Protein 8BMV (pdb70)

Sequence (494 aa):
RYLVDTALPASIEAIRNDIERMLGQPLVAAADIAGNTLLRDWLAAGEDPAQAPQQFIEYLTAAKQQRNHAFTTLFASTETGHYYNENGLDRTLSRSNPKDKKWFYGYIDSGAEERFINIDIDGATTGELALFIDYRVEKEGKLVGVAGMGLRMTELSKKLLIHDFSFGEHGKKVFLVRNNDDGLIQVHPDAAFSGKRQLAEQLGADAAKGVMTGGEESLRSSRFSRDGERRYLALGLPLRDLNNWTLVAEVPESEIYARYLLVDTALPASIEAIRNDIEERMLGQPLVAAADIAGNTLLRDWLAAGEDPAQAPQQFIEYLTAAKQQRRNHAFTTLFASTEETGHYYNENGLDRTLSRSNPKDKKWFYGYIDSGAEERFINIDIDGATGEELALFIDYRVEKEEGKLVGVAGMGLRMTELSKLIHDFSFGEHGKVFLVRNDGLIQVHPDAAFSGKRQLAEQLGADAAKGVMTGGESLRSSSRFSRRDGERYLALGLPLRDLNWTLVVAEVPESEIYAQMHQ

Foldseek 3Di:
DPCPVPCVQVLLVVVLVVVCVLVVLQQVLFVCLLAVVVVLVCLVVPNPVVCQVVVLVVQLVSCVVSVFPKWWKAWPVFQFIAINVGGQDRDDPVDVLCCQPVVVVVVVDQKDWDFHQDPRPRFTWTWIKGFRDDPRHTTMIIGTIHGLVVQLCVQLVSADDPGKHKFKAALVFQTQHGVPSVRHRNDGNCVVFNDVQSCQQSDDDQGKTWDWGADVNFIKIKIWHDRPPHNIIMIMIGTPVVSHD/DFAAPVCVQVLLVVVLVVVCVLVVLQQVLFVCLLVPVVVLVCLVVPPDVVCQVVVLCVQLVSCVVSVFPKWWKAWPVFQFIAINVGRQDRDDPPDPLNCQFVVVVVVVDQKDWDFHQDPRPRATWTWIKGFRDDPNHTTIIIGGTHGLLVQLCVQLPDAADPDKHKFKFQLVFQTQHHVPSVRHRPDGNCVVFPPVQSCQASDDDQGKTKDWGDDPNFIKIKIWGANDPHNIIMIMMGGPVRYNYDDDD

Structure (mmCIF, N/CA/C/O backbone):
data_8BMV
#
_entry.id   8BMV
#
_cell.length_a   32.581
_cell.length_b   124.322
_cell.length_c   57.201
_cell.angle_alpha   90.00
_cell.angle_beta   99.33
_cell.angle_gamma   90.00
#
_symmetry.space_group_name_H-M   'P 1 21 1'
#
loop_
_entity.id
_entity.type
_entity.pdbx_description
1 polymer 'Methyl-accepting chemotaxis protein McpH'
2 non-polymer 'URIC ACID'
3 water water
#
loop_
_atom_site.group_PDB
_atom_site.id
_atom_site.type_symbol
_atom_site.label_atom_id
_atom_site.label_alt_id
_atom_site.label_comp_id
_atom_site.label_asym_id
_atom_site.label_entity_id
_atom_site.label_seq_id
_atom_site.pdbx_PDB_ins_code
_atom_site.Cartn_x
_atom_site.Cartn_y
_atom_site.Cartn_z
_atom_site.occupancy
_atom_site.B_iso_or_equiv
_atom_site.auth_seq_id
_atom_site.auth_comp_id
_atom_site.auth_asym_id
_atom_site.auth_atom_id
_atom_site.pdbx_PDB_model_num
ATOM 1 N N . ARG A 1 28 ? 4.900 25.638 26.269 1.00 93.53 7 ARG A N 1
ATOM 2 C CA . ARG A 1 28 ? 4.584 26.861 27.002 1.00 96.12 7 ARG A CA 1
ATOM 3 C C . ARG A 1 28 ? 3.207 27.392 26.594 1.00 88.22 7 ARG A C 1
ATOM 4 O O . ARG A 1 28 ? 2.833 28.516 26.941 1.00 80.93 7 ARG A O 1
ATOM 12 N N . TYR A 1 29 ? 2.459 26.570 25.858 1.00 83.99 8 TYR A N 1
ATOM 13 C CA . TYR A 1 29 ? 1.101 26.904 25.447 1.00 80.51 8 TYR A CA 1
ATOM 14 C C . TYR A 1 29 ? 0.118 26.504 26.542 1.00 77.34 8 TYR A C 1
ATOM 15 O O . TYR A 1 29 ? 0.043 25.328 26.923 1.00 74.36 8 TYR A O 1
ATOM 24 N N . LEU A 1 30 ? -0.624 27.490 27.049 1.00 71.14 9 LEU A N 1
ATOM 25 C CA . LEU A 1 30 ? -1.656 27.331 28.068 1.00 66.64 9 LEU A CA 1
ATOM 26 C C . LEU A 1 30 ? -1.071 26.930 29.417 1.00 64.68 9 LEU A C 1
ATOM 27 O O . LEU A 1 30 ? -1.825 26.556 30.321 1.00 58.34 9 LEU A O 1
ATOM 32 N N . VAL A 1 31 ? 0.252 27.029 29.585 1.00 69.97 10 VAL A N 1
ATOM 33 C CA . VAL A 1 31 ? 0.913 26.525 30.792 1.00 72.55 10 VAL A CA 1
ATOM 34 C C . VAL A 1 31 ? 0.317 27.159 32.050 1.00 64.33 10 VAL A C 1
ATOM 35 O O . VAL A 1 31 ? 0.039 26.472 33.041 1.00 57.48 10 VAL A O 1
ATOM 39 N N . ASP A 1 32 ? 0.114 28.480 32.029 1.00 61.08 11 ASP A N 1
ATOM 40 C CA . ASP A 1 32 ? -0.455 29.205 33.158 1.00 59.29 11 ASP A CA 1
ATOM 41 C C . ASP A 1 32 ? -1.971 29.342 33.061 1.00 58.31 11 ASP A C 1
ATOM 42 O O . ASP A 1 32 ? -2.547 30.299 33.598 1.00 56.75 11 ASP A O 1
ATOM 47 N N . THR A 1 33 ? -2.620 28.418 32.366 1.00 54.09 12 THR A N 1
ATOM 48 C CA . THR A 1 33 ? -4.064 28.289 32.294 1.00 55.18 12 THR A CA 1
ATOM 49 C C . THR A 1 33 ? -4.435 27.065 33.128 1.00 51.58 12 THR A C 1
ATOM 50 O O . THR A 1 33 ? -3.576 26.243 33.461 1.00 50.47 12 THR A O 1
ATOM 54 N N . ALA A 1 34 ? -5.704 26.949 33.514 1.00 51.04 13 ALA A N 1
ATOM 55 C CA . ALA A 1 34 ? -6.112 25.716 34.175 1.00 48.88 13 ALA A CA 1
ATOM 56 C C . ALA A 1 34 ? -6.242 24.540 33.210 1.00 48.96 13 ALA A C 1
ATOM 57 O O . ALA A 1 34 ? -6.391 23.402 33.667 1.00 44.90 13 ALA A O 1
ATOM 59 N N . LEU A 1 35 ? -6.155 24.780 31.891 1.00 45.18 14 LEU A N 1
ATOM 60 C CA . LEU A 1 35 ? -6.477 23.726 30.927 1.00 47.12 14 LEU A CA 1
ATOM 61 C C . LEU A 1 35 ? -5.518 22.540 30.979 1.00 47.94 14 LEU A C 1
ATOM 62 O O . LEU A 1 35 ? -5.998 21.393 31.033 1.00 44.73 14 LEU A O 1
ATOM 67 N N . PRO A 1 36 ? -4.186 22.715 30.950 1.00 44.33 15 PRO A N 1
ATOM 68 C CA . PRO A 1 36 ? -3.311 21.529 31.008 1.00 43.22 15 PRO A CA 1
ATOM 69 C C . PRO A 1 36 ? -3.529 20.686 32.246 1.00 45.34 15 PRO A C 1
ATOM 70 O O . PRO A 1 36 ? -3.532 19.454 32.146 1.00 41.63 15 PRO A O 1
ATOM 74 N N . ALA A 1 37 ? -3.704 21.310 33.418 1.00 41.69 16 ALA A N 1
ATOM 75 C CA . ALA A 1 37 ? -3.936 20.527 34.627 1.00 43.17 16 ALA A CA 1
ATOM 76 C C . ALA A 1 37 ? -5.290 19.831 34.577 1.00 40.37 16 ALA A C 1
ATOM 77 O O . ALA A 1 37 ? -5.427 18.694 35.045 1.00 41.37 16 ALA A O 1
ATOM 79 N N . SER A 1 38 ? -6.299 20.494 34.009 1.00 44.43 17 SER A N 1
ATOM 80 C CA . SER A 1 38 ? -7.614 19.871 33.890 1.00 36.14 17 SER A CA 1
ATOM 81 C C . SER A 1 38 ? -7.546 18.612 33.040 1.00 37.51 17 SER A C 1
ATOM 82 O O . SER A 1 38 ? -8.153 17.590 33.378 1.00 37.59 17 SER A O 1
ATOM 85 N N . ILE A 1 39 ? -6.810 18.670 31.926 1.00 39.54 18 ILE A N 1
ATOM 86 C CA . ILE A 1 39 ? -6.658 17.495 31.066 1.00 40.23 18 ILE A CA 1
ATOM 87 C C . ILE A 1 39 ? -5.905 16.388 31.795 1.00 37.37 18 ILE A C 1
ATOM 88 O O . ILE A 1 39 ? -6.268 15.206 31.700 1.00 36.25 18 ILE A O 1
ATOM 93 N N . GLU A 1 40 ? -4.836 16.747 32.520 1.00 35.18 19 GLU A N 1
ATOM 94 C CA . GLU A 1 40 ? -4.092 15.759 33.298 1.00 36.88 19 GLU A CA 1
ATOM 95 C C . GLU A 1 40 ? -4.967 15.111 34.368 1.00 39.62 19 GLU A C 1
ATOM 96 O O . GLU A 1 40 ? -4.898 13.896 34.584 1.00 35.95 19 GLU A O 1
ATOM 102 N N . ALA A 1 41 ? -5.809 15.900 35.038 1.00 36.54 20 ALA A N 1
ATOM 103 C CA . ALA A 1 41 ? -6.688 15.313 36.040 1.00 40.30 20 ALA A CA 1
ATOM 104 C C . ALA A 1 41 ? -7.647 14.302 35.406 1.00 37.30 20 ALA A C 1
ATOM 105 O O . ALA A 1 41 ? -7.894 13.233 35.978 1.00 36.17 20 ALA A O 1
ATOM 107 N N . ILE A 1 42 ? -8.163 14.604 34.208 1.00 35.65 21 ILE A N 1
ATOM 108 C CA . ILE A 1 42 ? -8.994 13.645 33.480 1.00 34.47 21 ILE A CA 1
ATOM 109 C C . ILE A 1 42 ? -8.167 12.425 33.082 1.00 33.30 21 ILE A C 1
ATOM 110 O O . ILE A 1 42 ? -8.591 11.274 33.261 1.00 33.59 21 ILE A O 1
ATOM 115 N N . ARG A 1 43 ? -6.988 12.662 32.492 1.00 31.87 22 ARG A N 1
ATOM 116 C CA . ARG A 1 43 ? -6.090 11.561 32.149 1.00 35.78 22 ARG A CA 1
ATOM 117 C C . ARG A 1 43 ? -5.837 10.660 33.354 1.00 36.40 22 ARG A C 1
ATOM 118 O O . ARG A 1 43 ? -5.901 9.428 33.249 1.00 32.04 22 ARG A O 1
ATOM 126 N N . ASN A 1 44 ? -5.581 11.256 34.519 1.00 29.93 23 ASN A N 1
ATOM 127 C CA . ASN A 1 44 ? -5.235 10.431 35.669 1.00 33.82 23 ASN A CA 1
ATOM 128 C C . ASN A 1 44 ? -6.442 9.625 36.149 1.00 32.44 23 ASN A C 1
ATOM 129 O O . ASN A 1 44 ? -6.299 8.458 36.542 1.00 32.99 23 ASN A O 1
ATOM 134 N N . ASP A 1 45 ? -7.642 10.218 36.095 1.00 28.80 24 ASP A N 1
ATOM 135 C CA . ASP A 1 45 ? -8.857 9.483 36.468 1.00 33.28 24 ASP A CA 1
ATOM 136 C C . ASP A 1 45 ? -9.131 8.352 35.505 1.00 34.90 24 ASP A C 1
ATOM 137 O O . ASP A 1 45 ? -9.485 7.252 35.931 1.00 33.34 24 ASP A O 1
ATOM 142 N N . ILE A 1 46 ? -8.934 8.583 34.204 1.00 30.66 25 ILE A N 1
ATOM 143 C CA . ILE A 1 46 ? -9.125 7.505 33.249 1.00 32.16 25 ILE A CA 1
ATOM 144 C C . ILE A 1 46 ? -8.128 6.383 33.504 1.00 32.26 25 ILE A C 1
ATOM 145 O O . ILE A 1 46 ? -8.493 5.203 33.476 1.00 35.13 25 ILE A O 1
ATOM 150 N N . GLU A 1 47 ? -6.860 6.722 33.787 1.00 29.24 26 GLU A N 1
ATOM 151 C CA . GLU A 1 47 ? -5.873 5.670 34.054 1.00 39.38 26 GLU A CA 1
ATOM 152 C C . GLU A 1 47 ? -6.206 4.887 35.314 1.00 33.98 26 GLU A C 1
ATOM 153 O O . GLU A 1 47 ? -5.987 3.675 35.368 1.00 31.31 26 GLU A O 1
ATOM 159 N N . ARG A 1 48 ? -6.720 5.554 36.343 1.00 32.13 27 ARG A N 1
ATOM 160 C CA . ARG A 1 48 ? -7.163 4.801 37.521 1.00 34.04 27 ARG A CA 1
ATOM 161 C C . ARG A 1 48 ? -8.232 3.786 37.149 1.00 35.74 27 ARG A C 1
ATOM 162 O O . ARG A 1 48 ? -8.117 2.598 37.485 1.00 35.02 27 ARG A O 1
ATOM 170 N N . MET A 1 49 ? -9.255 4.224 36.401 1.00 35.96 28 MET A N 1
ATOM 171 C CA . MET A 1 49 ? -10.396 3.349 36.120 1.00 36.31 28 MET A CA 1
ATOM 172 C C . MET A 1 49 ? -10.015 2.228 35.179 1.00 38.35 28 MET A C 1
ATOM 173 O O . MET A 1 49 ? -10.485 1.098 35.331 1.00 35.95 28 MET A O 1
ATOM 178 N N . LEU A 1 50 ? -9.187 2.524 34.182 1.00 38.91 29 LEU A N 1
ATOM 179 C CA . LEU A 1 50 ? -8.636 1.463 33.345 1.00 36.78 29 LEU A CA 1
ATOM 180 C C . LEU A 1 50 ? -7.599 0.641 34.101 1.00 37.02 29 LEU A C 1
ATOM 181 O O . LEU A 1 50 ? -7.396 -0.539 33.795 1.00 32.65 29 LEU A O 1
ATOM 186 N N . GLY A 1 51 ? -6.950 1.246 35.100 1.00 33.82 30 GLY A N 1
ATOM 187 C CA . GLY A 1 51 ? -5.954 0.534 35.871 1.00 32.26 30 GLY A CA 1
ATOM 188 C C . GLY A 1 51 ? -6.511 -0.656 36.631 1.00 37.12 30 GLY A C 1
ATOM 189 O O . GLY A 1 51 ? -5.806 -1.650 36.829 1.00 31.40 30 GLY A O 1
ATOM 190 N N . GLN A 1 52 ? -7.784 -0.587 37.055 1.00 34.28 31 GLN A N 1
ATOM 191 C CA . GLN A 1 52 ? -8.347 -1.707 37.812 1.00 34.90 31 GLN A CA 1
ATOM 192 C C . GLN A 1 52 ? -8.463 -2.965 36.961 1.00 32.30 31 GLN A C 1
ATOM 193 O O . GLN A 1 52 ? -7.947 -4.015 37.381 1.00 35.14 31 GLN A O 1
ATOM 199 N N . PRO A 1 53 ? -9.058 -2.941 35.765 1.00 34.62 32 PRO A N 1
ATOM 200 C CA . PRO A 1 53 ? -9.058 -4.160 34.946 1.00 31.82 32 PRO A CA 1
ATOM 201 C C . PRO A 1 53 ? -7.683 -4.579 34.481 1.00 30.09 32 PRO A C 1
ATOM 202 O O . PRO A 1 53 ? -7.417 -5.787 34.396 1.00 34.90 32 PRO A O 1
ATOM 206 N N . LEU A 1 54 ? -6.798 -3.631 34.143 1.00 29.96 33 LEU A N 1
ATOM 207 C CA . LEU A 1 54 ? -5.412 -4.008 33.861 1.00 31.78 33 LEU A CA 1
ATOM 208 C C . LEU A 1 54 ? -4.835 -4.859 34.978 1.00 29.87 33 LEU A C 1
ATOM 209 O O . LEU A 1 54 ? -4.304 -5.947 34.743 1.00 31.10 33 LEU A O 1
ATOM 214 N N . VAL A 1 55 ? -4.881 -4.340 36.200 1.00 25.93 34 VAL A N 1
ATOM 215 C CA . VAL A 1 55 ? -4.295 -5.034 37.337 1.00 25.71 34 VAL A CA 1
ATOM 216 C C . VAL A 1 55 ? -5.014 -6.354 37.594 1.00 27.69 34 VAL A C 1
ATOM 217 O O . VAL A 1 55 ? -4.377 -7.395 37.830 1.00 26.02 34 VAL A O 1
ATOM 221 N N . ALA A 1 56 ? -6.361 -6.327 37.577 1.00 24.61 35 ALA A N 1
ATOM 222 C CA . ALA A 1 56 ? -7.100 -7.544 37.925 1.00 30.47 35 ALA A CA 1
ATOM 223 C C . ALA A 1 56 ? -6.896 -8.628 36.875 1.00 24.90 35 ALA A C 1
ATOM 224 O O . ALA A 1 56 ? -6.725 -9.807 37.214 1.00 25.33 35 ALA A O 1
ATOM 226 N N . ALA A 1 57 ? -6.848 -8.252 35.596 1.00 24.60 36 ALA A N 1
ATOM 227 C CA . ALA A 1 57 ? -6.645 -9.284 34.588 1.00 21.63 36 ALA A CA 1
ATOM 228 C C . ALA A 1 57 ? -5.261 -9.893 34.716 1.00 20.80 36 ALA A C 1
ATOM 229 O O . ALA A 1 57 ? -5.089 -11.094 34.503 1.00 25.74 36 ALA A O 1
ATOM 231 N N . ALA A 1 58 ? -4.253 -9.059 35.005 1.00 25.22 37 ALA A N 1
ATOM 232 C CA . ALA A 1 58 ? -2.895 -9.547 35.249 1.00 26.44 37 ALA A CA 1
ATOM 233 C C . ALA A 1 58 ? -2.852 -10.542 36.405 1.00 26.46 37 ALA A C 1
ATOM 234 O O . ALA A 1 58 ? -2.129 -11.548 36.341 1.00 23.31 37 ALA A O 1
ATOM 236 N N . ASP A 1 59 ? -3.624 -10.275 37.471 1.00 26.50 38 ASP A N 1
ATOM 237 C CA . ASP A 1 59 ? -3.714 -11.205 38.597 1.00 28.87 38 ASP A CA 1
ATOM 238 C C . ASP A 1 59 ? -4.275 -12.564 38.172 1.00 28.25 38 ASP A C 1
ATOM 239 O O . ASP A 1 59 ? -3.768 -13.604 38.599 1.00 30.45 38 ASP A O 1
ATOM 244 N N . ILE A 1 60 ? -5.284 -12.588 37.301 1.00 29.97 39 ILE A N 1
ATOM 245 C CA . ILE A 1 60 ? -5.797 -13.878 36.831 1.00 31.41 39 ILE A CA 1
ATOM 246 C C . ILE A 1 60 ? -4.726 -14.612 36.032 1.00 33.55 39 ILE A C 1
ATOM 247 O O . ILE A 1 60 ? -4.428 -15.783 36.286 1.00 29.19 39 ILE A O 1
ATOM 252 N N . ALA A 1 61 ? -4.135 -13.937 35.050 1.00 27.28 40 ALA A N 1
ATOM 253 C CA . ALA A 1 61 ? -3.120 -14.600 34.238 1.00 31.47 40 ALA A CA 1
ATOM 254 C C . ALA A 1 61 ? -1.918 -15.022 35.074 1.00 33.16 40 ALA A C 1
ATOM 255 O O . ALA A 1 61 ? -1.344 -16.088 34.841 1.00 32.47 40 ALA A O 1
ATOM 257 N N . GLY A 1 62 ? -1.532 -14.212 36.068 1.00 30.03 41 GLY A N 1
ATOM 258 C CA . GLY A 1 62 ? -0.400 -14.595 36.872 1.00 35.01 41 GLY A CA 1
ATOM 259 C C . GLY A 1 62 ? -0.709 -15.564 37.994 1.00 35.68 41 GLY A C 1
ATOM 260 O O . GLY A 1 62 ? 0.212 -15.978 38.703 1.00 33.30 41 GLY A O 1
ATOM 261 N N . ASN A 1 63 ? -1.984 -15.931 38.173 1.00 29.94 42 ASN A N 1
ATOM 262 C CA . ASN A 1 63 ? -2.361 -16.832 39.255 1.00 26.48 42 ASN A CA 1
ATOM 263 C C . ASN A 1 63 ? -1.685 -18.187 39.072 1.00 33.54 42 ASN A C 1
ATOM 264 O O . ASN A 1 63 ? -1.978 -18.910 38.111 1.00 27.38 42 ASN A O 1
ATOM 269 N N . THR A 1 64 ? -0.824 -18.558 40.023 1.00 31.95 43 THR A N 1
ATOM 270 C CA . THR A 1 64 ? -0.003 -19.746 39.821 1.00 30.17 43 THR A CA 1
ATOM 271 C C . THR A 1 64 ? -0.801 -21.025 39.992 1.00 33.07 43 THR A C 1
ATOM 272 O O . THR A 1 64 ? -0.445 -22.043 39.397 1.00 29.60 43 THR A O 1
ATOM 276 N N . LEU A 1 65 ? -1.889 -20.992 40.771 1.00 26.64 44 LEU A N 1
ATOM 277 C CA . LEU A 1 65 ? -2.768 -22.151 40.868 1.00 32.88 44 LEU A CA 1
ATOM 278 C C . LEU A 1 65 ? -3.462 -22.456 39.537 1.00 29.12 44 LEU A C 1
ATOM 279 O O . LEU A 1 65 ? -3.612 -23.629 39.171 1.00 29.60 44 LEU A O 1
ATOM 284 N N . LEU A 1 66 ? -3.912 -21.414 38.815 1.00 27.24 45 LEU A N 1
ATOM 285 C CA . LEU A 1 66 ? -4.530 -21.605 37.505 1.00 26.35 45 LEU A CA 1
ATOM 286 C C . LEU A 1 66 ? -3.503 -22.074 36.491 1.00 23.96 45 LEU A C 1
ATOM 287 O O . LEU A 1 66 ? -3.779 -22.965 35.677 1.00 28.08 45 LEU A O 1
ATOM 292 N N . ARG A 1 67 ? -2.324 -21.454 36.498 1.00 28.60 46 ARG A N 1
ATOM 293 C CA . ARG A 1 67 ? -1.256 -21.868 35.597 1.00 27.33 46 ARG A CA 1
ATOM 294 C C . ARG A 1 67 ? -0.987 -23.370 35.715 1.00 25.64 46 ARG A C 1
ATOM 295 O O . ARG A 1 67 ? -0.915 -24.082 34.701 1.00 25.06 46 ARG A O 1
ATOM 303 N N . ASP A 1 68 ? -0.928 -23.884 36.947 1.00 22.47 47 ASP A N 1
ATOM 304 C CA . ASP A 1 68 ? -0.660 -25.313 37.169 1.00 24.20 47 ASP A CA 1
ATOM 305 C C . ASP A 1 68 ? -1.807 -26.181 36.694 1.00 28.59 47 ASP A C 1
ATOM 306 O O . ASP A 1 68 ? -1.589 -27.264 36.133 1.00 33.61 47 ASP A O 1
ATOM 311 N N . TRP A 1 69 ? -3.029 -25.722 36.892 1.00 26.63 48 TRP A N 1
ATOM 312 C CA . TRP A 1 69 ? -4.184 -26.494 36.449 1.00 29.85 48 TRP A CA 1
ATOM 313 C C . TRP A 1 69 ? -4.244 -26.578 34.924 1.00 30.59 48 TRP A C 1
ATOM 314 O O . TRP A 1 69 ? -4.499 -27.654 34.370 1.00 30.07 48 TRP A O 1
ATOM 325 N N . LEU A 1 70 ? -3.983 -25.458 34.228 1.00 31.43 49 LEU A N 1
ATOM 326 C CA . LEU A 1 70 ? -3.900 -25.489 32.767 1.00 29.49 49 LEU A CA 1
ATOM 327 C C . LEU A 1 70 ? -2.741 -26.364 32.286 1.00 33.28 49 LEU A C 1
ATOM 328 O O . LEU A 1 70 ? -2.907 -27.154 31.351 1.00 36.44 49 LEU A O 1
ATOM 333 N N . ALA A 1 71 ? -1.560 -26.238 32.918 1.00 31.56 50 ALA A N 1
ATOM 334 C CA . ALA A 1 71 ? -0.387 -27.010 32.501 1.00 35.10 50 ALA A CA 1
ATOM 335 C C . ALA A 1 71 ? -0.609 -28.506 32.661 1.00 44.25 50 ALA A C 1
ATOM 336 O O . ALA A 1 71 ? -0.072 -29.303 31.874 1.00 40.05 50 ALA A O 1
ATOM 338 N N . ALA A 1 72 ? -1.380 -28.902 33.678 1.00 34.86 51 ALA A N 1
ATOM 339 C CA . ALA A 1 72 ? -1.608 -30.301 34.009 1.00 38.89 51 ALA A CA 1
ATOM 340 C C . ALA A 1 72 ? -2.833 -30.880 33.324 1.00 36.85 51 ALA A C 1
ATOM 341 O O . ALA A 1 72 ? -3.248 -31.989 33.668 1.00 40.89 51 ALA A O 1
ATOM 343 N N . GLY A 1 73 ? -3.430 -30.159 32.380 1.00 39.82 52 GLY A N 1
ATOM 344 C CA . GLY A 1 73 ? -4.444 -30.741 31.526 1.00 41.32 52 GLY A CA 1
ATOM 345 C C . GLY A 1 73 ? -5.886 -30.502 31.913 1.00 43.14 52 GLY A C 1
ATOM 346 O O . GLY A 1 73 ? -6.755 -31.255 31.462 1.00 38.80 52 GLY A O 1
ATOM 347 N N . GLU A 1 74 ? -6.179 -29.477 32.723 1.00 36.52 53 GLU A N 1
ATOM 348 C CA . GLU A 1 74 ? -7.562 -29.014 32.942 1.00 39.76 53 GLU A CA 1
ATOM 349 C C . GLU A 1 74 ? -8.443 -30.047 33.641 1.00 38.43 53 GLU A C 1
ATOM 350 O O . GLU A 1 74 ? -9.618 -30.189 33.307 1.00 42.89 53 GLU A O 1
ATOM 356 N N . ASP A 1 75 ? -7.891 -30.732 34.637 1.00 40.87 54 ASP A N 1
ATOM 357 C CA . ASP A 1 75 ? -8.578 -31.722 35.470 1.00 46.72 54 ASP A CA 1
ATOM 358 C C . ASP A 1 75 ? -10.000 -31.291 35.805 1.00 46.72 54 ASP A C 1
ATOM 359 O O . ASP A 1 75 ? -10.179 -30.291 36.504 1.00 40.49 54 ASP A O 1
ATOM 364 N N . PRO A 1 76 ? -11.021 -32.002 35.308 1.00 49.84 55 PRO A N 1
ATOM 365 C CA . PRO A 1 76 ? -12.409 -31.583 35.554 1.00 52.04 55 PRO A CA 1
ATOM 366 C C . PRO A 1 76 ? -12.767 -31.465 37.017 1.00 50.50 55 PRO A C 1
ATOM 367 O O . PRO A 1 76 ? -13.680 -30.701 37.362 1.00 46.85 55 PRO A O 1
ATOM 371 N N . ALA A 1 77 ? -12.084 -32.223 37.877 1.00 49.55 56 ALA A N 1
ATOM 372 C CA . ALA A 1 77 ? -12.403 -32.253 39.296 1.00 47.54 56 ALA A CA 1
ATOM 373 C C . ALA A 1 77 ? -12.205 -30.896 39.944 1.00 52.45 56 ALA A C 1
ATOM 374 O O . ALA A 1 77 ? -12.839 -30.596 40.965 1.00 46.22 56 ALA A O 1
ATOM 376 N N . GLN A 1 78 ? -11.317 -30.073 39.386 1.00 41.38 57 GLN A N 1
ATOM 377 C CA . GLN A 1 78 ? -11.077 -28.743 39.921 1.00 41.07 57 GLN A CA 1
ATOM 378 C C . GLN A 1 78 ? -11.689 -27.647 39.077 1.00 38.61 57 GLN A C 1
ATOM 379 O O . GLN A 1 78 ? -11.630 -26.477 39.475 1.00 38.48 57 GLN A O 1
ATOM 385 N N . ALA A 1 79 ? -12.245 -27.993 37.916 1.00 39.75 58 ALA A N 1
ATOM 386 C CA . ALA A 1 79 ? -12.831 -26.982 37.043 1.00 42.21 58 ALA A CA 1
ATOM 387 C C . ALA A 1 79 ? -13.917 -26.136 37.711 1.00 41.06 58 ALA A C 1
ATOM 388 O O . ALA A 1 79 ? -13.927 -24.915 37.473 1.00 34.41 58 ALA A O 1
ATOM 390 N N . PRO A 1 80 ? -14.857 -26.688 38.504 1.00 36.16 59 PRO A N 1
ATOM 391 C CA . PRO A 1 80 ? -15.890 -25.817 39.095 1.00 36.77 59 PRO A CA 1
ATOM 392 C C . PRO A 1 80 ? -15.284 -24.743 39.969 1.00 32.59 59 PRO A C 1
ATOM 393 O O . PRO A 1 80 ? -15.788 -23.614 40.022 1.00 29.94 59 PRO A O 1
ATOM 397 N N A GLN A 1 81 ? -14.173 -25.058 40.637 0.52 34.17 60 GLN A N 1
ATOM 398 N N B GLN A 1 81 ? -14.199 -25.070 40.671 0.48 34.14 60 GLN A N 1
ATOM 399 C CA A GLN A 1 81 ? -13.562 -24.099 41.543 0.52 32.53 60 GLN A CA 1
ATOM 400 C CA B GLN A 1 81 ? -13.564 -24.085 41.533 0.48 32.46 60 GLN A CA 1
ATOM 401 C C A GLN A 1 81 ? -12.819 -22.996 40.796 0.52 32.00 60 GLN A C 1
ATOM 402 C C B GLN A 1 81 ? -12.943 -22.953 40.724 0.48 31.96 60 GLN A C 1
ATOM 403 O O A GLN A 1 81 ? -12.712 -21.873 41.306 0.52 27.26 60 GLN A O 1
ATOM 404 O O B GLN A 1 81 ? -13.017 -21.783 41.125 0.48 27.23 60 GLN A O 1
ATOM 415 N N . PHE A 1 82 ? -12.320 -23.269 39.583 1.00 24.15 61 PHE A N 1
ATOM 416 C CA . PHE A 1 82 ? -11.741 -22.179 38.804 1.00 24.53 61 PHE A CA 1
ATOM 417 C C . PHE A 1 82 ? -12.823 -21.327 38.159 1.00 32.39 61 PHE A C 1
ATOM 418 O O . PHE A 1 82 ? -12.606 -20.126 37.981 1.00 31.54 61 PHE A O 1
ATOM 426 N N . ILE A 1 83 ? -14.017 -21.891 37.898 1.00 28.16 62 ILE A N 1
ATOM 427 C CA . ILE A 1 83 ? -15.119 -21.089 37.368 1.00 27.14 62 ILE A CA 1
ATOM 428 C C . ILE A 1 83 ? -15.694 -20.191 38.465 1.00 32.29 62 ILE A C 1
ATOM 429 O O . ILE A 1 83 ? -16.013 -19.018 38.224 1.00 28.08 62 ILE A O 1
ATOM 434 N N . GLU A 1 84 ? -15.852 -20.734 39.678 1.00 28.27 63 GLU A N 1
ATOM 435 C CA . GLU A 1 84 ? -16.172 -19.919 40.850 1.00 28.05 63 GLU A CA 1
ATOM 436 C C . GLU A 1 84 ? -15.188 -18.760 40.999 1.00 29.73 63 GLU A C 1
ATOM 437 O O . GLU A 1 84 ? -15.575 -17.623 41.297 1.00 25.41 63 GLU A O 1
ATOM 443 N N . TYR A 1 85 ? -13.896 -19.044 40.806 1.00 25.50 64 TYR A N 1
ATOM 444 C CA . TYR A 1 85 ? -12.857 -18.021 40.924 1.00 30.35 64 TYR A CA 1
ATOM 445 C C . TYR A 1 85 ? -13.028 -16.931 39.872 1.00 25.38 64 TYR A C 1
ATOM 446 O O . TYR A 1 85 ? -13.022 -15.740 40.209 1.00 23.81 64 TYR A O 1
ATOM 455 N N . LEU A 1 86 ? -13.205 -17.312 38.587 1.00 23.79 65 LEU A N 1
ATOM 456 C CA . LEU A 1 86 ? -13.510 -16.313 37.557 1.00 23.47 65 LEU A CA 1
ATOM 457 C C . LEU A 1 86 ? -14.791 -15.516 37.875 1.00 25.73 65 LEU A C 1
ATOM 458 O O . LEU A 1 86 ? -14.882 -14.318 37.583 1.00 22.68 65 LEU A O 1
ATOM 463 N N . THR A 1 87 ? -15.819 -16.170 38.400 1.00 23.82 66 THR A N 1
ATOM 464 C CA . THR A 1 87 ? -17.035 -15.417 38.739 1.00 25.43 66 THR A CA 1
ATOM 465 C C . THR A 1 87 ? -16.758 -14.363 39.803 1.00 25.58 66 THR A C 1
ATOM 466 O O . THR A 1 87 ? -17.195 -13.206 39.679 1.00 27.21 66 THR A O 1
ATOM 470 N N . ALA A 1 88 ? -16.028 -14.751 40.859 1.00 28.79 67 ALA A N 1
ATOM 471 C CA . ALA A 1 88 ? -15.677 -13.817 41.940 1.00 29.78 67 ALA A CA 1
ATOM 472 C C . ALA A 1 88 ? -14.867 -12.643 41.416 1.00 28.87 67 ALA A C 1
ATOM 473 O O . ALA A 1 88 ? -15.081 -11.496 41.823 1.00 23.78 67 ALA A O 1
ATOM 475 N N . 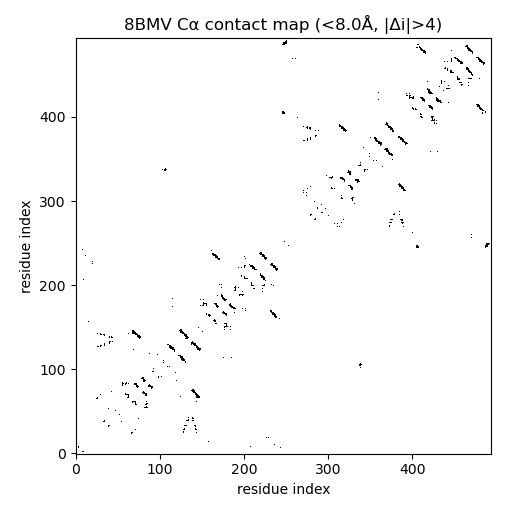ALA A 1 89 ? -13.946 -12.907 40.486 1.00 30.24 68 ALA A N 1
ATOM 476 C CA . ALA A 1 89 ? -13.113 -11.828 39.949 1.00 32.35 68 ALA A CA 1
ATOM 477 C C . ALA A 1 89 ? -13.934 -10.880 39.080 1.00 28.09 68 ALA A C 1
ATOM 478 O O . ALA A 1 89 ? -13.741 -9.656 39.121 1.00 30.05 68 ALA A O 1
ATOM 480 N N . LYS A 1 90 ? -14.894 -11.423 38.337 1.00 29.47 69 LYS A N 1
ATOM 481 C CA . LYS A 1 90 ? -15.773 -10.587 37.519 1.00 31.19 69 LYS A CA 1
ATOM 482 C C . LYS A 1 90 ? -16.597 -9.662 38.394 1.00 32.09 69 LYS A C 1
ATOM 483 O O . LYS A 1 90 ? -16.629 -8.440 38.190 1.00 28.31 69 LYS A O 1
ATOM 489 N N . GLN A 1 91 ? -17.260 -10.222 39.397 1.00 27.64 70 GLN A N 1
ATOM 490 C CA A GLN A 1 91 ? -18.127 -9.386 40.217 0.57 33.53 70 GLN A CA 1
ATOM 491 C CA B GLN A 1 91 ? -18.119 -9.396 40.239 0.43 33.69 70 GLN A CA 1
ATOM 492 C C . GLN A 1 91 ? -17.320 -8.382 41.040 1.00 32.16 70 GLN A C 1
ATOM 493 O O . GLN A 1 91 ? -17.688 -7.205 41.111 1.00 33.94 70 GLN A O 1
ATOM 504 N N . ARG A 1 92 ? -16.218 -8.818 41.659 1.00 34.38 71 ARG A N 1
ATOM 505 C CA . ARG A 1 92 ? -15.459 -7.907 42.511 1.00 29.55 71 ARG A CA 1
ATOM 506 C C . ARG A 1 92 ? -14.939 -6.730 41.703 1.00 39.82 71 ARG A C 1
ATOM 507 O O . ARG A 1 92 ? -14.880 -5.593 42.195 1.00 35.29 71 ARG A O 1
ATOM 515 N N . ASN A 1 93 ? -14.533 -6.989 40.460 1.00 31.20 72 ASN A N 1
ATOM 516 C CA . ASN A 1 93 ? -13.917 -5.961 39.636 1.00 37.06 72 ASN A CA 1
ATOM 517 C C . ASN A 1 93 ? -14.880 -5.359 38.643 1.00 37.37 72 ASN A C 1
ATOM 518 O O . ASN A 1 93 ? -14.447 -4.611 37.767 1.00 41.08 72 ASN A O 1
ATOM 523 N N . HIS A 1 94 ? -16.174 -5.666 38.762 1.00 38.03 73 HIS A N 1
ATOM 524 C CA . HIS A 1 94 ? -17.226 -5.046 37.950 1.00 40.33 73 HIS A CA 1
ATOM 525 C C . HIS A 1 94 ? -16.979 -5.226 36.456 1.00 37.33 73 HIS A C 1
ATOM 526 O O . HIS A 1 94 ? -17.301 -4.349 35.661 1.00 39.69 73 HIS A O 1
ATOM 533 N N . ALA A 1 95 ? -16.400 -6.360 36.068 1.00 33.07 74 ALA A N 1
ATOM 534 C CA . ALA A 1 95 ? -16.090 -6.631 34.666 1.00 33.03 74 ALA A CA 1
ATOM 535 C C . ALA A 1 95 ? -17.303 -7.178 33.936 1.00 35.68 74 ALA A C 1
ATOM 536 O O . ALA A 1 95 ? -18.223 -7.740 34.540 1.00 31.26 74 ALA A O 1
ATOM 538 N N . PHE A 1 96 ? -17.299 -7.021 32.606 1.00 28.64 75 PHE A N 1
ATOM 539 C CA . PHE A 1 96 ? -18.340 -7.670 31.823 1.00 33.15 75 PHE A CA 1
ATOM 540 C C . PHE A 1 96 ? -18.130 -9.178 31.804 1.00 33.59 75 PHE A C 1
ATOM 541 O O . PHE A 1 96 ? -19.093 -9.945 31.893 1.00 30.36 75 PHE A O 1
ATOM 549 N N . THR A 1 97 ? -16.877 -9.620 31.670 1.00 26.55 76 THR A N 1
ATOM 550 C CA . THR A 1 97 ? -16.571 -11.039 31.541 1.00 27.26 76 THR A CA 1
ATOM 551 C C . THR A 1 97 ? -15.124 -11.257 31.992 1.00 26.80 76 THR A C 1
ATOM 552 O O . THR A 1 97 ? -14.296 -10.340 31.947 1.00 27.30 76 THR A O 1
ATOM 556 N N . THR A 1 98 ? -14.848 -12.464 32.476 1.00 25.08 77 THR A N 1
ATOM 557 C CA . THR A 1 98 ? -13.499 -12.896 32.819 1.00 23.91 77 THR A CA 1
ATOM 558 C C . THR A 1 98 ? -13.309 -14.256 32.192 1.00 24.53 77 THR A C 1
ATOM 559 O O . THR A 1 98 ? -14.280 -14.971 31.965 1.00 27.18 77 THR A O 1
ATOM 563 N N . LEU A 1 99 ? -12.048 -14.640 31.977 1.00 23.37 78 LEU A N 1
ATOM 564 C CA . LEU A 1 99 ? -11.797 -15.708 31.021 1.00 24.81 78 LEU A CA 1
ATOM 565 C C . LEU A 1 99 ? -10.391 -16.268 31.162 1.00 20.24 78 LEU A C 1
ATOM 566 O O . LEU A 1 99 ? -9.470 -15.591 31.619 1.00 22.10 78 LEU A O 1
ATOM 571 N N . PHE A 1 100 ? -10.252 -17.536 30.781 1.00 21.20 79 PHE A N 1
ATOM 572 C CA . PHE A 1 100 ? -8.942 -18.093 30.464 1.00 26.52 79 PHE A CA 1
ATOM 573 C C . PHE A 1 100 ? -9.159 -19.140 29.386 1.00 31.19 79 PHE A C 1
ATOM 574 O O . PHE A 1 100 ? -10.273 -19.633 29.177 1.00 28.99 79 PHE A O 1
ATOM 582 N N . ALA A 1 101 ? -8.099 -19.403 28.650 1.00 24.43 80 ALA A N 1
ATOM 583 C CA . ALA A 1 101 ? -8.123 -20.331 27.535 1.00 26.72 80 ALA A CA 1
ATOM 584 C C . ALA A 1 101 ? -6.823 -21.123 27.563 1.00 31.85 80 ALA A C 1
ATOM 585 O O . ALA A 1 101 ? -5.789 -20.611 27.997 1.00 33.40 80 ALA A O 1
ATOM 587 N N . SER A 1 102 ? -6.880 -22.380 27.129 1.00 31.45 81 SER A N 1
ATOM 588 C CA . SER A 1 102 ? -5.688 -23.223 27.060 1.00 30.31 81 SER A CA 1
ATOM 589 C C . SER A 1 102 ? -5.098 -23.187 25.653 1.00 33.55 81 SER A C 1
ATOM 590 O O . SER A 1 102 ? -5.825 -23.365 24.679 1.00 28.07 81 SER A O 1
ATOM 593 N N . THR A 1 103 ? -3.779 -22.989 25.540 1.00 30.66 82 THR A N 1
ATOM 594 C CA . THR A 1 103 ? -3.152 -23.030 24.227 1.00 31.13 82 THR A CA 1
ATOM 595 C C . THR A 1 103 ? -2.931 -24.446 23.713 1.00 33.48 82 THR A C 1
ATOM 596 O O . THR A 1 103 ? -2.553 -24.614 22.548 1.00 36.85 82 THR A O 1
ATOM 600 N N . GLU A 1 104 ? -3.163 -25.462 24.535 1.00 26.24 83 GLU A N 1
ATOM 601 C CA . GLU A 1 104 ? -2.929 -26.834 24.100 1.00 37.08 83 GLU A CA 1
ATOM 602 C C . GLU A 1 104 ? -4.189 -27.456 23.519 1.00 34.92 83 GLU A C 1
ATOM 603 O O . GLU A 1 104 ? -4.146 -28.132 22.481 1.00 37.79 83 GLU A O 1
ATOM 609 N N . THR A 1 105 ? -5.318 -27.212 24.176 1.00 33.44 84 THR A N 1
ATOM 610 C CA . THR A 1 105 ? -6.614 -27.731 23.771 1.00 35.82 84 THR A CA 1
ATOM 611 C C . THR A 1 105 ? -7.450 -26.714 23.012 1.00 38.26 84 THR A C 1
ATOM 612 O O . THR A 1 105 ? -8.431 -27.102 22.375 1.00 41.78 84 THR A O 1
ATOM 616 N N . GLY A 1 106 ? -7.116 -25.428 23.090 1.00 29.11 85 GLY A N 1
ATOM 617 C CA . GLY A 1 106 ? -7.989 -24.431 22.501 1.00 36.04 85 GLY A CA 1
ATOM 618 C C . GLY A 1 106 ? -9.229 -24.158 23.314 1.00 29.19 85 GLY A C 1
ATOM 619 O O . GLY A 1 106 ? -10.059 -23.344 22.904 1.00 29.07 85 GLY A O 1
ATOM 620 N N . HIS A 1 107 ? -9.385 -24.820 24.449 1.00 27.91 86 HIS A N 1
ATOM 621 C CA . HIS A 1 107 ? -10.582 -24.638 25.264 1.00 36.53 86 HIS A CA 1
ATOM 622 C C . HIS A 1 107 ? -10.638 -23.205 25.773 1.00 30.21 86 HIS A C 1
ATOM 623 O O . HIS A 1 107 ? -9.650 -22.704 26.309 1.00 27.75 86 HIS A O 1
ATOM 630 N N . TYR A 1 108 ? -11.794 -22.553 25.612 1.00 27.19 87 TYR A N 1
ATOM 631 C CA . TYR A 1 108 ? -12.060 -21.209 26.133 1.00 25.04 87 TYR A CA 1
ATOM 632 C C . TYR A 1 108 ? -13.088 -21.276 27.259 1.00 25.03 87 TYR A C 1
ATOM 633 O O . TYR A 1 108 ? -14.225 -21.733 27.037 1.00 28.96 87 TYR A O 1
ATOM 642 N N . TYR A 1 109 ? -12.715 -20.774 28.437 1.00 25.99 88 TYR A N 1
ATOM 643 C CA . TYR A 1 109 ? -13.581 -20.716 29.623 1.00 25.39 88 TYR A CA 1
ATOM 644 C C . TYR A 1 109 ? -13.929 -19.269 29.941 1.00 29.36 88 TYR A C 1
ATOM 645 O O . TYR A 1 109 ? -13.075 -18.392 29.843 1.00 22.56 88 TYR A O 1
ATOM 654 N N . ASN A 1 110 ? -15.180 -19.000 30.307 1.00 27.40 89 ASN A N 1
ATOM 655 C CA . ASN A 1 110 ? -15.493 -17.713 30.904 1.00 26.24 89 ASN A CA 1
ATOM 656 C C . ASN A 1 110 ? -16.140 -17.983 32.254 1.00 32.67 89 ASN A C 1
ATOM 657 O O . ASN A 1 110 ? -16.099 -19.113 32.759 1.00 29.95 89 ASN A O 1
ATOM 662 N N . GLU A 1 111 ? -16.755 -16.941 32.829 1.00 28.74 90 GLU A N 1
ATOM 663 C CA . GLU A 1 111 ? -17.267 -17.031 34.192 1.00 28.12 90 GLU A CA 1
ATOM 664 C C . GLU A 1 111 ? -18.381 -18.052 34.318 1.00 34.98 90 GLU A C 1
ATOM 665 O O . GLU A 1 111 ? -18.746 -18.410 35.443 1.00 34.67 90 GLU A O 1
ATOM 671 N N . ASN A 1 112 ? -18.941 -18.526 33.202 1.00 29.64 91 ASN A N 1
ATOM 672 C CA . ASN A 1 112 ? -20.003 -19.521 33.286 1.00 37.58 91 ASN A CA 1
ATOM 673 C C . ASN A 1 112 ? -19.521 -20.940 33.029 1.00 39.01 91 ASN A C 1
ATOM 674 O O . ASN A 1 112 ? -20.282 -21.877 33.258 1.00 39.19 91 ASN A O 1
ATOM 679 N N . GLY A 1 113 ? -18.304 -21.128 32.529 1.00 32.39 92 GLY A N 1
ATOM 680 C CA . GLY A 1 113 ? -17.825 -22.470 32.302 1.00 33.94 92 GLY A CA 1
ATOM 681 C C . GLY A 1 113 ? -17.128 -22.577 30.966 1.00 35.14 92 GLY A C 1
ATOM 682 O O . GLY A 1 113 ? -16.814 -21.577 30.308 1.00 29.49 92 GLY A O 1
ATOM 683 N N . LEU A 1 114 ? -16.876 -23.816 30.559 1.00 31.23 93 LEU A N 1
ATOM 684 C CA . LEU A 1 114 ? -16.226 -24.053 29.272 1.00 34.19 93 LEU A CA 1
ATOM 685 C C . LEU A 1 114 ? -17.163 -23.611 28.152 1.00 33.72 93 LEU A C 1
ATOM 686 O O . LEU A 1 114 ? -18.271 -24.131 28.021 1.00 34.62 93 LEU A O 1
ATOM 691 N N . ASP A 1 115 ? -16.751 -22.617 27.370 1.00 28.29 94 ASP A N 1
ATOM 692 C CA . ASP A 1 115 ? -17.687 -22.049 26.410 1.00 31.24 94 ASP A CA 1
ATOM 693 C C . ASP A 1 115 ? -17.557 -22.693 25.034 1.00 32.74 94 ASP A C 1
ATOM 694 O O . ASP A 1 115 ? -18.564 -22.993 24.399 1.00 36.33 94 ASP A O 1
ATOM 699 N N . ARG A 1 116 ? -16.336 -22.935 24.564 1.00 32.98 95 ARG A N 1
ATOM 700 C CA . ARG A 1 116 ? -16.144 -23.383 23.187 1.00 30.53 95 ARG A CA 1
ATOM 701 C C . ARG A 1 116 ? -14.671 -23.692 22.986 1.00 30.96 95 ARG A C 1
ATOM 702 O O . ARG A 1 116 ? -13.855 -23.450 23.874 1.00 29.37 95 ARG A O 1
ATOM 710 N N . THR A 1 117 ? -14.331 -24.203 21.817 1.00 28.59 96 THR A N 1
ATOM 711 C CA . THR A 1 117 ? -12.954 -24.512 21.470 1.00 33.23 96 THR A CA 1
ATOM 712 C C . THR A 1 117 ? -12.561 -23.590 20.324 1.00 34.13 96 THR A C 1
ATOM 713 O O . THR A 1 117 ? -13.309 -23.457 19.359 1.00 28.92 96 THR A O 1
ATOM 717 N N . LEU A 1 118 ? -11.426 -22.922 20.458 1.00 28.14 97 LEU A N 1
ATOM 718 C CA . LEU A 1 118 ? -10.911 -22.028 19.439 1.00 34.70 97 LEU A CA 1
ATOM 719 C C . LEU A 1 118 ? -10.211 -22.813 18.317 1.00 33.20 97 LEU A C 1
ATOM 720 O O . LEU A 1 118 ? -9.747 -23.941 18.500 1.00 32.52 97 LEU A O 1
ATOM 725 N N . SER A 1 119 ? -10.075 -22.183 17.157 1.00 33.87 98 SER A N 1
ATOM 726 C CA . SER A 1 119 ? -9.423 -22.876 16.054 1.00 37.04 98 SER A CA 1
ATOM 727 C C . SER A 1 119 ? -8.748 -21.856 15.157 1.00 35.45 98 SER A C 1
ATOM 728 O O . SER A 1 119 ? -9.299 -20.777 14.928 1.00 29.01 98 SER A O 1
ATOM 731 N N . ARG A 1 120 ? -7.543 -22.190 14.673 1.00 37.44 99 ARG A N 1
ATOM 732 C CA . ARG A 1 120 ? -6.818 -21.267 13.799 1.00 38.50 99 ARG A CA 1
ATOM 733 C C . ARG A 1 120 ? -7.526 -21.095 12.470 1.00 43.28 99 ARG A C 1
ATOM 734 O O . ARG A 1 120 ? -7.274 -20.109 11.758 1.00 38.07 99 ARG A O 1
ATOM 742 N N . SER A 1 121 ? -8.387 -22.040 12.095 1.00 39.75 100 SER A N 1
ATOM 743 C CA . SER A 1 121 ? -9.059 -21.889 10.818 1.00 39.27 100 SER A CA 1
ATOM 744 C C . SER A 1 121 ? -10.336 -21.059 10.924 1.00 45.28 100 SER A C 1
ATOM 745 O O . SER A 1 121 ? -11.018 -20.875 9.916 1.00 39.01 100 SER A O 1
ATOM 748 N N . ASN A 1 122 ? -10.642 -20.512 12.102 1.00 37.57 101 ASN A N 1
ATOM 749 C CA . ASN A 1 122 ? -11.855 -19.731 12.298 1.00 43.93 101 ASN A CA 1
ATOM 750 C C . ASN A 1 122 ? -11.477 -18.261 12.419 1.00 37.01 101 ASN A C 1
ATOM 751 O O . ASN A 1 122 ? -10.843 -17.878 13.409 1.00 41.73 101 ASN A O 1
ATOM 756 N N . PRO A 1 123 ? -11.856 -17.400 11.467 1.00 45.15 102 PRO A N 1
ATOM 757 C CA . PRO A 1 123 ? -11.444 -15.984 11.552 1.00 42.28 102 PRO A CA 1
ATOM 758 C C . PRO A 1 123 ? -11.884 -15.274 12.828 1.00 39.81 102 PRO A C 1
ATOM 759 O O . PRO A 1 123 ? -11.221 -14.317 13.251 1.00 38.31 102 PRO A O 1
ATOM 763 N N . LYS A 1 124 ? -12.967 -15.712 13.471 1.00 43.82 103 LYS A N 1
ATOM 764 C CA . LYS A 1 124 ? -13.398 -15.055 14.709 1.00 42.13 103 LYS A CA 1
ATOM 765 C C . LYS A 1 124 ? -12.407 -15.251 15.855 1.00 37.04 103 LYS A C 1
ATOM 766 O O . LYS A 1 124 ? -12.468 -14.518 16.854 1.00 35.22 103 LYS A O 1
ATOM 772 N N . ASP A 1 125 ? -11.506 -16.225 15.754 1.00 33.65 104 ASP A N 1
ATOM 773 C CA . ASP A 1 125 ? -10.532 -16.479 16.811 1.00 32.14 104 ASP A CA 1
ATOM 774 C C . ASP A 1 125 ? -9.155 -15.892 16.508 1.00 36.32 104 ASP A C 1
ATOM 775 O O . ASP A 1 125 ? -8.217 -16.130 17.270 1.00 30.40 104 ASP A O 1
ATOM 780 N N A LYS A 1 126 ? -9.024 -15.138 15.415 0.63 30.84 105 LYS A N 1
ATOM 781 N N B LYS A 1 126 ? -9.024 -15.120 15.426 0.37 30.91 105 LYS A N 1
ATOM 782 C CA A LYS A 1 126 ? -7.749 -14.538 15.032 0.63 33.23 105 LYS A CA 1
ATOM 783 C CA B LYS A 1 126 ? -7.733 -14.556 15.040 0.37 33.27 105 LYS A CA 1
ATOM 784 C C A LYS A 1 126 ? -7.070 -13.824 16.190 0.63 33.76 105 LYS A C 1
ATOM 785 C C B LYS A 1 126 ? -7.065 -13.795 16.178 0.37 33.90 105 LYS A C 1
ATOM 786 O O A LYS A 1 126 ? -5.840 -13.847 16.287 0.63 28.53 105 LYS A O 1
ATOM 787 O O B LYS A 1 126 ? -5.833 -13.749 16.246 0.37 29.67 105 LYS A O 1
ATOM 798 N N . TRP A 1 127 ? -7.858 -13.202 17.084 1.00 29.28 106 TRP A N 1
ATOM 799 C CA . TRP A 1 127 ? -7.288 -12.432 18.177 1.00 30.65 106 TRP A CA 1
ATOM 800 C C . TRP A 1 127 ? -6.367 -13.293 19.027 1.00 31.75 106 TRP A C 1
ATOM 801 O O . TRP A 1 127 ? -5.272 -12.856 19.408 1.00 28.91 106 TRP A O 1
ATOM 812 N N . PHE A 1 128 ? -6.776 -14.537 19.279 1.00 26.03 107 PHE A N 1
ATOM 813 C CA . PHE A 1 128 ? -6.066 -15.412 20.196 1.00 19.42 107 PHE A CA 1
ATOM 814 C C . PHE A 1 128 ? -4.758 -15.889 19.575 1.00 28.29 107 PHE A C 1
ATOM 815 O O . PHE A 1 128 ? -3.703 -15.816 20.205 1.00 23.83 107 PHE A O 1
ATOM 823 N N . TYR A 1 129 ? -4.815 -16.377 18.328 1.00 27.15 108 TYR A N 1
ATOM 824 C CA . TYR A 1 129 ? -3.612 -16.911 17.705 1.00 29.96 108 TYR A CA 1
ATOM 825 C C . TYR A 1 129 ? -2.630 -15.801 17.347 1.00 26.96 108 TYR A C 1
ATOM 826 O O . TYR A 1 129 ? -1.418 -15.988 17.479 1.00 30.40 108 TYR A O 1
ATOM 835 N N . GLY A 1 130 ? -3.134 -14.653 16.882 1.00 26.15 109 GLY A N 1
ATOM 836 C CA . GLY A 1 130 ? -2.252 -13.517 16.658 1.00 30.35 109 GLY A CA 1
ATOM 837 C C . GLY A 1 130 ? -1.513 -13.132 17.921 1.00 34.71 109 GLY A C 1
ATOM 838 O O . GLY A 1 130 ? -0.299 -12.894 17.908 1.00 26.97 109 GLY A O 1
ATOM 839 N N . TYR A 1 131 ? -2.230 -13.116 19.037 1.00 22.39 110 TYR A N 1
ATOM 840 C CA . TYR A 1 131 ? -1.648 -12.677 20.289 1.00 24.35 110 TYR A CA 1
ATOM 841 C C . TYR A 1 131 ? -0.593 -13.660 20.778 1.00 26.00 110 TYR A C 1
ATOM 842 O O . TYR A 1 131 ? 0.549 -13.273 21.077 1.00 24.48 110 TYR A O 1
ATOM 851 N N . ILE A 1 132 ? -0.930 -14.945 20.825 1.00 29.94 111 ILE A N 1
ATOM 852 C CA . ILE A 1 132 ? 0.056 -15.880 21.340 1.00 23.84 111 ILE A CA 1
ATOM 853 C C . ILE A 1 132 ? 1.254 -15.958 20.393 1.00 33.37 111 ILE A C 1
ATOM 854 O O . ILE A 1 132 ? 2.393 -16.065 20.845 1.00 31.76 111 ILE A O 1
ATOM 859 N N . ASP A 1 133 ? 1.017 -15.882 19.072 1.00 23.82 112 ASP A N 1
ATOM 860 C CA . ASP A 1 133 ? 2.127 -15.879 18.117 1.00 30.35 112 ASP A CA 1
ATOM 861 C C . ASP A 1 133 ? 3.013 -14.661 18.334 1.00 32.44 112 ASP A C 1
ATOM 862 O O . ASP A 1 133 ? 4.238 -14.750 18.187 1.00 32.45 112 ASP A O 1
ATOM 867 N N . SER A 1 134 ? 2.417 -13.531 18.738 1.00 28.62 113 SER A N 1
ATOM 868 C CA . SER A 1 134 ? 3.179 -12.304 18.926 1.00 24.06 113 SER A CA 1
ATOM 869 C C . SER A 1 134 ? 4.159 -12.408 20.080 1.00 31.09 113 SER A C 1
ATOM 870 O O . SER A 1 134 ? 5.176 -11.696 20.093 1.00 31.99 113 SER A O 1
ATOM 873 N N . GLY A 1 135 ? 3.871 -13.252 21.065 1.00 33.72 114 GLY A N 1
ATOM 874 C CA . GLY A 1 135 ? 4.682 -13.310 22.266 1.00 27.07 114 GLY A CA 1
ATOM 875 C C . GLY A 1 135 ? 4.578 -12.109 23.184 1.00 29.15 114 GLY A C 1
ATOM 876 O O . GLY A 1 135 ? 5.233 -12.094 24.232 1.00 30.19 114 GLY A O 1
ATOM 877 N N . ALA A 1 136 ? 3.772 -11.111 22.849 1.00 28.80 115 ALA A N 1
ATOM 878 C CA . ALA A 1 136 ? 3.717 -9.919 23.679 1.00 33.97 115 ALA A CA 1
ATOM 879 C C . ALA A 1 136 ? 3.175 -10.226 25.088 1.00 26.83 115 ALA A C 1
ATOM 880 O O . ALA A 1 136 ? 2.331 -11.113 25.278 1.00 27.37 115 ALA A O 1
ATOM 882 N N A GLU A 1 137 ? 3.632 -9.444 26.072 0.56 32.22 116 GLU A N 1
ATOM 883 N N B GLU A 1 137 ? 3.680 -9.451 26.058 0.44 31.83 116 GLU A N 1
ATOM 884 C CA A GLU A 1 137 ? 3.268 -9.743 27.454 0.56 31.63 116 GLU A CA 1
ATOM 885 C CA B GLU A 1 137 ? 3.316 -9.599 27.466 0.44 31.61 116 GLU A CA 1
ATOM 886 C C A GLU A 1 137 ? 1.800 -9.430 27.731 0.56 28.25 116 GLU A C 1
ATOM 887 C C B GLU A 1 137 ? 1.812 -9.462 27.669 0.44 29.94 116 GLU A C 1
ATOM 888 O O A GLU A 1 137 ? 1.211 -10.029 28.635 0.56 33.09 116 GLU A O 1
ATOM 889 O O B GLU A 1 137 ? 1.211 -10.208 28.448 0.44 32.67 116 GLU A O 1
ATOM 900 N N . ARG A 1 138 ? 1.193 -8.531 26.955 1.00 22.84 117 ARG A N 1
ATOM 901 C CA . ARG A 1 138 ? -0.186 -8.098 27.158 1.00 32.36 117 ARG A CA 1
ATOM 902 C C . ARG A 1 138 ? -0.864 -7.806 25.815 1.00 35.52 117 ARG A C 1
ATOM 903 O O . ARG A 1 138 ? -0.212 -7.367 24.846 1.00 29.61 117 ARG A O 1
ATOM 911 N N . PHE A 1 139 ? -2.191 -8.027 25.771 1.00 26.30 118 PHE A N 1
ATOM 912 C CA . PHE A 1 139 ? -3.042 -7.745 24.620 1.00 25.64 118 PHE A CA 1
ATOM 913 C C . PHE A 1 139 ? -4.204 -6.860 25.043 1.00 31.70 118 PHE A C 1
ATOM 914 O O . PHE A 1 139 ? -4.946 -7.194 25.984 1.00 26.78 118 PHE A O 1
ATOM 922 N N . ILE A 1 140 ? -4.386 -5.753 24.339 1.00 26.86 119 ILE A N 1
ATOM 923 C CA . ILE A 1 140 ? -5.526 -4.853 24.549 1.00 30.95 119 ILE A CA 1
ATOM 924 C C . ILE A 1 140 ? -6.296 -4.789 23.230 1.00 35.98 119 ILE A C 1
ATOM 925 O O . ILE A 1 140 ? -5.723 -4.391 22.206 1.00 33.52 119 ILE A O 1
ATOM 930 N N . ASN A 1 141 ? -7.584 -5.151 23.239 1.00 26.11 120 ASN A N 1
ATOM 931 C CA . ASN A 1 141 ? -8.261 -5.359 21.948 1.00 28.26 120 ASN A CA 1
ATOM 932 C C . ASN A 1 141 ? -9.767 -5.155 22.068 1.00 29.18 120 ASN A C 1
ATOM 933 O O . ASN A 1 141 ? -10.390 -5.785 22.920 1.00 28.37 120 ASN A O 1
ATOM 938 N N . ILE A 1 142 ? -10.339 -4.290 21.226 1.00 25.36 121 ILE A N 1
ATOM 939 C CA . ILE A 1 142 ? -11.792 -4.179 21.039 1.00 29.82 121 ILE A CA 1
ATOM 940 C C . ILE A 1 142 ? -12.255 -5.327 20.158 1.00 36.59 121 ILE A C 1
ATOM 941 O O . ILE A 1 142 ? -11.811 -5.445 19.011 1.00 33.31 121 ILE A O 1
ATOM 946 N N . ASP A 1 143 ? -13.189 -6.137 20.652 1.00 30.44 122 ASP A N 1
ATOM 947 C CA . ASP A 1 143 ? -13.570 -7.324 19.893 1.00 33.26 122 ASP A CA 1
ATOM 948 C C . ASP A 1 143 ? -14.987 -7.727 20.306 1.00 35.44 122 ASP A C 1
ATOM 949 O O . ASP A 1 143 ? -15.526 -7.215 21.286 1.00 35.96 122 ASP A O 1
ATOM 954 N N . ILE A 1 144 ? -15.593 -8.628 19.531 1.00 33.53 123 ILE A N 1
ATOM 955 C CA . ILE A 1 144 ? -16.907 -9.190 19.865 1.00 31.73 123 ILE A CA 1
ATOM 956 C C . ILE A 1 144 ? -16.716 -10.376 20.819 1.00 34.71 123 ILE A C 1
ATOM 957 O O . ILE A 1 144 ? -16.044 -11.355 20.485 1.00 41.70 123 ILE A O 1
ATOM 962 N N . ASP A 1 145 ? -17.308 -10.300 22.003 1.00 32.19 124 ASP A N 1
ATOM 963 C CA . ASP A 1 145 ? -17.293 -11.448 22.908 1.00 35.03 124 ASP A CA 1
ATOM 964 C C . ASP A 1 145 ? -17.951 -12.646 22.240 1.00 33.01 124 ASP A C 1
ATOM 965 O O . ASP A 1 145 ? -19.118 -12.584 21.822 1.00 36.91 124 ASP A O 1
ATOM 970 N N . GLY A 1 146 ? -17.202 -13.737 22.108 1.00 30.31 125 GLY A N 1
ATOM 971 C CA . GLY A 1 146 ? -17.742 -14.896 21.410 1.00 31.16 125 GLY A CA 1
ATOM 972 C C . GLY A 1 146 ? -18.959 -15.484 22.094 1.00 38.41 125 GLY A C 1
ATOM 973 O O . GLY A 1 146 ? -19.858 -16.007 21.434 1.00 37.54 125 GLY A O 1
ATOM 974 N N . ALA A 1 147 ? -19.009 -15.415 23.423 1.00 35.80 126 ALA A N 1
ATOM 975 C CA . ALA A 1 147 ? -20.098 -16.065 24.147 1.00 35.18 126 ALA A CA 1
ATOM 976 C C . ALA A 1 147 ? -21.386 -15.255 24.117 1.00 37.13 126 ALA A C 1
ATOM 977 O O . ALA A 1 147 ? -22.470 -15.841 24.200 1.00 39.71 126 ALA A O 1
ATOM 979 N N . THR A 1 148 ? -21.312 -13.926 23.979 1.00 36.79 127 THR A N 1
ATOM 980 C CA A THR A 1 148 ? -22.478 -13.066 24.122 0.73 39.65 127 THR A CA 1
ATOM 981 C CA B THR A 1 148 ? -22.510 -13.099 24.096 0.27 39.67 127 THR A CA 1
ATOM 982 C C . THR A 1 148 ? -22.776 -12.179 22.914 1.00 42.14 127 THR A C 1
ATOM 983 O O . THR A 1 148 ? -23.892 -11.657 22.817 1.00 39.73 127 THR A O 1
ATOM 990 N N . GLY A 1 149 ? -21.805 -11.945 22.022 1.00 40.98 128 GLY A N 1
ATOM 991 C CA . GLY A 1 149 ? -22.025 -11.031 20.902 1.00 34.74 128 GLY A CA 1
ATOM 992 C C . GLY A 1 149 ? -21.891 -9.548 21.236 1.00 41.33 128 GLY A C 1
ATOM 993 O O . GLY A 1 149 ? -22.160 -8.698 20.370 1.00 44.90 128 GLY A O 1
ATOM 994 N N . GLU A 1 150 ? -21.466 -9.208 22.446 1.00 38.98 129 GLU A N 1
ATOM 995 C CA . GLU A 1 150 ? -21.362 -7.821 22.885 1.00 42.39 129 GLU A CA 1
ATOM 996 C C . GLU A 1 150 ? -19.992 -7.249 22.538 1.00 35.25 129 GLU A C 1
ATOM 997 O O . GLU A 1 150 ? -18.970 -7.934 22.683 1.00 35.68 129 GLU A O 1
ATOM 1003 N N . LEU A 1 151 ? -19.971 -5.981 22.100 1.00 33.34 130 LEU A N 1
ATOM 1004 C CA . LEU A 1 151 ? -18.704 -5.285 21.872 1.00 40.74 130 LEU A CA 1
ATOM 1005 C C . LEU A 1 151 ? -17.983 -5.035 23.199 1.00 31.23 130 LEU A C 1
ATOM 1006 O O . LEU A 1 151 ? -18.523 -4.369 24.086 1.00 33.73 130 LEU A O 1
ATOM 1011 N N . ALA A 1 152 ? -16.740 -5.505 23.325 1.00 30.94 131 ALA A N 1
ATOM 1012 C CA . ALA A 1 152 ? -16.019 -5.351 24.579 1.00 30.99 131 ALA A CA 1
ATOM 1013 C C . ALA A 1 152 ? -14.577 -4.944 24.323 1.00 28.66 131 ALA A C 1
ATOM 1014 O O . ALA A 1 152 ? -14.003 -5.255 23.271 1.00 27.92 131 ALA A O 1
ATOM 1016 N N . LEU A 1 153 ? -14.017 -4.214 25.285 1.00 29.13 132 LEU A N 1
ATOM 1017 C CA . LEU A 1 153 ? -12.565 -4.047 25.410 1.00 28.22 132 LEU A CA 1
ATOM 1018 C C . LEU A 1 153 ? -11.992 -5.218 26.193 1.00 27.31 132 LEU A C 1
ATOM 1019 O O . LEU A 1 153 ? -12.297 -5.404 27.380 1.00 28.76 132 LEU A O 1
ATOM 1024 N N . PHE A 1 154 ? -11.173 -6.030 25.529 1.00 26.17 133 PHE A N 1
ATOM 1025 C CA . PHE A 1 154 ? -10.508 -7.140 26.188 1.00 27.41 133 PHE A CA 1
ATOM 1026 C C . PHE A 1 154 ? -9.090 -6.778 26.597 1.00 25.65 133 PHE A C 1
ATOM 1027 O O . PHE A 1 154 ? -8.387 -6.043 25.891 1.00 25.01 133 PHE A O 1
ATOM 1035 N N . ILE A 1 155 ? -8.695 -7.274 27.764 1.00 24.16 134 ILE A N 1
ATOM 1036 C CA . ILE A 1 155 ? -7.324 -7.208 28.267 1.00 22.53 134 ILE A CA 1
ATOM 1037 C C . ILE A 1 155 ? -6.892 -8.638 28.521 1.00 29.21 134 ILE A C 1
ATOM 1038 O O . ILE A 1 155 ? -7.462 -9.317 29.387 1.00 28.90 134 ILE A O 1
ATOM 1043 N N . ASP A 1 156 ? -5.858 -9.082 27.822 1.00 21.69 135 ASP A N 1
ATOM 1044 C CA . ASP A 1 156 ? -5.397 -10.459 27.938 1.00 24.51 135 ASP A CA 1
ATOM 1045 C C . ASP A 1 156 ? -3.911 -10.447 28.272 1.00 27.22 135 ASP A C 1
ATOM 1046 O O . ASP A 1 156 ? -3.175 -9.575 27.813 1.00 22.89 135 ASP A O 1
ATOM 1051 N N . TYR A 1 157 ? -3.487 -11.415 29.082 1.00 20.86 136 TYR A N 1
ATOM 1052 C CA . TYR A 1 157 ? -2.089 -11.685 29.376 1.00 22.14 136 TYR A CA 1
ATOM 1053 C C . TYR A 1 157 ? -1.764 -13.140 29.109 1.00 25.95 136 TYR A C 1
ATOM 1054 O O . TYR A 1 157 ? -2.633 -14.011 29.158 1.00 23.43 136 TYR A O 1
ATOM 1063 N N . ARG A 1 158 ? -0.483 -13.373 28.822 1.00 23.03 137 ARG A N 1
ATOM 1064 C CA . ARG A 1 158 ? 0.075 -14.713 28.709 1.00 22.48 137 ARG A CA 1
ATOM 1065 C C . ARG A 1 158 ? -0.011 -15.441 30.036 1.00 23.77 13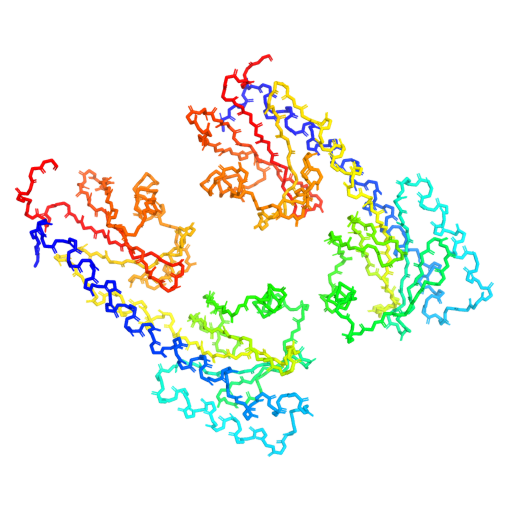7 ARG A C 1
ATOM 1066 O O . ARG A 1 158 ? 0.260 -14.867 31.087 1.00 29.41 137 ARG A O 1
ATOM 1074 N N . VAL A 1 159 ? -0.269 -16.738 29.977 1.00 23.67 138 VAL A N 1
ATOM 1075 C CA . VAL A 1 159 ? -0.039 -17.625 31.113 1.00 29.70 138 VAL A CA 1
ATOM 1076 C C . VAL A 1 159 ? 1.066 -18.597 30.716 1.00 30.07 138 VAL A C 1
ATOM 1077 O O . VAL A 1 159 ? 0.933 -19.341 29.726 1.00 27.01 138 VAL A O 1
ATOM 1081 N N . GLU A 1 160 ? 2.144 -18.587 31.488 1.00 25.86 139 GLU A N 1
ATOM 1082 C CA . GLU A 1 160 ? 3.380 -19.312 31.235 1.00 28.43 139 GLU A CA 1
ATOM 1083 C C . GLU A 1 160 ? 3.764 -20.184 32.412 1.00 35.95 139 GLU A C 1
ATOM 1084 O O . GLU A 1 160 ? 3.559 -19.818 33.572 1.00 34.13 139 GLU A O 1
ATOM 1090 N N . LYS A 1 161 ? 4.376 -21.322 32.106 1.00 31.30 140 LYS A N 1
ATOM 1091 C CA . LYS A 1 161 ? 4.940 -22.185 33.125 1.00 34.90 140 LYS A CA 1
ATOM 1092 C C . LYS A 1 161 ? 6.326 -22.591 32.663 1.00 43.35 140 LYS A C 1
ATOM 1093 O O . LYS A 1 161 ? 6.468 -23.186 31.587 1.00 37.75 140 LYS A O 1
ATOM 1099 N N . GLU A 1 162 ? 7.341 -22.256 33.459 1.00 34.97 141 GLU A N 1
ATOM 1100 C CA . GLU A 1 162 ? 8.723 -22.602 33.133 1.00 39.52 141 GLU A CA 1
ATOM 1101 C C . GLU A 1 162 ? 9.060 -22.213 31.691 1.00 35.70 141 GLU A C 1
ATOM 1102 O O . GLU A 1 162 ? 9.587 -23.006 30.922 1.00 39.59 141 GLU A O 1
ATOM 1108 N N . GLY A 1 163 ? 8.690 -20.985 31.310 1.00 37.33 142 GLY A N 1
ATOM 1109 C CA . GLY A 1 163 ? 8.923 -20.481 29.971 1.00 39.90 142 GLY A CA 1
ATOM 1110 C C . GLY A 1 163 ? 7.929 -20.911 28.905 1.00 47.11 142 GLY A C 1
ATOM 1111 O O . GLY A 1 163 ? 7.913 -20.306 27.825 1.00 50.70 142 GLY A O 1
ATOM 1112 N N . LYS A 1 164 ? 7.098 -21.921 29.157 1.00 33.38 143 LYS A N 1
ATOM 1113 C CA . LYS A 1 164 ? 6.260 -22.508 28.123 1.00 39.42 143 LYS A CA 1
ATOM 1114 C C . LYS A 1 164 ? 4.861 -21.900 28.211 1.00 37.22 143 LYS A C 1
ATOM 1115 O O . LYS A 1 164 ? 4.292 -21.779 29.300 1.00 35.22 143 LYS A O 1
ATOM 1121 N N . LEU A 1 165 ? 4.332 -21.472 27.076 1.00 30.16 144 LEU A N 1
ATOM 1122 C CA . LEU A 1 165 ? 3.009 -20.872 27.057 1.00 32.84 144 LEU A CA 1
ATOM 1123 C C . LEU A 1 165 ? 2.002 -21.979 27.343 1.00 34.35 144 LEU A C 1
ATOM 1124 O O . LEU A 1 165 ? 2.029 -23.022 26.692 1.00 32.56 144 LEU A O 1
ATOM 1129 N N . VAL A 1 166 ? 1.128 -21.792 28.329 1.00 29.93 145 VAL A N 1
ATOM 1130 C CA . VAL A 1 166 ? 0.064 -22.759 28.568 1.00 29.34 145 VAL A CA 1
ATOM 1131 C C . VAL A 1 166 ? -1.324 -22.156 28.453 1.00 28.17 145 VAL A C 1
ATOM 1132 O O . VAL A 1 166 ? -2.314 -22.914 28.457 1.00 26.24 145 VAL A O 1
ATOM 1136 N N . GLY A 1 167 ? -1.451 -20.837 28.345 1.00 27.30 146 GLY A N 1
ATOM 1137 C CA . GLY A 1 167 ? -2.784 -20.270 28.259 1.00 26.64 146 GLY A CA 1
ATOM 1138 C C . GLY A 1 167 ? -2.743 -18.773 28.067 1.00 23.67 146 GLY A C 1
ATOM 1139 O O . GLY A 1 167 ? -1.681 -18.151 27.933 1.00 22.52 146 GLY A O 1
ATOM 1140 N N . VAL A 1 168 ? -3.940 -18.216 28.039 1.00 23.56 147 VAL A N 1
ATOM 1141 C CA . VAL A 1 168 ? -4.195 -16.790 27.986 1.00 26.53 147 VAL A CA 1
ATOM 1142 C C . VAL A 1 168 ? -5.318 -16.519 28.987 1.00 30.42 147 VAL A C 1
ATOM 1143 O O . VAL A 1 168 ? -6.227 -17.340 29.119 1.00 26.16 147 VAL A O 1
ATOM 1147 N N . ALA A 1 169 ? -5.260 -15.389 29.701 1.00 24.95 148 ALA A N 1
ATOM 1148 C CA . ALA A 1 169 ? -6.348 -15.063 30.626 1.00 25.50 148 ALA A CA 1
ATOM 1149 C C . ALA A 1 169 ? -6.538 -13.555 30.663 1.00 27.95 148 ALA A C 1
ATOM 1150 O O . ALA A 1 169 ? -5.625 -12.784 30.347 1.00 25.77 148 ALA A O 1
ATOM 1152 N N . GLY A 1 170 ? -7.731 -13.129 31.067 1.00 21.55 149 GLY A N 1
ATOM 1153 C CA . GLY A 1 170 ? -7.929 -11.699 31.240 1.00 27.11 149 GLY A CA 1
ATOM 1154 C C . GLY A 1 170 ? -9.382 -11.374 31.520 1.00 27.26 149 GLY A C 1
ATOM 1155 O O . GLY A 1 170 ? -10.125 -12.203 32.049 1.00 22.37 149 GLY A O 1
ATOM 1156 N N . MET A 1 171 ? -9.775 -10.157 31.161 1.00 27.27 150 MET A N 1
ATOM 1157 C CA . MET A 1 171 ? -11.169 -9.780 31.392 1.00 24.38 150 MET A CA 1
ATOM 1158 C C . MET A 1 171 ? -11.619 -8.843 30.278 1.00 29.77 150 MET A C 1
ATOM 1159 O O . MET A 1 171 ? -10.810 -8.329 29.490 1.00 29.23 150 MET A O 1
ATOM 1164 N N . GLY A 1 172 ? -12.928 -8.663 30.189 1.00 28.44 151 GLY A N 1
ATOM 1165 C CA . GLY A 1 172 ? -13.527 -7.827 29.164 1.00 29.40 151 GLY A CA 1
ATOM 1166 C C . GLY A 1 172 ? -14.395 -6.769 29.814 1.00 34.10 151 GLY A C 1
ATOM 1167 O O . GLY A 1 172 ? -15.058 -7.032 30.824 1.00 30.40 151 GLY A O 1
ATOM 1168 N N . LEU A 1 173 ? -14.397 -5.582 29.227 1.00 30.38 152 LEU A N 1
ATOM 1169 C CA . LEU A 1 173 ? -15.244 -4.483 29.677 1.00 37.17 152 LEU A CA 1
ATOM 1170 C C . LEU A 1 173 ? -16.229 -4.126 28.572 1.00 34.37 152 LEU A C 1
ATOM 1171 O O . LEU A 1 173 ? -15.875 -4.121 27.393 1.00 32.00 152 LEU A O 1
ATOM 1176 N N . ARG A 1 174 ? -17.471 -3.844 28.948 1.00 31.76 153 ARG A N 1
ATOM 1177 C CA . ARG A 1 174 ? -18.496 -3.563 27.952 1.00 35.63 153 ARG A CA 1
ATOM 1178 C C . ARG A 1 174 ? -18.217 -2.207 27.289 1.00 31.76 153 ARG A C 1
ATOM 1179 O O . ARG A 1 174 ? -18.017 -1.202 27.976 1.00 37.58 153 ARG A O 1
ATOM 1187 N N . MET A 1 175 ? -18.193 -2.164 25.955 1.00 28.43 154 MET A N 1
ATOM 1188 C CA . MET A 1 175 ? -17.854 -0.903 25.302 1.00 36.71 154 MET A CA 1
ATOM 1189 C C . MET A 1 175 ? -18.871 0.199 25.593 1.00 38.79 154 MET A C 1
ATOM 1190 O O . MET A 1 175 ? -18.500 1.380 25.706 1.00 34.74 154 MET A O 1
ATOM 1195 N N . THR A 1 176 ? -20.152 -0.142 25.724 1.00 38.36 155 THR A N 1
ATOM 1196 C CA . THR A 1 176 ? -21.120 0.910 26.018 1.00 40.19 155 THR A CA 1
ATOM 1197 C C . THR A 1 176 ? -20.809 1.576 27.355 1.00 41.37 155 THR A C 1
ATOM 1198 O O . THR A 1 176 ? -20.920 2.799 27.482 1.00 45.45 155 THR A O 1
ATOM 1202 N N . GLU A 1 177 ? -20.367 0.797 28.352 1.00 44.23 156 GLU A N 1
ATOM 1203 C CA . GLU A 1 177 ? -19.967 1.401 29.627 1.00 46.47 156 GLU A CA 1
ATOM 1204 C C . GLU A 1 177 ? -18.743 2.295 29.477 1.00 40.65 156 GLU A C 1
ATOM 1205 O O . GLU A 1 177 ? -18.669 3.353 30.108 1.00 43.47 156 GLU A O 1
ATOM 1211 N N . LEU A 1 178 ? -17.758 1.884 28.680 1.00 38.40 157 LEU A N 1
ATOM 1212 C CA . LEU A 1 178 ? -16.593 2.747 28.512 1.00 40.80 157 LEU A CA 1
ATOM 1213 C C . LEU A 1 178 ? -16.959 4.058 27.817 1.00 41.09 157 LEU A C 1
ATOM 1214 O O . LEU A 1 178 ? -16.486 5.128 28.218 1.00 44.38 157 LEU A O 1
ATOM 1219 N N . SER A 1 179 ? -17.803 4.004 26.784 1.00 36.01 158 SER A N 1
ATOM 1220 C CA . SER A 1 179 ? -18.267 5.244 26.155 1.00 46.39 158 SER A CA 1
ATOM 1221 C C . SER A 1 179 ? -19.007 6.131 27.150 1.00 44.65 158 SER A C 1
ATOM 1222 O O . SER A 1 179 ? -18.838 7.357 27.147 1.00 44.15 158 SER A O 1
ATOM 1225 N N A LYS A 1 180 ? -19.823 5.528 28.013 0.55 43.94 159 LYS A N 1
ATOM 1226 N N B LYS A 1 180 ? -19.836 5.532 28.007 0.45 44.04 159 LYS A N 1
ATOM 1227 C CA A LYS A 1 180 ? -20.508 6.300 29.041 0.55 47.84 159 LYS A CA 1
ATOM 1228 C CA B LYS A 1 180 ? -20.498 6.301 29.056 0.45 47.82 159 LYS A CA 1
ATOM 1229 C C A LYS A 1 180 ? -19.511 6.993 29.966 0.55 48.23 159 LYS A C 1
ATOM 1230 C C B LYS A 1 180 ? -19.473 7.017 29.924 0.45 48.25 159 LYS A C 1
ATOM 1231 O O A LYS A 1 180 ? -19.680 8.172 30.298 0.55 49.61 159 LYS A O 1
ATOM 1232 O O B LYS A 1 180 ? -19.595 8.218 30.191 0.45 49.71 159 LYS A O 1
ATOM 1243 N N . LEU A 1 181 ? -18.452 6.284 30.375 1.00 48.35 160 LEU A N 1
ATOM 1244 C CA A LEU A 1 181 ? -17.462 6.881 31.264 0.37 49.61 160 LEU A CA 1
ATOM 1245 C CA B LEU A 1 181 ? -17.437 6.864 31.254 0.63 49.58 160 LEU A CA 1
ATOM 1246 C C . LEU A 1 181 ? -16.698 8.007 30.572 1.00 51.70 160 LEU A C 1
ATOM 1247 O O . LEU A 1 181 ? -16.455 9.056 31.175 1.00 51.41 160 LEU A O 1
ATOM 1256 N N . ILE A 1 182 ? -16.330 7.822 29.308 1.00 45.57 161 ILE A N 1
ATOM 1257 C CA . ILE A 1 182 ? -15.622 8.882 28.598 1.00 48.94 161 ILE A CA 1
ATOM 1258 C C . ILE A 1 182 ? -16.529 10.091 28.381 1.00 50.30 161 ILE A C 1
ATOM 1259 O O . ILE A 1 182 ? -16.080 11.242 28.440 1.00 48.92 161 ILE A O 1
ATOM 1264 N N . HIS A 1 183 ? -17.818 9.854 28.143 1.00 48.06 162 HIS A N 1
ATOM 1265 C CA . HIS A 1 183 ? -18.750 10.963 27.960 1.00 54.81 162 HIS A CA 1
ATOM 1266 C C . HIS A 1 183 ? -18.899 11.806 29.224 1.00 57.68 162 HIS A C 1
ATOM 1267 O O . HIS A 1 183 ? -19.047 13.030 29.140 1.00 51.61 162 HIS A O 1
ATOM 1274 N N . ASP A 1 184 ? -18.875 11.182 30.407 1.00 54.34 163 ASP A N 1
ATOM 1275 C CA . ASP A 1 184 ? -19.062 11.992 31.608 1.00 63.11 163 ASP A CA 1
ATOM 1276 C C . ASP A 1 184 ? -17.856 12.878 31.921 1.00 65.32 163 ASP A C 1
ATOM 1277 O O . ASP A 1 184 ? -17.967 13.754 32.787 1.00 73.75 163 ASP A O 1
ATOM 1282 N N . PHE A 1 185 ? -16.716 12.675 31.250 1.00 55.77 164 PHE A N 1
ATOM 1283 C CA . PHE A 1 185 ? -15.586 13.592 31.343 1.00 53.24 164 PHE A CA 1
ATOM 1284 C C . PHE A 1 185 ? -15.698 14.770 30.404 1.00 53.48 164 PHE A C 1
ATOM 1285 O O . PHE A 1 185 ? -14.792 15.609 30.394 1.00 58.99 164 PHE A O 1
ATOM 1293 N N . SER A 1 186 ? -16.758 14.851 29.609 1.00 53.33 165 SER A N 1
ATOM 1294 C CA . SER A 1 186 ? -16.988 16.056 28.829 1.00 57.34 165 SER A CA 1
ATOM 1295 C C . SER A 1 186 ? -16.912 17.269 29.749 1.00 59.54 165 SER A C 1
ATOM 1296 O O . SER A 1 186 ? -17.088 17.162 30.969 1.00 58.39 165 SER A O 1
ATOM 1299 N N . PHE A 1 187 ? -16.608 18.426 29.170 1.00 57.80 166 PHE A N 1
ATOM 1300 C CA . PHE A 1 187 ? -16.398 19.610 29.986 1.00 59.99 166 PHE A CA 1
ATOM 1301 C C . PHE A 1 187 ? -16.825 20.854 29.212 1.00 60.86 166 PHE A C 1
ATOM 1302 O O . PHE A 1 187 ? -16.739 20.903 27.983 1.00 63.31 166 PHE A O 1
ATOM 1310 N N . GLY A 1 188 ? -17.324 21.846 29.945 1.00 62.65 167 GLY A N 1
ATOM 1311 C CA . GLY A 1 188 ? -17.845 23.035 29.288 1.00 65.50 167 GLY A CA 1
ATOM 1312 C C . GLY A 1 188 ? -19.077 22.746 28.443 1.00 68.79 167 GLY A C 1
ATOM 1313 O O . GLY A 1 188 ? -19.804 21.771 28.652 1.00 68.73 167 GLY A O 1
ATOM 1314 N N . GLU A 1 189 ? -19.320 23.618 27.463 1.00 71.24 168 GLU A N 1
ATOM 1315 C CA . GLU A 1 189 ? -20.479 23.448 26.590 1.00 82.92 168 GLU A CA 1
ATOM 1316 C C . GLU A 1 189 ? -20.236 22.381 25.528 1.00 83.21 168 GLU A C 1
ATOM 1317 O O . GLU A 1 189 ? -21.150 21.621 25.188 1.00 82.87 168 GLU A O 1
ATOM 1323 N N . HIS A 1 190 ? -19.019 22.315 24.983 1.00 79.15 169 HIS A N 1
ATOM 1324 C CA . HIS A 1 190 ? -18.742 21.409 23.876 1.00 77.73 169 HIS A CA 1
ATOM 1325 C C . HIS A 1 190 ? -17.354 20.795 23.986 1.00 69.52 169 HIS A C 1
ATOM 1326 O O . HIS A 1 190 ? -16.750 20.433 22.969 1.00 66.43 169 HIS A O 1
ATOM 1333 N N . GLY A 1 191 ? -16.829 20.683 25.206 1.00 67.25 170 GLY A N 1
ATOM 1334 C CA . GLY A 1 191 ? -15.578 19.982 25.424 1.00 60.07 170 GLY A CA 1
ATOM 1335 C C . GLY A 1 191 ? -15.781 18.482 25.405 1.00 61.49 170 GLY A C 1
ATOM 1336 O O . GLY A 1 191 ? -16.565 17.941 26.191 1.00 60.74 170 GLY A O 1
ATOM 1337 N N A LYS A 1 192 ? -15.081 17.800 24.505 0.51 58.16 171 LYS A N 1
ATOM 1338 N N B LYS A 1 192 ? -15.075 17.795 24.513 0.49 58.14 171 LYS A N 1
ATOM 1339 C CA A LYS A 1 192 ? -15.224 16.363 24.337 0.51 57.89 171 LYS A CA 1
ATOM 1340 C CA B LYS A 1 192 ? -15.241 16.362 24.324 0.49 57.86 171 LYS A CA 1
ATOM 1341 C C A LYS A 1 192 ? -13.868 15.694 24.496 0.51 55.22 171 LYS A C 1
ATOM 1342 C C B LYS A 1 192 ? -13.887 15.677 24.449 0.49 55.20 171 LYS A C 1
ATOM 1343 O O A LYS A 1 192 ? -12.826 16.274 24.178 0.51 52.34 171 LYS A O 1
ATOM 1344 O O B LYS A 1 192 ? -12.858 16.241 24.066 0.49 52.34 171 LYS A O 1
ATOM 1355 N N . VAL A 1 193 ? -13.890 14.461 24.988 1.00 50.62 172 VAL A N 1
ATOM 1356 C CA . VAL A 1 193 ? -12.668 13.713 25.228 1.00 50.71 172 VAL A CA 1
ATOM 1357 C C . VAL A 1 193 ? -12.762 12.362 24.531 1.00 46.99 172 VAL A C 1
ATOM 1358 O O . VAL A 1 193 ? -13.836 11.753 24.482 1.00 49.14 172 VAL A O 1
ATOM 1362 N N . PHE A 1 194 ? -11.634 11.907 23.979 1.00 44.22 173 PHE A N 1
ATOM 1363 C CA . PHE A 1 194 ? -11.537 10.649 23.252 1.00 40.92 173 PHE A CA 1
ATOM 1364 C C . PHE A 1 194 ? -10.289 9.888 23.687 1.00 38.07 173 PHE A C 1
ATOM 1365 O O . PHE A 1 194 ? -9.268 10.485 24.030 1.00 39.04 173 PHE A O 1
ATOM 1373 N N . LEU A 1 195 ? -10.353 8.565 23.617 1.00 33.90 174 LEU A N 1
ATOM 1374 C CA . LEU A 1 195 ? -9.178 7.721 23.801 1.00 38.47 174 LEU A CA 1
ATOM 1375 C C . LEU A 1 195 ? -8.822 7.126 22.444 1.00 38.10 174 LEU A C 1
ATOM 1376 O O . LEU A 1 195 ? -9.657 6.466 21.827 1.00 32.36 174 LEU A O 1
ATOM 1381 N N . VAL A 1 196 ? -7.590 7.355 21.987 1.00 39.66 175 VAL A N 1
ATOM 1382 C CA . VAL A 1 196 ? -7.172 7.023 20.631 1.00 43.16 175 VAL A CA 1
ATOM 1383 C C . VAL A 1 196 ? -5.923 6.154 20.693 1.00 42.68 175 VAL A C 1
ATOM 1384 O O . VAL A 1 196 ? -4.983 6.465 21.434 1.00 43.85 175 VAL A O 1
ATOM 1388 N N . ARG A 1 197 ? -5.906 5.076 19.915 1.00 44.90 176 ARG A N 1
ATOM 1389 C CA . ARG A 1 197 ? -4.700 4.275 19.812 1.00 48.61 176 ARG A CA 1
ATOM 1390 C C . ARG A 1 197 ? -3.660 5.076 19.048 1.00 52.68 176 ARG A C 1
ATOM 1391 O O . ARG A 1 197 ? -3.991 5.848 18.150 1.00 56.71 176 ARG A O 1
ATOM 1399 N N . ASN A 1 198 ? -2.387 4.895 19.408 1.00 52.22 177 ASN A N 1
ATOM 1400 C CA A ASN A 1 198 ? -1.358 5.795 18.890 0.77 59.17 177 ASN A CA 1
ATOM 1401 C CA B ASN A 1 198 ? -1.292 5.721 18.892 0.23 59.04 177 ASN A CA 1
ATOM 1402 C C . ASN A 1 198 ? -1.205 5.681 17.367 1.00 59.99 177 ASN A C 1
ATOM 1403 O O . ASN A 1 198 ? -0.371 6.369 16.768 1.00 64.77 177 ASN A O 1
ATOM 1412 N N A ASP A 1 199 ? -2.032 4.843 16.734 0.57 59.51 178 ASP A N 1
ATOM 1413 N N B ASP A 1 199 ? -2.044 4.878 16.720 0.43 59.61 178 ASP A N 1
ATOM 1414 C CA A ASP A 1 199 ? -2.157 4.776 15.284 0.57 63.14 178 ASP A CA 1
ATOM 1415 C CA B ASP A 1 199 ? -2.117 4.848 15.268 0.43 62.67 178 ASP A CA 1
ATOM 1416 C C A ASP A 1 199 ? -3.255 5.683 14.727 0.57 64.25 178 ASP A C 1
ATOM 1417 C C B ASP A 1 199 ? -3.290 5.655 14.719 0.43 63.92 178 ASP A C 1
ATOM 1418 O O A ASP A 1 199 ? -3.356 5.824 13.502 0.57 65.61 178 ASP A O 1
ATOM 1419 O O B ASP A 1 199 ? -3.477 5.704 13.498 0.43 64.67 178 ASP A O 1
ATOM 1428 N N . GLY A 1 200 ? -4.075 6.297 15.584 1.00 59.47 179 GLY A N 1
ATOM 1429 C CA . GLY A 1 200 ? -5.124 7.201 15.152 1.00 59.11 179 GLY A CA 1
ATOM 1430 C C . GLY A 1 200 ? -6.537 6.652 15.208 1.00 62.52 179 GLY A C 1
ATOM 1431 O O . GLY A 1 200 ? -7.492 7.431 15.081 1.00 59.83 179 GLY A O 1
ATOM 1432 N N . LEU A 1 201 ? -6.707 5.348 15.381 1.00 56.19 180 LEU A N 1
ATOM 1433 C CA . LEU A 1 201 ? -8.047 4.803 15.538 1.00 55.77 180 LEU A CA 1
ATOM 1434 C C . LEU A 1 201 ? -8.597 5.203 16.901 1.00 55.08 180 LEU A C 1
ATOM 1435 O O . LEU A 1 201 ? -7.938 5.000 17.925 1.00 51.71 180 LEU A O 1
ATOM 1440 N N . ILE A 1 202 ? -9.800 5.779 16.915 1.00 52.72 181 ILE A N 1
ATOM 1441 C CA . ILE A 1 202 ? -10.428 6.162 18.175 1.00 50.70 181 ILE A CA 1
ATOM 1442 C C . ILE A 1 202 ? -10.919 4.904 18.881 1.00 48.42 181 ILE A C 1
ATOM 1443 O O . ILE A 1 202 ? -11.754 4.162 18.355 1.00 50.83 181 ILE A O 1
ATOM 1448 N N . GLN A 1 203 ? -10.385 4.644 20.070 1.00 43.22 182 GLN A N 1
ATOM 1449 C CA . GLN A 1 203 ? -10.749 3.424 20.782 1.00 45.19 182 GLN A CA 1
ATOM 1450 C C . GLN A 1 203 ? -12.043 3.599 21.563 1.00 45.21 182 GLN A C 1
ATOM 1451 O O . GLN A 1 203 ? -12.929 2.744 21.499 1.00 45.74 182 GLN A O 1
ATOM 1457 N N . VAL A 1 204 ? -12.150 4.690 22.324 1.00 42.70 183 VAL A N 1
ATOM 1458 C CA . VAL A 1 204 ? -13.316 4.998 23.148 1.00 48.71 183 VAL A CA 1
ATOM 1459 C C . VAL A 1 204 ? -13.786 6.406 22.796 1.00 48.73 183 VAL A C 1
ATOM 1460 O O . VAL A 1 204 ? -13.037 7.376 22.970 1.00 43.08 183 VAL A O 1
ATOM 1464 N N . HIS A 1 205 ? -15.016 6.514 22.288 1.00 52.58 184 HIS A N 1
ATOM 1465 C CA . HIS A 1 205 ? -15.639 7.760 21.858 1.00 53.02 184 HIS A CA 1
ATOM 1466 C C . HIS A 1 205 ? -16.883 8.020 22.708 1.00 54.28 184 HIS A C 1
ATOM 1467 O O . HIS A 1 205 ? -17.558 7.065 23.108 1.00 54.98 184 HIS A O 1
ATOM 1474 N N . PRO A 1 206 ? -17.191 9.280 23.039 1.00 52.91 185 PRO A N 1
ATOM 1475 C CA . PRO A 1 206 ? -18.428 9.548 23.807 1.00 57.07 185 PRO A CA 1
ATOM 1476 C C . PRO A 1 206 ? -19.687 8.974 23.165 1.00 60.52 185 PRO A C 1
ATOM 1477 O O . PRO A 1 206 ? -20.566 8.484 23.881 1.00 65.65 185 PRO A O 1
ATOM 1481 N N . ASP A 1 207 ? -19.799 9.019 21.839 1.00 60.63 186 ASP A N 1
ATOM 1482 C CA . ASP A 1 207 ? -20.863 8.328 21.114 1.00 67.77 186 ASP A CA 1
ATOM 1483 C C . ASP A 1 207 ? -20.416 6.897 20.831 1.00 68.02 186 ASP A C 1
ATOM 1484 O O . ASP A 1 207 ? -19.555 6.669 19.971 1.00 67.83 186 ASP A O 1
ATOM 1489 N N . ALA A 1 208 ? -21.021 5.932 21.537 1.00 67.66 187 ALA A N 1
ATOM 1490 C CA . ALA A 1 208 ? -20.565 4.541 21.488 1.00 64.97 187 ALA A CA 1
ATOM 1491 C C . ALA A 1 208 ? -20.443 4.012 20.065 1.00 70.70 187 ALA A C 1
ATOM 1492 O O . ALA A 1 208 ? -19.568 3.183 19.786 1.00 68.61 187 ALA A O 1
ATOM 1494 N N . ALA A 1 209 ? -21.301 4.488 19.154 1.00 72.57 188 ALA A N 1
ATOM 1495 C CA . ALA A 1 209 ? -21.282 4.022 17.770 1.00 74.78 188 ALA A CA 1
ATOM 1496 C C . ALA A 1 209 ? -19.893 4.109 17.154 1.00 72.77 188 ALA A C 1
ATOM 1497 O O . ALA A 1 209 ? -19.541 3.291 16.297 1.00 70.88 188 ALA A O 1
ATOM 1499 N N . PHE A 1 210 ? -19.079 5.064 17.593 1.00 71.48 189 PHE A N 1
ATOM 1500 C CA . PHE A 1 210 ? -17.824 5.341 16.919 1.00 70.03 189 PHE A CA 1
ATOM 1501 C C . PHE A 1 210 ? -16.615 4.732 17.617 1.00 65.40 189 PHE A C 1
ATOM 1502 O O . PHE A 1 210 ? -15.504 4.822 17.084 1.00 63.10 189 PHE A O 1
ATOM 1510 N N . SER A 1 211 ? -16.805 4.079 18.764 1.00 61.23 190 SER A N 1
ATOM 1511 C CA . SER A 1 211 ? -15.687 3.491 19.498 1.00 61.25 190 SER A CA 1
ATOM 1512 C C . SER A 1 211 ? -15.084 2.330 18.713 1.00 62.87 190 SER A C 1
ATOM 1513 O O . SER A 1 211 ? -15.781 1.367 18.368 1.00 58.70 190 SER A O 1
ATOM 1516 N N . GLY A 1 212 ? -13.783 2.421 18.440 1.00 58.28 191 GLY A N 1
ATOM 1517 C CA . GLY A 1 212 ? -13.104 1.425 17.635 1.00 54.49 191 GLY A CA 1
ATOM 1518 C C . GLY A 1 212 ? -13.359 1.523 16.147 1.00 65.83 191 GLY A C 1
ATOM 1519 O O . GLY A 1 212 ? -12.882 0.665 15.396 1.00 66.86 191 GLY A O 1
ATOM 1520 N N . LYS A 1 213 ? -14.085 2.545 15.688 1.00 67.25 192 LYS A N 1
ATOM 1521 C CA . LYS A 1 213 ? -14.485 2.601 14.287 1.00 66.84 192 LYS A CA 1
ATOM 1522 C C . LYS A 1 213 ? -14.096 3.916 13.616 1.00 68.79 192 LYS A C 1
ATOM 1523 O O . LYS A 1 213 ? -13.826 3.941 12.412 1.00 61.59 192 LYS A O 1
ATOM 1529 N N . ARG A 1 214 ? -14.047 5.008 14.372 1.00 67.23 193 ARG A N 1
ATOM 1530 C CA . ARG A 1 214 ? -13.717 6.307 13.803 1.00 72.62 193 ARG A CA 1
ATOM 1531 C C . ARG A 1 214 ? -12.222 6.605 13.902 1.00 70.20 193 ARG A C 1
ATOM 1532 O O . ARG A 1 214 ? -11.590 6.356 14.932 1.00 68.82 193 ARG A O 1
ATOM 1540 N N . GLN A 1 215 ? -11.659 7.127 12.815 1.00 69.61 194 GLN A N 1
ATOM 1541 C CA . GLN A 1 215 ? -10.294 7.631 12.825 1.00 70.26 194 GLN A CA 1
ATOM 1542 C C . GLN A 1 215 ? -10.267 9.044 13.391 1.00 70.67 194 GLN A C 1
ATOM 1543 O O . GLN A 1 215 ? -11.236 9.799 13.269 1.00 74.76 194 GLN A O 1
ATOM 1549 N N . LEU A 1 216 ? -9.143 9.400 14.017 1.00 61.17 195 LEU A N 1
ATOM 1550 C CA . LEU A 1 216 ? -9.018 10.741 14.577 1.00 66.33 195 LEU A CA 1
ATOM 1551 C C . LEU A 1 216 ? -9.156 11.817 13.500 1.00 68.37 195 LEU A C 1
ATOM 1552 O O . LEU A 1 216 ? -9.659 12.913 13.778 1.00 67.77 195 LEU A O 1
ATOM 1557 N N . ALA A 1 217 ? -8.737 11.524 12.265 1.00 67.47 196 ALA A N 1
ATOM 1558 C CA . ALA A 1 217 ? -8.847 12.521 11.203 1.00 70.22 196 ALA A CA 1
ATOM 1559 C C . ALA A 1 217 ? -10.305 12.852 10.895 1.00 70.28 196 ALA A C 1
ATOM 1560 O O . ALA A 1 217 ? -10.632 13.998 10.564 1.00 71.25 196 ALA A O 1
ATOM 1562 N N . GLU A 1 218 ? -11.197 11.864 10.994 1.00 71.65 197 GLU A N 1
ATOM 1563 C CA . GLU A 1 218 ? -12.621 12.140 10.824 1.00 76.47 197 GLU A CA 1
ATOM 1564 C C . GLU A 1 218 ? -13.123 13.122 11.878 1.00 75.63 197 GLU A C 1
ATOM 1565 O O . GLU A 1 218 ? -13.950 13.992 11.587 1.00 70.34 197 GLU A O 1
ATOM 1571 N N . GLN A 1 219 ? -12.624 13.011 13.107 1.00 76.51 198 GLN A N 1
ATOM 1572 C CA . GLN A 1 219 ? -13.135 13.870 14.167 1.00 74.89 198 GLN A CA 1
ATOM 1573 C C . GLN A 1 219 ? -12.532 15.269 14.094 1.00 72.37 198 GLN A C 1
ATOM 1574 O O . GLN A 1 219 ? -13.244 16.263 14.277 1.00 76.85 198 GLN A O 1
ATOM 1580 N N . LEU A 1 220 ? -11.231 15.371 13.800 1.00 73.18 199 LEU A N 1
ATOM 1581 C CA . LEU A 1 220 ? -10.506 16.632 13.900 1.00 73.54 199 LEU A CA 1
ATOM 1582 C C . LEU A 1 220 ? -10.073 17.216 12.569 1.00 71.11 199 LEU A C 1
ATOM 1583 O O . LEU A 1 220 ? -9.775 18.411 12.512 1.00 70.05 199 LEU A O 1
ATOM 1588 N N . GLY A 1 221 ? -10.015 16.420 11.519 1.00 76.35 200 GLY A N 1
ATOM 1589 C CA . GLY A 1 221 ? -9.223 16.875 10.388 1.00 80.57 200 GLY A CA 1
ATOM 1590 C C . GLY A 1 221 ? -7.791 16.394 10.492 1.00 80.08 200 GLY A C 1
ATOM 1591 O O . GLY A 1 221 ? -7.221 16.273 11.576 1.00 72.41 200 GLY A O 1
ATOM 1592 N N . ALA A 1 222 ? -7.199 16.117 9.326 1.00 77.74 201 ALA A N 1
ATOM 1593 C CA . ALA A 1 222 ? -5.914 15.424 9.279 1.00 76.38 201 ALA A CA 1
ATOM 1594 C C . ALA A 1 222 ? -4.826 16.204 10.007 1.00 73.45 201 ALA A C 1
ATOM 1595 O O . ALA A 1 222 ? -4.064 15.637 10.799 1.00 66.34 201 ALA A O 1
ATOM 1597 N N . ASP A 1 223 ? -4.736 17.511 9.743 1.00 75.97 202 ASP A N 1
ATOM 1598 C CA . ASP A 1 223 ? -3.660 18.320 10.309 1.00 74.35 202 ASP A CA 1
ATOM 1599 C C . ASP A 1 223 ? -3.692 18.288 11.831 1.00 72.01 202 ASP A C 1
ATOM 1600 O O . ASP A 1 223 ? -2.666 18.059 12.483 1.00 67.99 202 ASP A O 1
ATOM 1605 N N . ALA A 1 224 ? -4.871 18.511 12.415 1.00 67.90 203 ALA A N 1
ATOM 1606 C CA . ALA A 1 224 ? -4.971 18.548 13.871 1.00 71.32 203 ALA A CA 1
ATOM 1607 C C . ALA A 1 224 ? -4.760 17.165 14.474 1.00 69.11 203 ALA A C 1
ATOM 1608 O O . ALA A 1 224 ? -4.119 17.032 15.525 1.00 70.25 203 ALA A O 1
ATOM 1610 N N . ALA A 1 225 ? -5.286 16.124 13.822 1.00 68.58 204 ALA A N 1
ATOM 1611 C CA . ALA A 1 225 ? -5.036 14.760 14.280 1.00 70.43 204 ALA A CA 1
ATOM 1612 C C . ALA A 1 225 ? -3.542 14.463 14.310 1.00 69.48 204 ALA A C 1
ATOM 1613 O O . ALA A 1 225 ? -3.009 13.993 15.319 1.00 62.83 204 ALA A O 1
ATOM 1615 N N . LYS A 1 226 ? -2.847 14.741 13.206 1.00 70.40 205 LYS A N 1
ATOM 1616 C CA . LYS A 1 226 ? -1.395 14.602 13.199 1.00 75.88 205 LYS A CA 1
ATOM 1617 C C . LYS A 1 226 ? -0.759 15.433 14.306 1.00 71.11 205 LYS A C 1
ATOM 1618 O O . LYS A 1 226 ? 0.189 14.988 14.961 1.00 71.01 205 LYS A O 1
ATOM 1624 N N . GLY A 1 227 ? -1.280 16.638 14.537 1.00 67.52 206 GLY A N 1
ATOM 1625 C CA . GLY A 1 227 ? -0.675 17.522 15.523 1.00 67.95 206 GLY A CA 1
ATOM 1626 C C . GLY A 1 227 ? -0.705 16.963 16.935 1.00 70.13 206 GLY A C 1
ATOM 1627 O O . GLY A 1 227 ? 0.301 16.997 17.652 1.00 69.18 206 GLY A O 1
ATOM 1628 N N . VAL A 1 228 ? -1.861 16.446 17.361 1.00 65.81 207 VAL A N 1
ATOM 1629 C CA . VAL A 1 228 ? -1.970 15.952 18.733 1.00 62.06 207 VAL A CA 1
ATOM 1630 C C . VAL A 1 228 ? -1.405 14.549 18.886 1.00 65.14 207 VAL A C 1
ATOM 1631 O O . VAL A 1 228 ? -1.079 14.142 20.007 1.00 65.57 207 VAL A O 1
ATOM 1635 N N . MET A 1 229 ? -1.275 13.797 17.792 1.00 71.60 208 MET A N 1
ATOM 1636 C CA . MET A 1 229 ? -0.691 12.465 17.851 1.00 69.45 208 MET A CA 1
ATOM 1637 C C . MET A 1 229 ? 0.821 12.489 17.667 1.00 68.75 208 MET A C 1
ATOM 1638 O O . MET A 1 229 ? 1.471 11.459 17.873 1.00 68.19 208 MET A O 1
ATOM 1643 N N . THR A 1 230 ? 1.391 13.636 17.303 1.00 71.29 209 THR A N 1
ATOM 1644 C CA . THR A 1 230 ? 2.832 13.808 17.192 1.00 73.48 209 THR A CA 1
ATOM 1645 C C . THR A 1 230 ? 3.316 14.674 18.353 1.00 76.39 209 THR A C 1
ATOM 1646 O O . THR A 1 230 ? 2.712 15.709 18.662 1.00 74.85 209 THR A O 1
ATOM 1650 N N . GLY A 1 231 ? 4.368 14.225 19.021 1.00 79.00 210 GLY A N 1
ATOM 1651 C CA . GLY A 1 231 ? 4.892 14.918 20.179 1.00 75.84 210 GLY A CA 1
ATOM 1652 C C . GLY A 1 231 ? 5.517 13.933 21.147 1.00 79.06 210 GLY A C 1
ATOM 1653 O O . GLY A 1 231 ? 5.631 12.744 20.864 1.00 84.63 210 GLY A O 1
ATOM 1654 N N . GLY A 1 232 ? 5.920 14.457 22.296 1.00 83.42 211 GLY A N 1
ATOM 1655 C CA . GLY A 1 232 ? 6.530 13.680 23.372 1.00 81.29 211 GLY A CA 1
ATOM 1656 C C . GLY A 1 232 ? 5.530 13.314 24.449 1.00 83.84 211 GLY A C 1
ATOM 1657 O O . GLY A 1 232 ? 4.379 12.964 24.165 1.00 88.64 211 GLY A O 1
ATOM 1658 N N A GLU A 1 233 ? 5.973 13.410 25.702 0.51 79.40 212 GLU A N 1
ATOM 1659 N N B GLU A 1 233 ? 5.969 13.384 25.708 0.49 79.39 212 GLU A N 1
ATOM 1660 C CA A GLU A 1 233 ? 5.151 13.062 26.850 0.51 76.29 212 GLU A CA 1
ATOM 1661 C CA B GLU A 1 233 ? 5.107 13.046 26.835 0.49 76.28 212 GLU A CA 1
ATOM 1662 C C A GLU A 1 233 ? 4.468 14.267 27.467 0.51 74.56 212 GLU A C 1
ATOM 1663 C C B GLU A 1 233 ? 4.410 14.261 27.431 0.49 74.56 212 GLU A C 1
ATOM 1664 O O A GLU A 1 233 ? 3.774 14.119 28.478 0.51 74.40 212 GLU A O 1
ATOM 1665 O O B GLU A 1 233 ? 3.646 14.114 28.391 0.49 74.37 212 GLU A O 1
ATOM 1676 N N . SER A 1 234 ? 4.643 15.448 26.892 1.00 71.58 213 SER A N 1
ATOM 1677 C CA . SER A 1 234 ? 3.961 16.633 27.374 1.00 70.15 213 SER A CA 1
ATOM 1678 C C . SER A 1 234 ? 2.714 16.891 26.534 1.00 67.03 213 SER A C 1
ATOM 1679 O O . SER A 1 234 ? 2.489 16.272 25.486 1.00 67.25 213 SER A O 1
ATOM 1682 N N . LEU A 1 235 ? 1.888 17.809 27.020 1.00 61.68 214 LEU A N 1
ATOM 1683 C CA . LEU A 1 235 ? 0.692 18.218 26.299 1.00 60.41 214 LEU A CA 1
ATOM 1684 C C . LEU A 1 235 ? 1.010 18.612 24.865 1.00 58.90 214 LEU A C 1
ATOM 1685 O O . LEU A 1 235 ? 1.849 19.483 24.620 1.00 64.35 214 LEU A O 1
ATOM 1690 N N . ARG A 1 236 ? 0.349 17.958 23.920 1.00 53.17 215 ARG A N 1
ATOM 1691 C CA . ARG A 1 236 ? 0.370 18.391 22.535 1.00 62.61 215 ARG A CA 1
ATOM 1692 C C . ARG A 1 236 ? -0.884 19.212 22.263 1.00 59.88 215 ARG A C 1
ATOM 1693 O O . ARG A 1 236 ? -1.911 19.042 22.924 1.00 56.44 215 ARG A O 1
ATOM 1701 N N . SER A 1 237 ? -0.788 20.124 21.300 1.00 59.35 216 SER A N 1
ATOM 1702 C CA . SER A 1 237 ? -1.944 20.921 20.925 1.00 59.65 216 SER A CA 1
ATOM 1703 C C . SER A 1 237 ? -1.893 21.224 19.436 1.00 64.23 216 SER A C 1
ATOM 1704 O O . SER A 1 237 ? -0.825 21.201 18.820 1.00 66.10 216 SER A O 1
ATOM 1707 N N . SER A 1 238 ? -3.069 21.479 18.863 1.00 63.24 217 SER A N 1
ATOM 1708 C CA . SER A 1 238 ? -3.186 21.984 17.502 1.00 64.50 217 SER A CA 1
ATOM 1709 C C . SER A 1 238 ? -4.520 22.700 17.368 1.00 68.62 217 SER A C 1
ATOM 1710 O O . SER A 1 238 ? -5.485 22.388 18.076 1.00 59.80 217 SER A O 1
ATOM 1713 N N . ARG A 1 239 ? -4.554 23.670 16.463 1.00 68.90 218 ARG A N 1
ATOM 1714 C CA . ARG A 1 239 ? -5.787 24.359 16.113 1.00 76.98 218 ARG A CA 1
ATOM 1715 C C . ARG A 1 239 ? -6.428 23.681 14.909 1.00 76.19 218 ARG A C 1
ATOM 1716 O O . ARG A 1 239 ? -5.734 23.195 14.011 1.00 72.47 218 ARG A O 1
ATOM 1724 N N . PHE A 1 240 ? -7.757 23.658 14.890 1.00 74.89 219 PHE A N 1
ATOM 1725 C CA . PHE A 1 240 ? -8.464 23.272 13.681 1.00 78.66 219 PHE A CA 1
ATOM 1726 C C . PHE A 1 240 ? -9.764 24.057 13.620 1.00 79.28 219 PHE A C 1
ATOM 1727 O O . PHE A 1 240 ? -10.250 24.570 14.631 1.00 74.15 219 PHE A O 1
ATOM 1735 N N . SER A 1 241 ? -10.312 24.163 12.411 1.00 84.61 220 SER A N 1
ATOM 1736 C CA . SER A 1 241 ? -11.581 24.837 12.180 1.00 87.16 220 SER A CA 1
ATOM 1737 C C . SER A 1 241 ? -12.653 23.815 11.826 1.00 92.67 220 SER A C 1
ATOM 1738 O O . SER A 1 241 ? -12.409 22.873 11.064 1.00 82.57 220 SER A O 1
ATOM 1741 N N . ARG A 1 242 ? -13.833 23.999 12.409 1.00 100.41 221 ARG A N 1
ATOM 1742 C CA . ARG A 1 242 ? -15.004 23.175 12.130 1.00 106.45 221 ARG A CA 1
ATOM 1743 C C . ARG A 1 242 ? -16.118 24.125 11.715 1.00 121.93 221 ARG A C 1
ATOM 1744 O O . ARG A 1 242 ? -16.616 24.894 12.544 1.00 128.09 221 ARG A O 1
ATOM 1752 N N . ASP A 1 243 ? -16.490 24.072 10.434 1.00 125.69 222 ASP A N 1
ATOM 1753 C CA . ASP A 1 243 ? -17.412 25.018 9.786 1.00 130.73 222 ASP A CA 1
ATOM 1754 C C . ASP A 1 243 ? -17.167 26.453 10.250 1.00 127.27 222 ASP A C 1
ATOM 1755 O O . ASP A 1 243 ? -18.070 27.151 10.715 1.00 132.86 222 ASP A O 1
ATOM 1760 N N . GLY A 1 244 ? -15.921 26.901 10.109 1.00 119.13 223 GLY A N 1
ATOM 1761 C CA . GLY A 1 244 ? -15.570 28.251 10.496 1.00 112.63 223 GLY A CA 1
ATOM 1762 C C . GLY A 1 244 ? -15.566 28.520 11.984 1.00 105.47 223 GLY A C 1
ATOM 1763 O O . GLY A 1 244 ? -15.359 29.671 12.384 1.00 101.92 223 GLY A O 1
ATOM 1764 N N . GLU A 1 245 ? -15.807 27.508 12.814 1.00 102.02 224 GLU A N 1
ATOM 1765 C CA . GLU A 1 245 ? -15.649 27.625 14.258 1.00 92.79 224 GLU A CA 1
ATOM 1766 C C . GLU A 1 245 ? -14.248 27.145 14.624 1.00 83.98 224 GLU A C 1
ATOM 1767 O O . GLU A 1 245 ? -13.865 26.019 14.285 1.00 82.87 224 GLU A O 1
ATOM 1773 N N . ARG A 1 246 ? -13.483 28.002 15.299 1.00 75.63 225 ARG A N 1
ATOM 1774 C CA A ARG A 1 246 ? -12.108 27.684 15.663 0.56 69.84 225 ARG A CA 1
ATOM 1775 C CA B ARG A 1 246 ? -12.110 27.666 15.653 0.44 69.84 225 ARG A CA 1
ATOM 1776 C C . ARG A 1 246 ? -12.083 26.822 16.923 1.00 68.54 225 ARG A C 1
ATOM 1777 O O . ARG A 1 246 ? -12.748 27.138 17.916 1.00 65.15 225 ARG A O 1
ATOM 1792 N N . TYR A 1 247 ? -11.319 25.736 16.879 1.00 68.41 226 TYR A N 1
ATOM 1793 C CA . TYR A 1 247 ? -11.271 24.757 17.949 1.00 63.98 226 TYR A CA 1
ATOM 1794 C C . TYR A 1 247 ? -9.828 24.537 18.376 1.00 61.04 226 TYR A C 1
ATOM 1795 O O . TYR A 1 247 ? -8.884 24.792 17.626 1.00 63.81 226 TYR A O 1
ATOM 1804 N N . LEU A 1 248 ? -9.674 24.022 19.589 1.00 55.31 227 LEU A N 1
ATOM 1805 C CA . LEU A 1 248 ? -8.384 23.603 20.122 1.00 57.32 227 LEU A CA 1
ATOM 1806 C C . LEU A 1 248 ? -8.396 22.107 20.395 1.00 60.00 227 LEU A C 1
ATOM 1807 O O . LEU A 1 248 ? -9.343 21.585 20.995 1.00 57.36 227 LEU A O 1
ATOM 1812 N N . ALA A 1 249 ? -7.354 21.421 19.932 1.00 57.62 228 ALA A N 1
ATOM 1813 C CA . ALA A 1 249 ? -7.180 19.998 20.163 1.00 55.56 228 ALA A CA 1
ATOM 1814 C C . ALA A 1 249 ? -5.991 19.796 21.090 1.00 56.93 228 ALA A C 1
ATOM 1815 O O . ALA A 1 249 ? -4.959 20.460 20.943 1.00 53.45 228 ALA A O 1
ATOM 1817 N N . LEU A 1 250 ? -6.156 18.909 22.070 1.00 47.80 229 LEU A N 1
ATOM 1818 C CA . LEU A 1 250 ? -5.120 18.637 23.042 1.00 49.32 229 LEU A CA 1
ATOM 1819 C C . LEU A 1 250 ? -4.837 17.146 23.047 1.00 49.48 229 LEU A C 1
ATOM 1820 O O . LEU A 1 250 ? -5.685 16.334 22.682 1.00 48.77 229 LEU A O 1
ATOM 1825 N N . GLY A 1 251 ? -3.628 16.797 23.468 1.00 50.72 230 GLY A N 1
ATOM 1826 C CA . GLY A 1 251 ? -3.239 15.407 23.535 1.00 44.43 230 GLY A CA 1
ATOM 1827 C C . GLY A 1 251 ? -2.312 15.154 24.697 1.00 49.25 230 GLY A C 1
ATOM 1828 O O . GLY A 1 251 ? -1.458 15.987 25.008 1.00 52.96 230 GLY A O 1
ATOM 1829 N N . LEU A 1 252 ? -2.476 14.006 25.351 1.00 39.82 231 LEU A N 1
ATOM 1830 C CA . LEU A 1 252 ? -1.711 13.674 26.496 1.00 45.97 231 LEU A CA 1
ATOM 1831 C C . LEU A 1 252 ? -1.642 12.154 26.477 1.00 45.84 231 LEU A C 1
ATOM 1832 O O . LEU A 1 252 ? -2.693 11.500 26.373 1.00 43.61 231 LEU A O 1
ATOM 1837 N N . PRO A 1 253 ? -0.448 11.572 26.526 1.00 47.81 232 PRO A N 1
ATOM 1838 C CA . PRO A 1 253 ? -0.341 10.115 26.492 1.00 42.98 232 PRO A CA 1
ATOM 1839 C C . PRO A 1 253 ? -0.791 9.489 27.795 1.00 44.94 232 PRO A C 1
ATOM 1840 O O . PRO A 1 253 ? -0.684 10.077 28.875 1.00 48.15 232 PRO A O 1
ATOM 1844 N N . LEU A 1 254 ? -1.296 8.273 27.685 1.00 45.94 233 LEU A N 1
ATOM 1845 C CA . LEU A 1 254 ? -1.446 7.429 28.853 1.00 45.79 233 LEU A CA 1
ATOM 1846 C C . LEU A 1 254 ? -0.106 6.767 29.149 1.00 54.51 233 LEU A C 1
ATOM 1847 O O . LEU A 1 254 ? 0.648 6.430 28.232 1.00 56.69 233 LEU A O 1
ATOM 1852 N N . ARG A 1 255 ? 0.198 6.584 30.433 1.00 52.19 234 ARG A N 1
ATOM 1853 C CA . ARG A 1 255 ? 1.493 6.008 30.788 1.00 59.20 234 ARG A CA 1
ATOM 1854 C C . ARG A 1 255 ? 1.531 4.490 30.635 1.00 64.79 234 ARG A C 1
ATOM 1855 O O . ARG A 1 255 ? 2.591 3.932 30.327 1.00 65.65 234 ARG A O 1
ATOM 1863 N N . ASP A 1 256 ? 0.406 3.805 30.827 1.00 58.38 235 ASP A N 1
ATOM 1864 C CA . ASP A 1 256 ? 0.428 2.351 30.876 1.00 61.40 235 ASP A CA 1
ATOM 1865 C C . ASP A 1 256 ? -0.081 1.690 29.599 1.00 61.22 235 ASP A C 1
ATOM 1866 O O . ASP A 1 256 ? 0.130 0.487 29.422 1.00 64.21 235 ASP A O 1
ATOM 1871 N N . LEU A 1 257 ? -0.720 2.439 28.703 1.00 61.24 236 LEU A N 1
ATOM 1872 C CA . LEU A 1 257 ? -1.249 1.912 27.453 1.00 51.67 236 LEU A CA 1
ATOM 1873 C C . LEU A 1 257 ? -0.660 2.703 26.300 1.00 53.53 236 LEU A C 1
ATOM 1874 O O . LEU A 1 257 ? -0.295 3.869 26.458 1.00 55.92 236 LEU A O 1
ATOM 1879 N N A ASN A 1 258 ? -0.589 2.072 25.132 0.54 51.70 237 ASN A N 1
ATOM 1880 N N B ASN A 1 258 ? -0.568 2.073 25.126 0.46 51.71 237 ASN A N 1
ATOM 1881 C CA A ASN A 1 258 ? -0.122 2.790 23.957 0.54 52.43 237 ASN A CA 1
ATOM 1882 C CA B ASN A 1 258 ? -0.116 2.811 23.950 0.46 52.42 237 ASN A CA 1
ATOM 1883 C C A ASN A 1 258 ? -1.272 3.586 23.346 0.54 50.32 237 ASN A C 1
ATOM 1884 C C B ASN A 1 258 ? -1.271 3.598 23.344 0.46 50.30 237 ASN A C 1
ATOM 1885 O O A ASN A 1 258 ? -1.511 3.527 22.133 0.54 49.60 237 ASN A O 1
ATOM 1886 O O B ASN A 1 258 ? -1.512 3.547 22.132 0.46 49.61 237 ASN A O 1
ATOM 1895 N N . TRP A 1 259 ? -1.979 4.335 24.191 1.00 45.13 238 TRP A N 1
ATOM 1896 C CA . TRP A 1 259 ? -3.128 5.130 23.816 1.00 41.64 238 TRP A CA 1
ATOM 1897 C C . TRP A 1 259 ? -2.847 6.577 24.167 1.00 40.16 238 TRP A C 1
ATOM 1898 O O . TRP A 1 259 ? -1.972 6.871 24.981 1.00 41.40 238 TRP A O 1
ATOM 1909 N N . THR A 1 260 ? -3.651 7.469 23.592 1.00 38.43 239 THR A N 1
ATOM 1910 C CA . THR A 1 260 ? -3.560 8.901 23.820 1.00 37.64 239 THR A CA 1
ATOM 1911 C C . THR A 1 260 ? -4.927 9.470 24.187 1.00 40.06 239 THR A C 1
ATOM 1912 O O . THR A 1 260 ? -5.943 9.139 23.559 1.00 37.78 239 THR A O 1
ATOM 1916 N N . LEU A 1 261 ? -4.952 10.326 25.205 1.00 39.75 240 LEU A N 1
ATOM 1917 C CA . LEU A 1 261 ? -6.163 11.050 25.568 1.00 39.43 240 LEU A CA 1
ATOM 1918 C C . LEU A 1 261 ? -6.220 12.286 24.686 1.00 42.71 240 LEU A C 1
ATOM 1919 O O . LEU A 1 261 ? -5.266 13.076 24.665 1.00 40.88 240 LEU A O 1
ATOM 1924 N N . VAL A 1 262 ? -7.301 12.442 23.931 1.00 38.91 241 VAL A N 1
ATOM 1925 C CA . VAL A 1 262 ? -7.460 13.607 23.076 1.00 37.68 241 VAL A CA 1
ATOM 1926 C C . VAL A 1 262 ? -8.687 14.370 23.539 1.00 43.73 241 VAL A C 1
ATOM 1927 O O . VAL A 1 262 ? -9.734 13.771 23.824 1.00 40.01 241 VAL A O 1
ATOM 1931 N N . ALA A 1 263 ? -8.546 15.693 23.629 1.00 41.89 242 ALA A N 1
ATOM 1932 C CA . ALA A 1 263 ? -9.646 16.574 23.980 1.00 47.30 242 ALA A CA 1
ATOM 1933 C C . ALA A 1 263 ? -9.847 17.599 22.878 1.00 50.49 242 ALA A C 1
ATOM 1934 O O . ALA A 1 263 ? -8.905 17.985 22.182 1.00 52.24 242 ALA A O 1
ATOM 1936 N N . GLU A 1 264 ? -11.089 18.041 22.747 1.00 48.93 243 GLU A N 1
ATOM 1937 C CA . GLU A 1 264 ? -11.507 19.004 21.745 1.00 54.68 243 GLU A CA 1
ATOM 1938 C C . GLU A 1 264 ? -12.334 20.061 22.455 1.00 57.56 243 GLU A C 1
ATOM 1939 O O . GLU A 1 264 ? -13.287 19.725 23.166 1.00 53.91 243 GLU A O 1
ATOM 1945 N N . VAL A 1 265 ? -11.949 21.326 22.298 1.00 52.94 244 VAL A N 1
ATOM 1946 C CA . VAL A 1 265 ? -12.694 22.411 22.927 1.00 56.20 244 VAL A CA 1
ATOM 1947 C C . VAL A 1 265 ? -12.739 23.613 21.988 1.00 56.72 244 VAL A C 1
ATOM 1948 O O . VAL A 1 265 ? -11.714 23.974 21.391 1.00 55.81 244 VAL A O 1
ATOM 1952 N N . PRO A 1 266 ? -13.902 24.239 21.800 1.00 58.66 245 PRO A N 1
ATOM 1953 C CA . PRO A 1 266 ? -13.945 25.489 21.034 1.00 58.28 245 PRO A CA 1
ATOM 1954 C C . PRO A 1 266 ? -13.062 26.543 21.678 1.00 58.69 245 PRO A C 1
ATOM 1955 O O . PRO A 1 266 ? -12.900 26.587 22.898 1.00 57.00 245 PRO A O 1
ATOM 1959 N N . GLU A 1 267 ? -12.482 27.395 20.831 1.00 56.13 246 GLU A N 1
ATOM 1960 C CA . GLU A 1 267 ? -11.550 28.402 21.321 1.00 57.73 246 GLU A CA 1
ATOM 1961 C C . GLU A 1 267 ? -12.226 29.307 22.343 1.00 57.13 246 GLU A C 1
ATOM 1962 O O . GLU A 1 267 ? -11.626 29.658 23.365 1.00 56.51 246 GLU A O 1
ATOM 1968 N N . SER A 1 268 ? -13.495 29.649 22.105 1.00 57.76 247 SER A N 1
ATOM 1969 C CA . SER A 1 268 ? -14.255 30.507 23.006 1.00 58.43 247 SER A CA 1
ATOM 1970 C C . SER A 1 268 ? -14.475 29.883 24.379 1.00 59.05 247 SER A C 1
ATOM 1971 O O . SER A 1 268 ? -14.853 30.596 25.316 1.00 59.51 247 SER A O 1
ATOM 1974 N N . GLU A 1 269 ? -14.246 28.584 24.528 1.00 56.46 248 GLU A N 1
ATOM 1975 C CA . GLU A 1 269 ? -14.418 27.912 25.808 1.00 61.80 248 GLU A CA 1
ATOM 1976 C C . GLU A 1 269 ? -13.113 27.723 26.551 1.00 61.90 248 GLU A C 1
ATOM 1977 O O . GLU A 1 269 ? -13.125 27.178 27.658 1.00 70.35 248 GLU A O 1
ATOM 1983 N N . ILE A 1 270 ? -11.989 28.128 25.959 1.00 58.84 249 ILE A N 1
ATOM 1984 C CA . ILE A 1 270 ? -10.691 27.860 26.570 1.00 61.91 249 ILE A CA 1
ATOM 1985 C C . ILE A 1 270 ? -10.649 28.410 27.988 1.00 65.03 249 ILE A C 1
ATOM 1986 O O . ILE A 1 270 ? -10.124 27.767 28.906 1.00 67.16 249 ILE A O 1
ATOM 1991 N N . TYR A 1 271 ? -11.251 29.575 28.199 1.00 63.36 250 TYR A N 1
ATOM 1992 C CA . TYR A 1 271 ? -11.305 30.215 29.504 1.00 70.54 250 TYR A CA 1
ATOM 1993 C C . TYR A 1 271 ? -12.720 30.144 30.061 1.00 85.25 250 TYR A C 1
ATOM 1994 O O . TYR A 1 271 ? -13.686 30.454 29.353 1.00 81.49 250 TYR A O 1
ATOM 2003 N N . ALA A 1 272 ? -12.831 29.742 31.326 1.00 94.43 251 ALA A N 1
ATOM 2004 C CA . ALA A 1 272 ? -14.090 29.801 32.066 1.00 104.63 251 ALA A CA 1
ATOM 2005 C C . ALA A 1 272 ? -13.833 29.524 33.543 1.00 108.24 251 ALA A C 1
ATOM 2006 O O . ALA A 1 272 ? -13.039 28.648 33.890 1.00 108.69 251 ALA A O 1
ATOM 2008 N N . ARG B 1 28 ? 17.708 26.819 -17.684 1.00 100.16 7 ARG B N 1
ATOM 2009 C CA . ARG B 1 28 ? 18.163 27.425 -16.439 1.00 97.50 7 ARG B CA 1
ATOM 2010 C C . ARG B 1 28 ? 17.107 28.384 -15.888 1.00 98.17 7 ARG B C 1
ATOM 2011 O O . ARG B 1 28 ? 17.350 29.112 -14.922 1.00 96.71 7 ARG B O 1
ATOM 2019 N N . TYR B 1 29 ? 15.922 28.354 -16.494 1.00 92.46 8 TYR B N 1
ATOM 2020 C CA . TYR B 1 29 ? 14.886 29.344 -16.234 1.00 84.24 8 TYR B CA 1
ATOM 2021 C C . TYR B 1 29 ? 13.567 28.810 -16.764 1.00 78.36 8 TYR B C 1
ATOM 2022 O O . TYR B 1 29 ? 13.536 27.962 -17.659 1.00 84.41 8 TYR B O 1
ATOM 2031 N N . LEU B 1 30 ? 12.472 29.326 -16.219 1.00 68.19 9 LEU B N 1
ATOM 2032 C CA A LEU B 1 30 ? 11.142 28.935 -16.663 0.63 65.23 9 LEU B CA 1
ATOM 2033 C CA B LEU B 1 30 ? 11.157 28.945 -16.701 0.37 65.19 9 LEU B CA 1
ATOM 2034 C C . LEU B 1 30 ? 10.240 30.156 -16.738 1.00 59.33 9 LEU B C 1
ATOM 2035 O O . LEU B 1 30 ? 10.412 31.125 -15.989 1.00 55.57 9 LEU B O 1
ATOM 2044 N N . VAL B 1 31 ? 9.290 30.088 -17.634 1.00 53.13 10 VAL B N 1
ATOM 2045 C CA . VAL B 1 31 ? 8.196 31.038 -17.729 1.00 55.33 10 VAL B CA 1
ATOM 2046 C C . VAL B 1 31 ? 7.048 30.493 -16.888 1.00 49.82 10 VAL B C 1
ATOM 2047 O O . VAL B 1 31 ? 6.779 29.288 -16.886 1.00 50.61 10 VAL B O 1
ATOM 2051 N N . ASP B 1 32 ? 6.402 31.369 -16.114 1.00 52.58 11 ASP B N 1
ATOM 2052 C CA . ASP B 1 32 ? 5.383 30.885 -15.182 1.00 46.88 11 ASP B CA 1
ATOM 2053 C C . ASP B 1 32 ? 4.205 30.226 -15.899 1.00 52.03 11 ASP B C 1
ATOM 2054 O O . ASP B 1 32 ? 3.617 29.276 -15.368 1.00 50.84 11 ASP B O 1
ATOM 2059 N N . THR B 1 33 ? 3.894 30.652 -17.123 1.00 51.78 12 THR B N 1
ATOM 2060 C CA . THR B 1 33 ? 2.765 30.070 -17.850 1.00 53.11 12 THR B CA 1
ATOM 2061 C C . THR B 1 33 ? 2.991 28.607 -18.212 1.00 52.94 12 THR B C 1
ATOM 2062 O O . THR B 1 33 ? 2.025 27.844 -18.334 1.00 50.83 12 THR B O 1
ATOM 2066 N N . ALA B 1 34 ? 4.238 28.198 -18.414 1.00 54.02 13 ALA B N 1
ATOM 2067 C CA . ALA B 1 34 ? 4.537 26.814 -18.768 1.00 51.68 13 ALA B CA 1
ATOM 2068 C C . ALA B 1 34 ? 4.698 25.917 -17.549 1.00 50.37 13 ALA B C 1
ATOM 2069 O O . ALA B 1 34 ? 4.960 24.722 -17.707 1.00 52.95 13 ALA B O 1
ATOM 2071 N N . LEU B 1 35 ? 4.544 26.459 -16.348 1.00 50.46 14 LEU B N 1
ATOM 2072 C CA . LEU B 1 35 ? 4.923 25.750 -15.135 1.00 52.03 14 LEU B CA 1
ATOM 2073 C C . LEU B 1 35 ? 3.890 24.678 -14.781 1.00 53.15 14 LEU B C 1
ATOM 2074 O O . LEU B 1 35 ? 4.281 23.543 -14.478 1.00 50.86 14 LEU B O 1
ATOM 2079 N N . PRO B 1 36 ? 2.575 24.965 -14.817 1.00 52.70 15 PRO B N 1
ATOM 2080 C CA . PRO B 1 36 ? 1.603 23.874 -14.603 1.00 48.02 15 PRO B CA 1
ATOM 2081 C C . PRO B 1 36 ? 1.799 22.696 -15.540 1.00 46.88 15 PRO B C 1
ATOM 2082 O O . PRO B 1 36 ? 1.738 21.543 -15.101 1.00 45.35 15 PRO B O 1
ATOM 2086 N N . ALA B 1 37 ? 2.042 22.954 -16.824 1.00 49.03 16 ALA B N 1
ATOM 2087 C CA . ALA B 1 37 ? 2.280 21.858 -17.751 1.00 45.16 16 ALA B CA 1
ATOM 2088 C C . ALA B 1 37 ? 3.604 21.156 -17.467 1.00 44.64 16 ALA B C 1
ATOM 2089 O O . ALA B 1 37 ? 3.708 19.939 -17.656 1.00 44.09 16 ALA B O 1
ATOM 2091 N N . SER B 1 38 ? 4.618 21.896 -17.004 1.00 44.96 17 SER B N 1
ATOM 2092 C CA . SER B 1 38 ? 5.914 21.278 -16.733 1.00 48.31 17 SER B CA 1
ATOM 2093 C C . SER B 1 38 ? 5.835 20.332 -15.538 1.00 46.88 17 SER B C 1
ATOM 2094 O O . SER B 1 38 ? 6.431 19.246 -15.554 1.00 43.25 17 SER B O 1
ATOM 2097 N N . ILE B 1 39 ? 5.094 20.724 -14.498 1.00 41.38 18 ILE B N 1
ATOM 2098 C CA . ILE B 1 39 ? 4.916 19.848 -13.345 1.00 40.10 18 ILE B CA 1
ATOM 2099 C C . ILE B 1 39 ? 4.159 18.594 -13.755 1.00 42.07 18 ILE B C 1
ATOM 2100 O O . ILE B 1 39 ? 4.528 17.474 -13.380 1.00 39.82 18 ILE B O 1
ATOM 2105 N N . GLU B 1 40 ? 3.087 18.769 -14.537 1.00 44.08 19 GLU B N 1
ATOM 2106 C CA . GLU B 1 40 ? 2.290 17.636 -14.995 1.00 42.69 19 GLU B CA 1
ATOM 2107 C C . GLU B 1 40 ? 3.102 16.675 -15.854 1.00 42.32 19 GLU B C 1
ATOM 2108 O O . GLU B 1 40 ? 2.926 15.454 -15.752 1.00 38.11 19 GLU B O 1
ATOM 2114 N N . ALA B 1 41 ? 3.974 17.197 -16.728 1.00 37.96 20 ALA B N 1
ATOM 2115 C CA . ALA B 1 41 ? 4.837 16.300 -17.491 1.00 38.11 20 ALA B CA 1
ATOM 2116 C C . ALA B 1 41 ? 5.728 15.485 -16.561 1.00 38.55 20 ALA B C 1
ATOM 2117 O O . ALA B 1 41 ? 5.938 14.291 -16.786 1.00 41.06 20 ALA B O 1
ATOM 2119 N N . ILE B 1 42 ? 6.232 16.103 -15.491 1.00 36.41 21 ILE B N 1
ATOM 2120 C CA . ILE B 1 42 ? 7.067 15.370 -14.542 1.00 38.81 21 ILE B CA 1
ATOM 2121 C C . ILE B 1 42 ? 6.233 14.383 -13.735 1.00 39.51 21 ILE B C 1
ATOM 2122 O O . ILE B 1 42 ? 6.634 13.229 -13.535 1.00 38.47 21 ILE B O 1
ATOM 2127 N N . ARG B 1 43 ? 5.071 14.821 -13.248 1.00 33.68 22 ARG B N 1
ATOM 2128 C CA . ARG B 1 43 ? 4.170 13.905 -12.553 1.00 38.95 22 ARG B CA 1
ATOM 2129 C C . ARG B 1 43 ? 3.852 12.691 -13.424 1.00 37.99 22 ARG B C 1
ATOM 2130 O O . ARG B 1 43 ? 3.993 11.547 -12.981 1.00 36.17 22 ARG B O 1
ATOM 2138 N N . ASN B 1 44 ? 3.467 12.920 -14.690 1.00 36.45 23 ASN B N 1
ATOM 2139 C CA . ASN B 1 44 ? 3.154 11.805 -15.579 1.00 36.60 23 ASN B CA 1
ATOM 2140 C C . ASN B 1 44 ? 4.366 10.896 -15.808 1.00 36.02 23 ASN B C 1
ATOM 2141 O O . ASN B 1 44 ? 4.227 9.665 -15.835 1.00 32.99 23 ASN B O 1
ATOM 2146 N N . ASP B 1 45 ? 5.568 11.472 -15.965 1.00 33.23 24 ASP B N 1
ATOM 2147 C CA . ASP B 1 45 ? 6.752 10.632 -16.153 1.00 36.90 24 ASP B CA 1
ATOM 2148 C C . ASP B 1 45 ? 7.003 9.732 -14.956 1.00 38.80 24 ASP B C 1
ATOM 2149 O O . ASP B 1 45 ? 7.321 8.549 -15.114 1.00 36.69 24 ASP B O 1
ATOM 2154 N N . ILE B 1 46 ? 6.909 10.286 -13.749 1.00 32.56 25 ILE B N 1
ATOM 2155 C CA . ILE B 1 46 ? 7.124 9.478 -12.560 1.00 35.04 25 ILE B CA 1
ATOM 2156 C C . ILE B 1 46 ? 6.116 8.343 -12.501 1.00 32.37 25 ILE B C 1
ATOM 2157 O O . ILE B 1 46 ? 6.467 7.190 -12.232 1.00 33.32 25 ILE B O 1
ATOM 2162 N N . GLU B 1 47 ? 4.847 8.650 -12.740 1.00 33.80 26 GLU B N 1
ATOM 2163 C CA A GLU B 1 47 ? 3.824 7.606 -12.714 0.59 37.77 26 GLU B CA 1
ATOM 2164 C CA B GLU B 1 47 ? 3.846 7.597 -12.694 0.41 37.81 26 GLU B CA 1
ATOM 2165 C C . GLU B 1 47 ? 4.043 6.579 -13.816 1.00 40.07 26 GLU B C 1
ATOM 2166 O O . GLU B 1 47 ? 3.747 5.396 -13.625 1.00 30.98 26 GLU B O 1
ATOM 2177 N N . ARG B 1 48 ? 4.553 7.007 -14.982 1.00 34.78 27 ARG B N 1
ATOM 2178 C CA . ARG B 1 48 ? 4.977 6.041 -15.993 1.00 33.33 27 ARG B CA 1
ATOM 2179 C C . ARG B 1 48 ? 6.070 5.126 -15.439 1.00 36.27 27 ARG B C 1
ATOM 2180 O O . ARG B 1 48 ? 5.980 3.903 -15.547 1.00 33.71 27 ARG B O 1
ATOM 2188 N N . MET B 1 49 ? 7.104 5.704 -14.803 1.00 34.24 28 MET B N 1
ATOM 2189 C CA . MET B 1 49 ? 8.217 4.891 -14.306 1.00 39.28 28 MET B CA 1
ATOM 2190 C C . MET B 1 49 ? 7.795 4.001 -13.144 1.00 39.24 28 MET B C 1
ATOM 2191 O O . MET B 1 49 ? 8.261 2.864 -13.028 1.00 36.82 28 MET B O 1
ATOM 2196 N N . LEU B 1 50 ? 6.971 4.520 -12.238 1.00 33.17 29 LEU B N 1
ATOM 2197 C CA . LEU B 1 50 ? 6.461 3.684 -11.153 1.00 36.87 29 LEU B CA 1
ATOM 2198 C C . LEU B 1 50 ? 5.466 2.634 -11.644 1.00 39.30 29 LEU B C 1
ATOM 2199 O O . LEU B 1 50 ? 5.244 1.623 -10.957 1.00 37.55 29 LEU B O 1
ATOM 2204 N N . GLY B 1 51 ? 4.874 2.844 -12.821 1.00 37.75 30 GLY B N 1
ATOM 2205 C CA . GLY B 1 51 ? 3.860 1.924 -13.311 1.00 40.47 30 GLY B CA 1
ATOM 2206 C C . GLY B 1 51 ? 4.405 0.536 -13.581 1.00 36.76 30 GLY B C 1
ATOM 2207 O O . GLY B 1 51 ? 3.746 -0.461 -13.297 1.00 38.03 30 GLY B O 1
ATOM 2208 N N . GLN B 1 52 ? 5.617 0.447 -14.110 1.00 36.17 31 GLN B N 1
ATOM 2209 C CA . GLN B 1 52 ? 6.170 -0.875 -14.394 1.00 35.91 31 GLN B CA 1
ATOM 2210 C C . GLN B 1 52 ? 6.301 -1.730 -13.136 1.00 30.67 31 GLN B C 1
ATOM 2211 O O . GLN B 1 52 ? 5.840 -2.884 -13.161 1.00 35.56 31 GLN B O 1
ATOM 2217 N N . PRO B 1 53 ? 6.908 -1.263 -12.031 1.00 33.22 32 PRO B N 1
ATOM 2218 C CA . PRO B 1 53 ? 6.964 -2.121 -10.829 1.00 32.46 32 PRO B CA 1
ATOM 2219 C C . PRO B 1 53 ? 5.602 -2.418 -10.232 1.00 31.09 32 PRO B C 1
ATOM 2220 O O . PRO B 1 53 ? 5.422 -3.493 -9.650 1.00 31.77 32 PRO B O 1
ATOM 2224 N N . LEU B 1 54 ? 4.658 -1.484 -10.307 1.00 31.95 33 LEU B N 1
ATOM 2225 C CA . LEU B 1 54 ? 3.306 -1.753 -9.795 1.00 35.36 33 LEU B CA 1
ATOM 2226 C C . LEU B 1 54 ? 2.641 -2.883 -10.574 1.00 34.45 33 LEU B C 1
ATOM 2227 O O . LEU B 1 54 ? 2.083 -3.816 -9.979 1.00 30.59 33 LEU B O 1
ATOM 2232 N N . VAL B 1 55 ? 2.705 -2.827 -11.915 1.00 24.47 34 VAL B N 1
ATOM 2233 C CA . VAL B 1 55 ? 2.078 -3.869 -12.734 1.00 26.85 34 VAL B CA 1
ATOM 2234 C C . VAL B 1 55 ? 2.784 -5.205 -12.535 1.00 29.69 34 VAL B C 1
ATOM 2235 O O . VAL B 1 55 ? 2.131 -6.242 -12.387 1.00 30.55 34 VAL B O 1
ATOM 2239 N N . ALA B 1 56 ? 4.129 -5.206 -12.535 1.00 25.44 35 ALA B N 1
ATOM 2240 C CA . ALA B 1 56 ? 4.870 -6.464 -12.427 1.00 30.24 35 ALA B CA 1
ATOM 2241 C C . ALA B 1 56 ? 4.692 -7.096 -11.053 1.00 26.11 35 ALA B C 1
ATOM 2242 O O . ALA B 1 56 ? 4.599 -8.321 -10.915 1.00 27.76 35 ALA B O 1
ATOM 2244 N N . ALA B 1 57 ? 4.646 -6.287 -10.018 1.00 23.97 36 ALA B N 1
ATOM 2245 C CA . ALA B 1 57 ? 4.441 -6.883 -8.706 1.00 27.80 36 ALA B CA 1
ATOM 2246 C C . ALA B 1 57 ? 3.055 -7.523 -8.606 1.00 27.40 36 ALA B C 1
ATOM 2247 O O . ALA B 1 57 ? 2.896 -8.607 -8.014 1.00 27.52 36 ALA B O 1
ATOM 2249 N N . ALA B 1 58 ? 2.047 -6.882 -9.204 1.00 31.22 37 ALA B N 1
ATOM 2250 C CA . ALA B 1 58 ? 0.693 -7.445 -9.229 1.00 29.04 37 ALA B CA 1
ATOM 2251 C C . ALA B 1 58 ? 0.598 -8.709 -10.096 1.00 34.37 37 ALA B C 1
ATOM 2252 O O . ALA B 1 58 ? -0.126 -9.642 -9.737 1.00 26.06 37 ALA B O 1
ATOM 2254 N N . ASP B 1 59 ? 1.346 -8.790 -11.208 1.00 28.74 38 ASP B N 1
ATOM 2255 C CA . ASP B 1 59 ? 1.394 -10.052 -11.952 1.00 30.57 38 ASP B CA 1
ATOM 2256 C C . ASP B 1 59 ? 1.964 -11.206 -11.109 1.00 29.84 38 ASP B C 1
ATOM 2257 O O . ASP B 1 59 ? 1.464 -12.333 -11.200 1.00 37.74 38 ASP B O 1
ATOM 2262 N N . ILE B 1 60 ? 3.001 -10.959 -10.289 1.00 32.02 39 ILE B N 1
ATOM 2263 C CA . ILE B 1 60 ? 3.534 -12.026 -9.415 1.00 32.09 39 ILE B CA 1
ATOM 2264 C C . ILE B 1 60 ? 2.481 -12.476 -8.405 1.00 34.80 39 ILE B C 1
ATOM 2265 O O . ILE B 1 60 ? 2.197 -13.673 -8.253 1.00 32.83 39 ILE B O 1
ATOM 2270 N N . ALA B 1 61 ? 1.883 -11.522 -7.701 1.00 31.84 40 ALA B N 1
ATOM 2271 C CA . ALA B 1 61 ? 0.877 -11.874 -6.708 1.00 29.91 40 ALA B CA 1
ATOM 2272 C C . ALA B 1 61 ? -0.342 -12.513 -7.352 1.00 35.14 40 ALA B C 1
ATOM 2273 O O . ALA B 1 61 ? -1.012 -13.345 -6.719 1.00 30.96 40 ALA B O 1
ATOM 2275 N N . GLY B 1 62 ? -0.639 -12.146 -8.616 1.00 30.52 41 GLY B N 1
ATOM 2276 C CA . GLY B 1 62 ? -1.792 -12.650 -9.328 1.00 36.23 41 GLY B CA 1
ATOM 2277 C C . GLY B 1 62 ? -1.549 -13.959 -10.030 1.00 37.47 41 GLY B C 1
ATOM 2278 O O . GLY B 1 62 ? -2.462 -14.508 -10.642 1.00 37.92 41 GLY B O 1
ATOM 2279 N N . ASN B 1 63 ? -0.326 -14.477 -9.957 1.00 35.78 42 ASN B N 1
ATOM 2280 C CA . ASN B 1 63 ? 0.046 -15.698 -10.665 1.00 33.32 42 ASN B CA 1
ATOM 2281 C C . ASN B 1 63 ? -0.695 -16.892 -10.065 1.00 35.62 42 ASN B C 1
ATOM 2282 O O . ASN B 1 63 ? -0.408 -17.287 -8.933 1.00 39.84 42 ASN B O 1
ATOM 2287 N N . THR B 1 64 ? -1.619 -17.491 -10.836 1.00 37.93 43 THR B N 1
ATOM 2288 C CA . THR B 1 64 ? -2.462 -18.562 -10.302 1.00 36.76 43 THR B CA 1
ATOM 2289 C C . THR B 1 64 ? -1.668 -19.838 -10.026 1.00 35.29 43 THR B C 1
ATOM 2290 O O . THR B 1 64 ? -2.059 -20.629 -9.161 1.00 29.97 43 THR B O 1
ATOM 2294 N N . LEU B 1 65 ? -0.568 -20.067 -10.751 1.00 27.96 44 LEU B N 1
ATOM 2295 C CA . LEU B 1 65 ? 0.304 -21.210 -10.459 1.00 31.68 44 LEU B CA 1
ATOM 2296 C C . LEU B 1 65 ? 0.931 -21.097 -9.077 1.00 34.36 44 LEU B C 1
ATOM 2297 O O . LEU B 1 65 ? 0.972 -22.079 -8.313 1.00 29.98 44 LEU B O 1
ATOM 2302 N N . LEU B 1 66 ? 1.469 -19.916 -8.760 1.00 29.36 45 LEU B N 1
ATOM 2303 C CA . LEU B 1 66 ? 2.064 -19.697 -7.44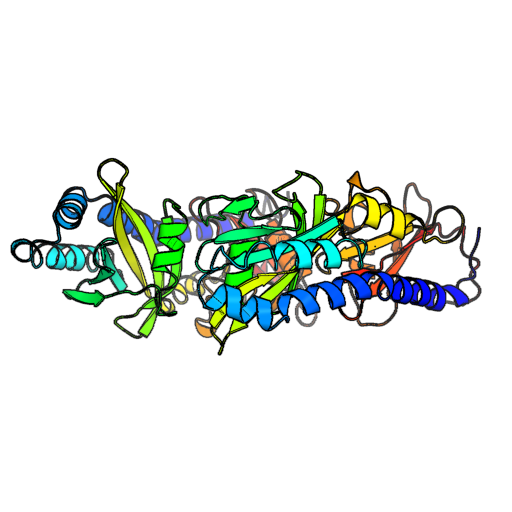4 1.00 34.77 45 LEU B CA 1
ATOM 2304 C C . LEU B 1 66 ? 0.998 -19.811 -6.370 1.00 33.65 45 LEU B C 1
ATOM 2305 O O . LEU B 1 66 ? 1.235 -20.368 -5.291 1.00 33.13 45 LEU B O 1
ATOM 2310 N N . ARG B 1 67 ? -0.177 -19.265 -6.646 1.00 33.88 46 ARG B N 1
ATOM 2311 C CA . ARG B 1 67 ? -1.257 -19.325 -5.659 1.00 29.10 46 ARG B CA 1
ATOM 2312 C C . ARG B 1 67 ? -1.575 -20.768 -5.302 1.00 33.09 46 ARG B C 1
ATOM 2313 O O . ARG B 1 67 ? -1.583 -21.144 -4.120 1.00 34.33 46 ARG B O 1
ATOM 2321 N N . ASP B 1 68 ? -1.747 -21.617 -6.315 1.00 30.35 47 ASP B N 1
ATOM 2322 C CA . ASP B 1 68 ? -2.074 -23.022 -6.050 1.00 33.88 47 ASP B CA 1
ATOM 2323 C C . ASP B 1 68 ? -0.922 -23.746 -5.370 1.00 37.27 47 ASP B C 1
ATOM 2324 O O . ASP B 1 68 ? -1.148 -24.620 -4.517 1.00 34.53 47 ASP B O 1
ATOM 2329 N N . TRP B 1 69 ? 0.317 -23.394 -5.707 1.00 31.84 48 TRP B N 1
ATOM 2330 C CA . TRP B 1 69 ? 1.440 -24.036 -5.039 1.00 32.18 48 TRP B CA 1
ATOM 2331 C C . TRP B 1 69 ? 1.481 -23.667 -3.553 1.00 36.28 48 TRP B C 1
ATOM 2332 O O . TRP B 1 69 ? 1.699 -24.535 -2.695 1.00 33.53 48 TRP B O 1
ATOM 2343 N N . LEU B 1 70 ? 1.244 -22.392 -3.225 1.00 31.16 49 LEU B N 1
ATOM 2344 C CA . LEU B 1 70 ? 1.243 -21.993 -1.815 1.00 32.91 49 LEU B CA 1
ATOM 2345 C C . LEU B 1 70 ? 0.081 -22.619 -1.061 1.00 34.23 49 LEU B C 1
ATOM 2346 O O . LEU B 1 70 ? 0.227 -22.989 0.104 1.00 38.24 49 LEU B O 1
ATOM 2351 N N . ALA B 1 71 ? -1.081 -22.743 -1.706 1.00 36.15 50 ALA B N 1
ATOM 2352 C CA . ALA B 1 71 ? -2.251 -23.287 -1.017 1.00 38.39 50 ALA B CA 1
ATOM 2353 C C . ALA B 1 71 ? -2.155 -24.794 -0.810 1.00 43.45 50 ALA B C 1
ATOM 2354 O O . ALA B 1 71 ? -2.759 -25.327 0.133 1.00 38.38 50 ALA B O 1
ATOM 2356 N N . ALA B 1 72 ? -1.437 -25.507 -1.689 1.00 36.66 51 ALA B N 1
ATOM 2357 C CA . ALA B 1 72 ? -1.235 -26.935 -1.472 1.00 39.27 51 ALA B CA 1
ATOM 2358 C C . ALA B 1 72 ? -0.224 -27.237 -0.375 1.00 41.55 51 ALA B C 1
ATOM 2359 O O . ALA B 1 72 ? -0.121 -28.397 0.034 1.00 50.30 51 ALA B O 1
ATOM 2361 N N . GLY B 1 73 ? 0.525 -26.251 0.105 1.00 42.33 52 GLY B N 1
ATOM 2362 C CA . GLY B 1 73 ? 1.520 -26.475 1.132 1.00 39.89 52 GLY B CA 1
ATOM 2363 C C . GLY B 1 73 ? 2.972 -26.504 0.679 1.00 46.78 52 GLY B C 1
ATOM 2364 O O . GLY B 1 73 ? 3.772 -27.219 1.287 1.00 44.39 52 GLY B O 1
ATOM 2365 N N . GLU B 1 74 ? 3.331 -25.780 -0.388 1.00 40.36 53 GLU B N 1
ATOM 2366 C CA . GLU B 1 74 ? 4.731 -25.477 -0.705 1.00 45.45 53 GLU B CA 1
ATOM 2367 C C . GLU B 1 74 ? 5.577 -26.734 -0.951 1.00 43.62 53 GLU B C 1
ATOM 2368 O O . GLU B 1 74 ? 6.683 -26.860 -0.435 1.00 46.95 53 GLU B O 1
ATOM 2374 N N . ASP B 1 75 ? 5.082 -27.645 -1.776 1.00 46.90 54 ASP B N 1
ATOM 2375 C CA . ASP B 1 75 ? 5.818 -28.879 -2.041 1.00 48.26 54 ASP B CA 1
ATOM 2376 C C . ASP B 1 75 ? 7.240 -28.585 -2.517 1.00 53.00 54 ASP B C 1
ATOM 2377 O O . ASP B 1 75 ? 7.418 -28.002 -3.599 1.00 50.74 54 ASP B O 1
ATOM 2382 N N . PRO B 1 76 ? 8.268 -28.971 -1.758 1.00 54.77 55 PRO B N 1
ATOM 2383 C CA . PRO B 1 76 ? 9.633 -28.542 -2.101 1.00 57.66 55 PRO B CA 1
ATOM 2384 C C . PRO B 1 76 ? 10.096 -29.025 -3.456 1.00 58.47 55 PRO B C 1
ATOM 2385 O O . PRO B 1 76 ? 11.055 -28.471 -3.993 1.00 56.26 55 PRO B O 1
ATOM 2389 N N . ALA B 1 77 ? 9.426 -30.019 -4.039 1.00 58.44 56 ALA B N 1
ATOM 2390 C CA . ALA B 1 77 ? 9.813 -30.508 -5.355 1.00 59.19 56 ALA B CA 1
ATOM 2391 C C . ALA B 1 77 ? 9.653 -29.438 -6.431 1.00 59.00 56 ALA B C 1
ATOM 2392 O O . ALA B 1 77 ? 10.442 -29.395 -7.381 1.00 60.22 56 ALA B O 1
ATOM 2394 N N . GLN B 1 78 ? 8.648 -28.572 -6.315 1.00 53.32 57 GLN B N 1
ATOM 2395 C CA . GLN B 1 78 ? 8.445 -27.524 -7.304 1.00 50.92 57 GLN B CA 1
ATOM 2396 C C . GLN B 1 78 ? 9.015 -26.182 -6.879 1.00 45.11 57 GLN B C 1
ATOM 2397 O O . GLN B 1 78 ? 8.997 -25.242 -7.681 1.00 40.23 57 GLN B O 1
ATOM 2403 N N . ALA B 1 79 ? 9.489 -26.062 -5.642 1.00 44.21 58 ALA B N 1
ATOM 2404 C CA . ALA B 1 79 ? 10.099 -24.812 -5.202 1.00 39.89 58 ALA B CA 1
ATOM 2405 C C . ALA B 1 79 ? 11.148 -24.276 -6.172 1.00 41.84 58 ALA B C 1
ATOM 2406 O O . ALA B 1 79 ? 11.093 -23.078 -6.499 1.00 36.77 58 ALA B O 1
ATOM 2408 N N . PRO B 1 80 ? 12.108 -25.072 -6.672 1.00 43.78 59 PRO B N 1
ATOM 2409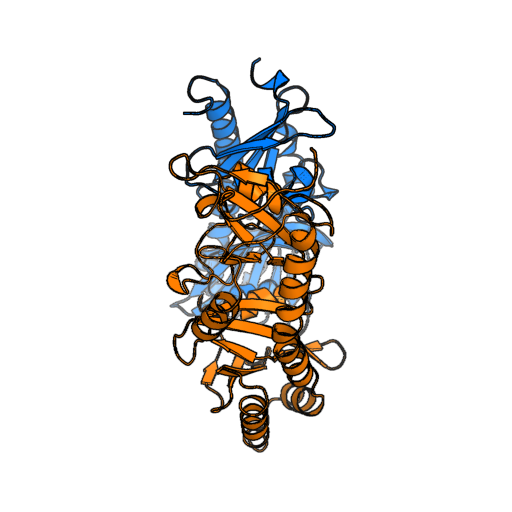 C CA . PRO B 1 80 ? 13.086 -24.486 -7.608 1.00 42.84 59 PRO B CA 1
ATOM 2410 C C . PRO B 1 80 ? 12.445 -23.806 -8.810 1.00 38.15 59 PRO B C 1
ATOM 2411 O O . PRO B 1 80 ? 12.941 -22.754 -9.245 1.00 39.87 59 PRO B O 1
ATOM 2415 N N . GLN B 1 81 ? 11.360 -24.358 -9.355 1.00 34.83 60 GLN B N 1
ATOM 2416 C CA A GLN B 1 81 ? 10.674 -23.728 -10.490 0.48 38.31 60 GLN B CA 1
ATOM 2417 C CA B GLN B 1 81 ? 10.737 -23.704 -10.502 0.52 38.25 60 GLN B CA 1
ATOM 2418 C C . GLN B 1 81 ? 10.176 -22.333 -10.134 1.00 37.49 60 GLN B C 1
ATOM 2419 O O . GLN B 1 81 ? 10.217 -21.411 -10.959 1.00 29.58 60 GLN B O 1
ATOM 2430 N N . PHE B 1 82 ? 9.696 -22.156 -8.904 1.00 34.70 61 PHE B N 1
ATOM 2431 C CA . PHE B 1 82 ? 9.199 -20.842 -8.512 1.00 32.52 61 PHE B CA 1
ATOM 2432 C C . PHE B 1 82 ? 10.334 -19.891 -8.147 1.00 29.83 61 PHE B C 1
ATOM 2433 O O . PHE B 1 82 ? 10.176 -18.676 -8.301 1.00 31.15 61 PHE B O 1
ATOM 2441 N N . ILE B 1 83 ? 11.497 -20.408 -7.716 1.00 30.18 62 ILE B N 1
ATOM 2442 C CA . ILE B 1 83 ? 12.651 -19.534 -7.539 1.00 30.72 62 ILE B CA 1
ATOM 2443 C C . ILE B 1 83 ? 13.160 -19.042 -8.887 1.00 35.42 62 ILE B C 1
ATOM 2444 O O . ILE B 1 83 ? 13.545 -17.873 -9.032 1.00 35.07 62 ILE B O 1
ATOM 2449 N N . GLU B 1 84 ? 13.238 -19.944 -9.875 1.00 32.17 63 GLU B N 1
ATOM 2450 C CA . GLU B 1 84 ? 13.624 -19.555 -11.231 1.00 33.99 63 GLU B CA 1
ATOM 2451 C C . GLU B 1 84 ? 12.692 -18.466 -11.757 1.00 30.05 63 GLU B C 1
ATOM 2452 O O . GLU B 1 84 ? 13.124 -17.498 -12.398 1.00 25.64 63 GLU B O 1
ATOM 2458 N N . TYR B 1 85 ? 11.399 -18.610 -11.469 1.00 28.82 64 TYR B N 1
ATOM 2459 C CA . TYR B 1 85 ? 10.388 -17.652 -11.913 1.00 25.56 64 TYR B CA 1
ATOM 2460 C C . TYR B 1 85 ? 10.591 -16.271 -11.283 1.00 27.84 64 TYR B C 1
ATOM 2461 O O . TYR B 1 85 ? 10.610 -15.255 -11.991 1.00 27.01 64 TYR B O 1
ATOM 2470 N N . LEU B 1 86 ? 10.760 -16.214 -9.948 1.00 27.97 65 LEU B N 1
ATOM 2471 C CA . LEU B 1 86 ? 11.184 -14.969 -9.291 1.00 25.83 65 LEU B CA 1
ATOM 2472 C C . LEU B 1 86 ? 12.458 -14.364 -9.909 1.00 28.26 65 LEU B C 1
ATOM 2473 O O . LEU B 1 86 ? 12.574 -13.138 -10.038 1.00 26.34 65 LEU B O 1
ATOM 2478 N N . THR B 1 87 ? 13.471 -15.188 -10.189 1.00 27.10 66 THR B N 1
ATOM 2479 C CA . THR B 1 87 ? 14.711 -14.625 -10.727 1.00 33.65 66 THR B CA 1
ATOM 2480 C C . THR B 1 87 ? 14.463 -13.965 -12.077 1.00 31.05 66 THR B C 1
ATOM 2481 O O . THR B 1 87 ? 14.898 -12.830 -12.317 1.00 28.87 66 THR B O 1
ATOM 2485 N N . ALA B 1 88 ? 13.737 -14.650 -12.963 1.00 32.13 67 ALA B N 1
ATOM 2486 C CA . ALA B 1 88 ? 13.459 -14.071 -14.279 1.00 33.14 67 ALA B CA 1
ATOM 2487 C C . ALA B 1 88 ? 12.622 -12.805 -14.153 1.00 34.05 67 ALA B C 1
ATOM 2488 O O . ALA B 1 88 ? 12.871 -11.825 -14.856 1.00 29.41 67 ALA B O 1
ATOM 2490 N N . ALA B 1 89 ? 11.676 -12.780 -13.205 1.00 32.33 68 ALA B N 1
ATOM 2491 C CA . ALA B 1 89 ? 10.866 -11.582 -13.007 1.00 26.69 68 ALA B CA 1
ATOM 2492 C C . ALA B 1 89 ? 11.701 -10.420 -12.487 1.00 31.97 68 ALA B C 1
ATOM 2493 O O . ALA B 1 89 ? 11.461 -9.266 -12.863 1.00 31.64 68 ALA B O 1
ATOM 2495 N N . LYS B 1 90 ? 12.698 -10.704 -11.647 1.00 30.30 69 LYS B N 1
ATOM 2496 C CA . LYS B 1 90 ? 13.558 -9.648 -11.129 1.00 30.44 69 LYS B CA 1
ATOM 2497 C C . LYS B 1 90 ? 14.414 -9.066 -12.243 1.00 31.70 69 LYS B C 1
ATOM 2498 O O . LYS B 1 90 ? 14.544 -7.845 -12.374 1.00 32.52 69 LYS B O 1
ATOM 2504 N N A GLN B 1 91 ? 15.026 -9.922 -13.058 0.50 32.32 70 GLN B N 1
ATOM 2505 N N B GLN B 1 91 ? 15.021 -9.948 -13.034 0.50 32.21 70 GLN B N 1
ATOM 2506 C CA A GLN B 1 91 ? 15.890 -9.399 -14.112 0.50 34.56 70 GLN B CA 1
ATOM 2507 C CA B GLN B 1 91 ? 15.866 -9.516 -14.134 0.50 34.47 70 GLN B CA 1
ATOM 2508 C C A GLN B 1 91 ? 15.083 -8.664 -15.174 0.50 32.40 70 GLN B C 1
ATOM 2509 C C B GLN B 1 91 ? 15.073 -8.688 -15.127 0.50 32.33 70 GLN B C 1
ATOM 2510 O O A GLN B 1 91 ? 15.472 -7.573 -15.606 0.50 31.92 70 GLN B O 1
ATOM 2511 O O B GLN B 1 91 ? 15.457 -7.564 -15.468 0.50 31.87 70 GLN B O 1
ATOM 2522 N N . ARG B 1 92 ? 13.947 -9.239 -15.593 1.00 29.49 71 ARG B N 1
ATOM 2523 C CA A ARG B 1 92 ? 13.133 -8.634 -16.641 0.68 33.99 71 ARG B CA 1
ATOM 2524 C CA B ARG B 1 92 ? 13.172 -8.615 -16.656 0.32 33.90 71 ARG B CA 1
ATOM 2525 C C . ARG B 1 92 ? 12.621 -7.251 -16.241 1.00 37.06 71 ARG B C 1
ATOM 2526 O O . ARG B 1 92 ? 12.529 -6.340 -17.078 1.00 37.23 71 ARG B O 1
ATOM 2541 N N . ASN B 1 93 ? 12.284 -7.068 -14.970 1.00 34.88 72 ASN B N 1
ATOM 2542 C CA . ASN B 1 93 ? 11.672 -5.816 -14.535 1.00 35.22 72 ASN B CA 1
ATOM 2543 C C . ASN B 1 93 ? 12.637 -4.883 -13.814 1.00 35.72 72 ASN B C 1
ATOM 2544 O O . ASN B 1 93 ? 12.190 -3.889 -13.234 1.00 40.99 72 ASN B O 1
ATOM 2549 N N . HIS B 1 94 ? 13.946 -5.158 -13.879 1.00 31.00 73 HIS B N 1
ATOM 2550 C CA . HIS B 1 94 ? 15.012 -4.348 -13.272 1.00 35.58 73 HIS B CA 1
ATOM 2551 C C . HIS B 1 94 ? 14.730 -4.029 -11.812 1.00 35.45 73 HIS B C 1
ATOM 2552 O O . HIS B 1 94 ? 14.866 -2.893 -11.367 1.00 39.83 73 HIS B O 1
ATOM 2559 N N . ALA B 1 95 ? 14.323 -5.048 -11.069 1.00 35.95 74 ALA B N 1
ATOM 2560 C CA . ALA B 1 95 ? 13.966 -4.900 -9.664 1.00 30.91 74 ALA B CA 1
ATOM 2561 C C . ALA B 1 95 ? 15.164 -5.237 -8.802 1.00 35.65 74 ALA B C 1
ATOM 2562 O O . ALA B 1 95 ? 16.075 -5.963 -9.217 1.00 33.60 74 ALA B O 1
ATOM 2564 N N . PHE B 1 96 ? 15.179 -4.666 -7.595 1.00 27.77 75 PHE B N 1
ATOM 2565 C CA . PHE B 1 96 ? 16.209 -5.040 -6.629 1.00 33.20 75 PHE B CA 1
ATOM 2566 C C . PHE B 1 96 ? 15.957 -6.442 -6.075 1.00 34.67 75 PHE B C 1
ATOM 2567 O O . PHE B 1 96 ? 16.904 -7.192 -5.823 1.00 35.18 75 PHE B O 1
ATOM 2575 N N . THR B 1 97 ? 14.687 -6.822 -5.896 1.00 33.46 76 THR B N 1
ATOM 2576 C CA . THR B 1 97 ? 14.321 -8.124 -5.349 1.00 33.20 76 THR B CA 1
ATOM 2577 C C . THR B 1 97 ? 12.867 -8.413 -5.727 1.00 28.58 76 THR B C 1
ATOM 2578 O O . THR B 1 97 ? 12.056 -7.496 -5.884 1.00 25.09 76 THR B O 1
ATOM 2582 N N . THR B 1 98 ? 12.552 -9.694 -5.889 1.00 29.16 77 THR B N 1
ATOM 2583 C CA . THR B 1 98 ? 11.181 -10.158 -6.067 1.00 26.96 77 THR B CA 1
ATOM 2584 C C . THR B 1 98 ? 10.942 -11.229 -5.028 1.00 29.84 77 THR B C 1
ATOM 2585 O O . THR B 1 98 ? 11.884 -11.868 -4.569 1.00 27.13 77 THR B O 1
ATOM 2589 N N . LEU B 1 99 ? 9.672 -11.450 -4.674 1.00 25.40 78 LEU B N 1
ATOM 2590 C CA . LEU B 1 99 ? 9.445 -12.164 -3.436 1.00 23.29 78 LEU B CA 1
ATOM 2591 C C . LEU B 1 99 ? 8.013 -12.687 -3.365 1.00 24.42 78 LEU B C 1
ATOM 2592 O O . LEU B 1 99 ? 7.108 -12.178 -4.036 1.00 26.83 78 LEU B O 1
ATOM 2597 N N . PHE B 1 100 ? 7.833 -13.735 -2.554 1.00 23.78 79 PHE B N 1
ATOM 2598 C CA . PHE B 1 100 ? 6.509 -14.171 -2.087 1.00 22.26 79 PHE B CA 1
ATOM 2599 C C . PHE B 1 100 ? 6.712 -14.865 -0.743 1.00 33.18 79 PHE B C 1
ATOM 2600 O O . PHE B 1 100 ? 7.798 -15.396 -0.456 1.00 28.44 79 PHE B O 1
ATOM 2608 N N . ALA B 1 101 ? 5.673 -14.820 0.098 1.00 24.07 80 ALA B N 1
ATOM 2609 C CA . ALA B 1 101 ? 5.743 -15.342 1.457 1.00 23.26 80 ALA B CA 1
ATOM 2610 C C . ALA B 1 101 ? 4.430 -16.026 1.775 1.00 28.09 80 ALA B C 1
ATOM 2611 O O . ALA B 1 101 ? 3.374 -15.512 1.412 1.00 31.81 80 ALA B O 1
ATOM 2613 N N . SER B 1 102 ? 4.499 -17.171 2.452 1.00 32.62 81 SER B N 1
ATOM 2614 C CA . SER B 1 102 ? 3.306 -17.930 2.810 1.00 31.17 81 SER B CA 1
ATOM 2615 C C . SER B 1 102 ? 2.774 -17.412 4.138 1.00 29.97 81 SER B C 1
ATOM 2616 O O . SER B 1 102 ? 3.537 -17.291 5.096 1.00 28.64 81 SER B O 1
ATOM 2619 N N . THR B 1 103 ? 1.480 -17.073 4.175 1.00 31.42 82 THR B N 1
ATOM 2620 C CA . THR B 1 103 ? 0.847 -16.619 5.415 1.00 32.36 82 THR B CA 1
ATOM 2621 C C . THR B 1 103 ? 0.599 -17.763 6.389 1.00 40.88 82 THR B C 1
ATOM 2622 O O . THR B 1 103 ? 0.339 -17.516 7.577 1.00 35.62 82 THR B O 1
ATOM 2626 N N . GLU B 1 104 ? 0.620 -19.005 5.908 1.00 32.05 83 GLU B N 1
ATOM 2627 C CA A GLU B 1 104 ? 0.428 -20.153 6.788 0.47 39.67 83 GLU B CA 1
ATOM 2628 C CA B GLU B 1 104 ? 0.429 -20.143 6.798 0.53 39.51 83 GLU B CA 1
ATOM 2629 C C . GLU B 1 104 ? 1.719 -20.511 7.513 1.00 42.96 83 GLU B C 1
ATOM 2630 O O . GLU B 1 104 ? 1.724 -20.691 8.735 1.00 44.10 83 GLU B O 1
ATOM 2641 N N . THR B 1 105 ? 2.830 -20.613 6.775 1.00 39.33 84 THR B N 1
ATOM 2642 C CA . THR B 1 105 ? 4.096 -21.023 7.380 1.00 35.04 84 THR B CA 1
ATOM 2643 C C . THR B 1 105 ? 5.008 -19.859 7.716 1.00 33.01 84 THR B C 1
ATOM 2644 O O . THR B 1 105 ? 5.991 -20.056 8.421 1.00 38.81 84 THR B O 1
ATOM 2648 N N . GLY B 1 106 ? 4.756 -18.674 7.182 1.00 36.73 85 GLY B N 1
ATOM 2649 C CA . GLY B 1 106 ? 5.697 -17.604 7.371 1.00 31.03 85 GLY B CA 1
ATOM 2650 C C . GLY B 1 106 ? 6.931 -17.718 6.509 1.00 33.52 85 GLY B C 1
ATOM 2651 O O . GLY B 1 106 ? 7.798 -16.863 6.612 1.00 30.76 85 GLY B O 1
ATOM 2652 N N . HIS B 1 107 ? 7.045 -18.733 5.652 1.00 32.01 86 HIS B N 1
ATOM 2653 C CA . HIS B 1 107 ? 8.274 -18.856 4.876 1.00 32.69 86 HIS B CA 1
ATOM 2654 C C . HIS B 1 107 ? 8.344 -17.714 3.875 1.00 33.54 86 HIS B C 1
ATOM 2655 O O . HIS B 1 107 ? 7.378 -17.455 3.159 1.00 36.37 86 HIS B O 1
ATOM 2662 N N . TYR B 1 108 ? 9.491 -17.041 3.821 1.00 28.17 87 TYR B N 1
ATOM 2663 C CA . TYR B 1 108 ? 9.704 -15.899 2.946 1.00 30.67 87 TYR B CA 1
ATOM 2664 C C . TYR B 1 108 ? 10.687 -16.326 1.872 1.00 30.52 87 TYR B C 1
ATOM 2665 O O . TYR B 1 108 ? 11.827 -16.685 2.190 1.00 30.53 87 TYR B O 1
ATOM 2674 N N . TYR B 1 109 ? 10.259 -16.260 0.619 1.00 33.80 88 TYR B N 1
ATOM 2675 C CA . TYR B 1 109 ? 11.082 -16.638 -0.530 1.00 30.57 88 TYR B CA 1
ATOM 2676 C C . TYR B 1 109 ? 11.457 -15.405 -1.343 1.00 35.12 88 TYR B C 1
ATOM 2677 O O . TYR B 1 109 ? 10.633 -14.514 -1.540 1.00 25.74 88 TYR B O 1
ATOM 2686 N N . ASN B 1 110 ? 12.703 -15.345 -1.829 1.00 33.44 89 ASN B N 1
ATOM 2687 C CA . ASN B 1 110 ? 13.035 -14.343 -2.833 1.00 26.54 89 ASN B CA 1
ATOM 2688 C C . ASN B 1 110 ? 13.748 -14.981 -4.019 1.00 33.17 89 ASN B C 1
ATOM 2689 O O . ASN B 1 110 ? 13.764 -16.211 -4.147 1.00 33.13 89 ASN B O 1
ATOM 2694 N N . GLU B 1 111 ? 14.333 -14.158 -4.895 1.00 32.51 90 GLU B N 1
ATOM 2695 C CA . GLU B 1 111 ? 14.982 -14.682 -6.098 1.00 37.78 90 GLU B CA 1
ATOM 2696 C C . GLU B 1 111 ? 16.113 -15.669 -5.799 1.00 37.61 90 GLU B C 1
ATOM 2697 O O . GLU B 1 111 ? 16.575 -16.327 -6.730 1.00 36.93 90 GLU B O 1
ATOM 2703 N N . ASN B 1 112 ? 16.560 -15.809 -4.539 1.00 35.10 91 ASN B N 1
ATOM 2704 C CA . ASN B 1 112 ? 17.625 -16.748 -4.198 1.00 37.03 91 ASN 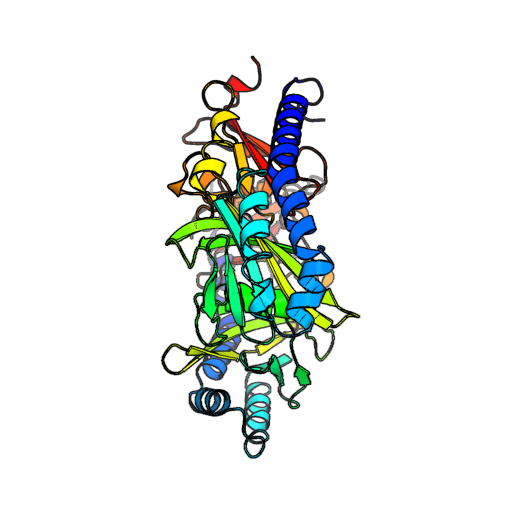B CA 1
ATOM 2705 C C . ASN B 1 112 ? 17.146 -17.972 -3.426 1.00 39.06 91 ASN B C 1
ATOM 2706 O O . ASN B 1 112 ? 17.975 -18.808 -3.060 1.00 45.42 91 ASN B O 1
ATOM 2711 N N . GLY B 1 113 ? 15.860 -18.095 -3.138 1.00 33.92 92 GLY B N 1
ATOM 2712 C CA . GLY B 1 113 ? 15.335 -19.235 -2.418 1.00 39.35 92 GLY B CA 1
ATOM 2713 C C . GLY B 1 113 ? 14.571 -18.817 -1.171 1.00 38.28 92 GLY B C 1
ATOM 2714 O O . GLY B 1 113 ? 14.340 -17.637 -0.906 1.00 33.99 92 GLY B O 1
ATOM 2715 N N . LEU B 1 114 ? 14.157 -19.829 -0.418 1.00 42.75 93 LEU B N 1
ATOM 2716 C CA . LEU B 1 114 ? 13.618 -19.613 0.921 1.00 38.49 93 LEU B CA 1
ATOM 2717 C C . LEU B 1 114 ? 14.659 -18.895 1.785 1.00 40.20 93 LEU B C 1
ATOM 2718 O O . LEU B 1 114 ? 15.690 -19.477 2.130 1.00 42.77 93 LEU B O 1
ATOM 2723 N N . ASP B 1 115 ? 14.422 -17.615 2.098 1.00 35.27 94 ASP B N 1
ATOM 2724 C CA . ASP B 1 115 ? 15.405 -16.821 2.828 1.00 36.87 94 ASP B CA 1
ATOM 2725 C C . ASP B 1 115 ? 15.310 -17.024 4.326 1.00 41.47 94 ASP B C 1
ATOM 2726 O O . ASP B 1 115 ? 16.337 -17.119 4.993 1.00 33.08 94 ASP B O 1
ATOM 2731 N N . ARG B 1 116 ? 14.097 -17.056 4.879 1.00 33.54 95 ARG B N 1
ATOM 2732 C CA . ARG B 1 116 ? 13.929 -17.087 6.328 1.00 37.97 95 ARG B CA 1
ATOM 2733 C C . ARG B 1 116 ? 12.454 -17.328 6.603 1.00 36.96 95 ARG B C 1
ATOM 2734 O O . ARG B 1 116 ? 11.646 -17.480 5.681 1.00 37.33 95 ARG B O 1
ATOM 2742 N N . THR B 1 117 ? 12.102 -17.353 7.880 1.00 38.96 96 THR B N 1
ATOM 2743 C CA . THR B 1 117 ? 10.722 -17.572 8.304 1.00 37.57 96 THR B CA 1
ATOM 2744 C C . THR B 1 117 ? 10.253 -16.367 9.105 1.00 34.08 96 THR B C 1
ATOM 2745 O O . THR B 1 117 ? 10.830 -16.064 10.146 1.00 41.69 96 THR B O 1
ATOM 2749 N N . LEU B 1 118 ? 9.205 -15.699 8.631 1.00 38.57 97 LEU B N 1
ATOM 2750 C CA . LEU B 1 118 ? 8.668 -14.554 9.352 1.00 37.93 97 LEU B CA 1
ATOM 2751 C C . LEU B 1 118 ? 7.998 -15.007 10.645 1.00 38.61 97 LEU B C 1
ATOM 2752 O O . LEU B 1 118 ? 7.478 -16.118 10.740 1.00 37.42 97 LEU B O 1
ATOM 2757 N N . SER B 1 119 ? 7.980 -14.122 11.635 1.00 36.32 98 SER B N 1
ATOM 2758 C CA . SER B 1 119 ? 7.282 -14.439 12.879 1.00 33.80 98 SER B CA 1
ATOM 2759 C C . SER B 1 119 ? 6.646 -13.175 13.431 1.00 38.16 98 SER B C 1
ATOM 2760 O O . SER B 1 119 ? 7.198 -12.080 13.296 1.00 32.61 98 SER B O 1
ATOM 2763 N N . ARG B 1 120 ? 5.473 -13.335 14.065 1.00 40.22 99 ARG B N 1
ATOM 2764 C CA . ARG B 1 120 ? 4.793 -12.185 14.648 1.00 38.68 99 ARG B CA 1
ATOM 2765 C C . ARG B 1 120 ? 5.543 -11.592 15.816 1.00 36.78 99 ARG B C 1
ATOM 2766 O O . ARG B 1 120 ? 5.269 -10.446 16.182 1.00 39.92 99 ARG B O 1
ATOM 2774 N N . SER B 1 121 ? 6.431 -12.363 16.444 1.00 39.07 100 SER B N 1
ATOM 2775 C CA . SER B 1 121 ? 7.185 -11.889 17.591 1.00 42.55 100 SER B CA 1
ATOM 2776 C C . SER B 1 121 ? 8.430 -11.110 17.181 1.00 44.33 100 SER B C 1
ATOM 2777 O O . SER B 1 121 ? 9.071 -10.518 18.050 1.00 40.80 100 SER B O 1
ATOM 2780 N N . ASN B 1 122 ? 8.777 -11.088 15.891 1.00 37.73 101 ASN B N 1
ATOM 2781 C CA . ASN B 1 122 ? 9.942 -10.340 15.438 1.00 36.69 101 ASN B CA 1
ATOM 2782 C C . ASN B 1 122 ? 9.476 -8.971 14.961 1.00 34.25 101 ASN B C 1
ATOM 2783 O O . ASN B 1 122 ? 8.807 -8.884 13.920 1.00 40.29 101 ASN B O 1
ATOM 2788 N N . PRO B 1 123 ? 9.819 -7.884 15.651 1.00 35.32 102 PRO B N 1
ATOM 2789 C CA . PRO B 1 123 ? 9.455 -6.535 15.172 1.00 36.91 102 PRO B CA 1
ATOM 2790 C C . PRO B 1 123 ? 9.909 -6.248 13.737 1.00 42.47 102 PRO B C 1
ATOM 2791 O O . PRO B 1 123 ? 9.334 -5.416 13.022 1.00 38.60 102 PRO B O 1
ATOM 2795 N N . LYS B 1 124 ? 10.956 -6.929 13.289 1.00 42.32 103 LYS B N 1
ATOM 2796 C CA . LYS B 1 124 ? 11.381 -6.700 11.912 1.00 43.17 103 LYS B CA 1
ATOM 2797 C C . LYS B 1 124 ? 10.425 -7.254 10.863 1.00 41.16 103 LYS B C 1
ATOM 2798 O O . LYS B 1 124 ? 10.505 -6.854 9.695 1.00 39.54 103 LYS B O 1
ATOM 2804 N N . ASP B 1 125 ? 9.502 -8.121 11.240 1.00 34.26 104 ASP B N 1
ATOM 2805 C CA . ASP B 1 125 ? 8.502 -8.604 10.310 1.00 33.81 104 ASP B CA 1
ATOM 2806 C C . ASP B 1 125 ? 7.163 -7.884 10.441 1.00 34.33 104 ASP B C 1
ATOM 2807 O O . ASP B 1 125 ? 6.185 -8.310 9.821 1.00 33.84 104 ASP B O 1
ATOM 2812 N N . LYS B 1 126 ? 7.110 -6.781 11.203 1.00 38.23 105 LYS B N 1
ATOM 2813 C CA A LYS B 1 126 ? 5.849 -6.076 11.443 0.41 37.05 105 LYS B CA 1
ATOM 2814 C CA B LYS B 1 126 ? 5.830 -6.118 11.449 0.59 37.13 105 LYS B CA 1
ATOM 2815 C C . LYS B 1 126 ? 5.164 -5.663 10.144 1.00 37.04 105 LYS B C 1
ATOM 2816 O O . LYS B 1 126 ? 3.925 -5.596 10.079 1.00 35.04 105 LYS B O 1
ATOM 2827 N N . TRP B 1 127 ? 5.948 -5.374 9.090 1.00 33.17 106 TRP B N 1
ATOM 2828 C CA . TRP B 1 127 ? 5.341 -4.973 7.821 1.00 28.79 106 TRP B CA 1
ATOM 2829 C C . TRP B 1 127 ? 4.361 -6.030 7.324 1.00 34.25 106 TRP B C 1
ATOM 2830 O O . TRP B 1 127 ? 3.281 -5.703 6.838 1.00 31.66 106 TRP B O 1
ATOM 2841 N N . PHE B 1 128 ? 4.724 -7.302 7.453 1.00 30.90 107 PHE B N 1
ATOM 2842 C CA . PHE B 1 128 ? 3.941 -8.391 6.879 1.00 26.14 107 PHE B CA 1
ATOM 2843 C C . PHE B 1 128 ? 2.645 -8.605 7.648 1.00 26.43 107 PHE B C 1
ATOM 2844 O O . PHE B 1 128 ? 1.557 -8.618 7.055 1.00 30.90 107 PHE B O 1
ATOM 2852 N N . TYR B 1 129 ? 2.737 -8.732 8.984 1.00 30.49 108 TYR B N 1
ATOM 2853 C CA . TYR B 1 129 ? 1.545 -8.983 9.788 1.00 28.20 108 TYR B CA 1
ATOM 2854 C C . TYR B 1 129 ? 0.633 -7.764 9.846 1.00 35.74 108 TYR B C 1
ATOM 2855 O O . TYR B 1 129 ? -0.599 -7.909 9.859 1.00 35.74 108 TYR B O 1
ATOM 2864 N N . GLY B 1 130 ? 1.205 -6.556 9.880 1.00 33.21 109 GLY B N 1
ATOM 2865 C CA . GLY B 1 130 ? 0.368 -5.366 9.757 1.00 34.79 109 GLY B CA 1
ATOM 2866 C C . GLY B 1 130 ? -0.404 -5.351 8.446 1.00 34.35 109 GLY B C 1
ATOM 2867 O O . GLY B 1 130 ? -1.612 -5.098 8.422 1.00 35.88 109 GLY B O 1
ATOM 2868 N N . TYR B 1 131 ? 0.266 -5.697 7.348 1.00 29.05 110 TYR B N 1
ATOM 2869 C CA . TYR B 1 131 ? -0.407 -5.635 6.059 1.00 28.65 110 TYR B CA 1
ATOM 2870 C C . TYR B 1 131 ? -1.540 -6.651 5.991 1.00 29.74 110 TYR B C 1
ATOM 2871 O O . TYR B 1 131 ? -2.685 -6.299 5.688 1.00 34.12 110 TYR B O 1
ATOM 2880 N N . ILE B 1 132 ? -1.260 -7.912 6.342 1.00 30.51 111 ILE B N 1
ATOM 2881 C CA . ILE B 1 132 ? -2.292 -8.921 6.171 1.00 35.07 111 ILE B CA 1
ATOM 2882 C C . ILE B 1 132 ? -3.451 -8.654 7.113 1.00 32.48 111 ILE B C 1
ATOM 2883 O O . ILE B 1 132 ? -4.613 -8.882 6.762 1.00 40.91 111 ILE B O 1
ATOM 2888 N N . ASP B 1 133 ? -3.158 -8.163 8.326 1.00 36.97 112 ASP B N 1
ATOM 2889 C CA . ASP B 1 133 ? -4.231 -7.816 9.255 1.00 36.56 112 ASP B CA 1
ATOM 2890 C C . ASP B 1 133 ? -5.102 -6.688 8.712 1.00 37.68 112 ASP B C 1
ATOM 2891 O O . ASP B 1 133 ? -6.312 -6.671 8.963 1.00 41.24 112 ASP B O 1
ATOM 2896 N N . SER B 1 134 ? -4.524 -5.741 7.959 1.00 38.03 113 SER B N 1
ATOM 2897 C CA . SER B 1 134 ? -5.331 -4.633 7.447 1.00 38.54 113 SER B CA 1
ATOM 2898 C C . SER B 1 134 ? -6.284 -5.069 6.339 1.00 40.63 113 SER B C 1
ATOM 2899 O O . SER B 1 134 ? -7.314 -4.418 6.136 1.00 44.11 113 SER B O 1
ATOM 2902 N N . GLY B 1 135 ? -5.967 -6.147 5.620 1.00 43.70 114 GLY B N 1
ATOM 2903 C CA . GLY B 1 135 ? -6.790 -6.598 4.515 1.00 39.16 114 GLY B CA 1
ATOM 2904 C C . GLY B 1 135 ? -6.672 -5.781 3.245 1.00 40.93 114 GLY B C 1
ATOM 2905 O O . GLY B 1 135 ? -7.332 -6.120 2.255 1.00 43.18 114 GLY B O 1
ATOM 2906 N N . ALA B 1 136 ? -5.842 -4.737 3.231 1.00 36.44 115 ALA B N 1
ATOM 2907 C CA . ALA B 1 136 ? -5.724 -3.876 2.060 1.00 39.46 115 ALA B CA 1
ATOM 2908 C C . ALA B 1 136 ? -5.267 -4.671 0.837 1.00 34.04 115 ALA B C 1
ATOM 2909 O O . ALA B 1 136 ? -4.567 -5.682 0.943 1.00 33.72 115 ALA B O 1
ATOM 2911 N N . GLU B 1 137 ? -5.716 -4.214 -0.337 1.00 37.41 116 GLU B N 1
ATOM 2912 C CA A GLU B 1 137 ? -5.361 -4.905 -1.569 0.56 36.35 116 GLU B CA 1
ATOM 2913 C CA B GLU B 1 137 ? -5.372 -4.869 -1.596 0.44 36.34 116 GLU B CA 1
ATOM 2914 C C . GLU B 1 137 ? -3.887 -4.717 -1.917 1.00 34.45 116 GLU B C 1
ATOM 2915 O O . GLU B 1 137 ? -3.261 -5.647 -2.431 1.00 40.03 116 GLU B O 1
ATOM 2926 N N . ARG B 1 138 ? -3.314 -3.550 -1.623 1.00 30.91 117 ARG B N 1
ATOM 2927 C CA . ARG B 1 138 ? -1.928 -3.232 -1.982 1.00 32.09 117 ARG B CA 1
ATOM 2928 C C . ARG B 1 138 ? -1.202 -2.622 -0.787 1.00 37.85 117 ARG B C 1
ATOM 2929 O O . ARG B 1 138 ? -1.819 -1.999 0.088 1.00 32.29 117 ARG B O 1
ATOM 2937 N N . PHE B 1 139 ? 0.115 -2.843 -0.746 1.00 33.66 118 PHE B N 1
ATOM 2938 C CA . PHE B 1 139 ? 1.001 -2.315 0.285 1.00 35.06 118 PHE B CA 1
ATOM 2939 C C . PHE B 1 139 ? 2.163 -1.606 -0.391 1.00 36.72 118 PHE B C 1
ATOM 2940 O O . PHE B 1 139 ? 2.867 -2.225 -1.194 1.00 34.88 118 PHE B O 1
ATOM 2948 N N . ILE B 1 140 ? 2.389 -0.340 -0.045 1.00 32.94 119 ILE B N 1
ATOM 2949 C CA . ILE B 1 140 ? 3.521 0.438 -0.555 1.00 33.99 119 ILE B CA 1
ATOM 2950 C C . ILE B 1 140 ? 4.323 0.914 0.646 1.00 37.66 119 ILE B C 1
ATOM 2951 O O . ILE B 1 140 ? 3.833 1.744 1.420 1.00 37.06 119 ILE B O 1
ATOM 2956 N N . ASN B 1 141 ? 5.568 0.445 0.782 1.00 34.17 120 ASN B N 1
ATOM 2957 C CA . ASN B 1 141 ? 6.238 0.592 2.075 1.00 35.48 120 ASN B CA 1
ATOM 2958 C C . ASN B 1 141 ? 7.742 0.693 1.842 1.00 33.75 120 ASN B C 1
ATOM 2959 O O . ASN B 1 141 ? 8.304 -0.105 1.085 1.00 36.96 120 ASN B O 1
ATOM 2964 N N . ILE B 1 142 ? 8.362 1.705 2.438 1.00 31.29 121 ILE B N 1
ATOM 2965 C CA . ILE B 1 142 ? 9.815 1.849 2.463 1.00 34.81 121 ILE B CA 1
ATOM 2966 C C . ILE B 1 142 ? 10.359 1.117 3.684 1.00 40.25 121 ILE B C 1
ATOM 2967 O O . ILE B 1 142 ? 9.971 1.413 4.815 1.00 39.77 121 ILE B O 1
ATOM 2972 N N . ASP B 1 143 ? 11.252 0.153 3.466 1.00 38.78 122 ASP B N 1
ATOM 2973 C CA . ASP B 1 143 ? 11.626 -0.749 4.547 1.00 34.90 122 ASP B CA 1
ATOM 2974 C C . ASP B 1 143 ? 13.013 -1.309 4.275 1.00 41.90 122 ASP B C 1
ATOM 2975 O O . ASP B 1 143 ? 13.543 -1.203 3.164 1.00 40.59 122 ASP B O 1
ATOM 2980 N N . ILE B 1 144 ? 13.601 -1.905 5.312 1.00 37.05 123 ILE B N 1
ATOM 2981 C CA . ILE B 1 144 ? 14.891 -2.582 5.200 1.00 40.13 123 ILE B CA 1
ATOM 2982 C C . ILE B 1 144 ? 14.654 -3.988 4.659 1.00 43.95 123 ILE B C 1
ATOM 2983 O O . ILE B 1 144 ? 13.929 -4.780 5.262 1.00 43.76 123 ILE B O 1
ATOM 2988 N N . ASP B 1 145 ? 15.219 -4.286 3.489 1.00 35.59 124 ASP B N 1
ATOM 2989 C CA . ASP B 1 145 ? 15.126 -5.641 2.952 1.00 36.44 124 ASP B CA 1
ATOM 2990 C C . ASP B 1 145 ? 15.803 -6.601 3.922 1.00 43.68 124 ASP B C 1
ATOM 2991 O O . ASP B 1 145 ? 17.013 -6.490 4.168 1.00 44.68 124 ASP B O 1
ATOM 2996 N N . GLY B 1 146 ? 15.032 -7.531 4.497 1.00 36.53 125 GLY B N 1
ATOM 2997 C CA . GLY B 1 146 ? 15.606 -8.377 5.542 1.00 38.91 125 GLY B CA 1
ATOM 2998 C C . GLY B 1 146 ? 16.765 -9.229 5.048 1.00 46.22 125 GLY B C 1
ATOM 2999 O O . GLY B 1 146 ? 17.631 -9.630 5.832 1.00 42.06 125 GLY B O 1
ATOM 3000 N N . ALA B 1 147 ? 16.797 -9.519 3.744 1.00 42.37 126 ALA B N 1
ATOM 3001 C CA . ALA B 1 147 ? 17.839 -10.380 3.192 1.00 46.46 126 ALA B CA 1
ATOM 3002 C C . ALA B 1 147 ? 19.173 -9.648 3.069 1.00 46.50 126 ALA B C 1
ATOM 3003 O O . ALA B 1 147 ? 20.233 -10.243 3.283 1.00 55.51 126 ALA B O 1
ATOM 3005 N N . THR B 1 148 ? 19.149 -8.361 2.703 1.00 48.39 127 THR B N 1
ATOM 3006 C CA . THR B 1 148 ? 20.360 -7.637 2.345 1.00 47.15 127 THR B CA 1
ATOM 3007 C C . THR B 1 148 ? 20.660 -6.418 3.208 1.00 50.39 127 THR B C 1
ATOM 3008 O O . THR B 1 148 ? 21.776 -5.888 3.115 1.00 48.24 127 THR B O 1
ATOM 3012 N N . GLY B 1 149 ? 19.703 -5.929 4.002 1.00 43.66 128 GLY B N 1
ATOM 3013 C CA . GLY B 1 149 ? 19.938 -4.762 4.843 1.00 46.17 128 GLY B CA 1
ATOM 3014 C C . GLY B 1 149 ? 19.842 -3.420 4.137 1.00 46.79 128 GLY B C 1
ATOM 3015 O O . GLY B 1 149 ? 20.031 -2.386 4.781 1.00 54.65 128 GLY B O 1
ATOM 3016 N N A GLU B 1 150 ? 19.561 -3.385 2.844 0.42 47.42 129 GLU B N 1
ATOM 3017 N N B GLU B 1 150 ? 19.522 -3.417 2.845 0.58 47.36 129 GLU B N 1
ATOM 3018 C CA A GLU B 1 150 ? 19.490 -2.117 2.132 0.42 49.92 129 GLU B CA 1
ATOM 3019 C CA B GLU B 1 150 ? 19.376 -2.202 2.054 0.58 49.91 129 GLU B CA 1
ATOM 3020 C C A GLU B 1 150 ? 18.058 -1.592 2.077 0.42 45.19 129 GLU B C 1
ATOM 3021 C C B GLU B 1 150 ? 17.991 -1.594 2.215 0.58 45.11 129 GLU B C 1
ATOM 3022 O O A GLU B 1 150 ? 17.094 -2.364 2.010 0.42 43.84 129 GLU B O 1
ATOM 3023 O O B GLU B 1 150 ? 16.992 -2.302 2.375 0.58 43.63 129 GLU B O 1
ATOM 3034 N N . LEU B 1 151 ? 17.936 -0.266 2.131 1.00 44.61 130 LEU B N 1
ATOM 3035 C CA . LEU B 1 151 ? 16.644 0.413 2.046 1.00 46.53 130 LEU B CA 1
ATOM 3036 C C . LEU B 1 151 ? 16.008 0.220 0.673 1.00 41.55 130 LEU B C 1
ATOM 3037 O O . LEU B 1 151 ? 16.635 0.502 -0.354 1.00 41.25 130 LEU B O 1
ATOM 3042 N N . ALA B 1 152 ? 14.745 -0.229 0.652 1.00 39.08 131 ALA B N 1
ATOM 3043 C CA . ALA B 1 152 ? 14.001 -0.429 -0.585 1.00 36.58 131 ALA B CA 1
ATOM 3044 C C . ALA B 1 152 ? 12.573 0.085 -0.454 1.00 38.00 131 ALA B C 1
ATOM 3045 O O . ALA B 1 152 ? 12.010 0.116 0.641 1.00 36.18 131 ALA B O 1
ATOM 3047 N N . LEU B 1 153 ? 12.018 0.512 -1.587 1.00 37.87 132 LEU B N 1
ATOM 3048 C CA . LEU B 1 153 ? 10.575 0.669 -1.756 1.00 33.04 132 LEU B CA 1
ATOM 3049 C C . LEU B 1 153 ? 9.978 -0.673 -2.145 1.00 35.72 132 LEU B C 1
ATOM 3050 O O . LEU B 1 153 ? 10.320 -1.231 -3.203 1.00 31.44 132 LEU B O 1
ATOM 3055 N N . PHE B 1 154 ? 9.102 -1.203 -1.289 1.00 24.77 133 PHE B N 1
ATOM 3056 C CA . PHE B 1 154 ? 8.407 -2.460 -1.549 1.00 27.04 133 PHE B CA 1
ATOM 3057 C C . PHE B 1 154 ? 6.984 -2.208 -2.020 1.00 31.24 133 PHE B C 1
ATOM 3058 O O . PHE B 1 154 ? 6.288 -1.318 -1.495 1.00 28.99 133 PHE B O 1
ATOM 3066 N N . ILE B 1 155 ? 6.553 -3.007 -3.007 1.00 27.10 134 ILE B N 1
ATOM 3067 C CA . ILE B 1 155 ? 5.156 -3.101 -3.420 1.00 27.09 134 ILE B CA 1
ATOM 3068 C C . ILE B 1 155 ? 4.706 -4.537 -3.156 1.00 31.53 134 ILE B C 1
ATOM 3069 O O . ILE B 1 155 ? 5.244 -5.476 -3.757 1.00 33.21 134 ILE B O 1
ATOM 3074 N N . ASP B 1 156 ? 3.710 -4.715 -2.289 1.00 27.90 135 ASP B N 1
ATOM 3075 C CA . ASP B 1 156 ? 3.175 -6.037 -1.987 1.00 24.76 135 ASP B CA 1
ATOM 3076 C C . ASP B 1 156 ? 1.691 -6.128 -2.310 1.00 28.01 135 ASP B C 1
ATOM 3077 O O . ASP B 1 156 ? 0.969 -5.120 -2.302 1.00 26.68 135 ASP B O 1
ATOM 3082 N N . TYR B 1 157 ? 1.245 -7.358 -2.603 1.00 21.16 136 TYR B N 1
ATOM 3083 C CA . TYR B 1 157 ? -0.172 -7.662 -2.805 1.00 25.83 136 TYR B CA 1
ATOM 3084 C C . TYR B 1 157 ? -0.522 -8.973 -2.120 1.00 27.83 136 TYR B C 1
ATOM 3085 O O . TYR B 1 157 ? 0.326 -9.832 -1.868 1.00 28.45 136 TYR B O 1
ATOM 3094 N N . ARG B 1 158 ? -1.801 -9.137 -1.874 1.00 23.73 137 ARG B N 1
ATOM 3095 C CA . ARG B 1 158 ? -2.310 -10.355 -1.276 1.00 24.02 137 ARG B CA 1
ATOM 3096 C C . ARG B 1 158 ? -2.351 -11.469 -2.309 1.00 28.80 137 ARG B C 1
ATOM 3097 O O . ARG B 1 158 ? -2.568 -11.233 -3.501 1.00 28.82 137 ARG B O 1
ATOM 3105 N N . VAL B 1 159 ? -2.141 -12.691 -1.840 1.00 28.95 138 VAL B N 1
ATOM 3106 C CA . VAL B 1 159 ? -2.321 -13.892 -2.643 1.00 30.28 138 VAL B CA 1
ATOM 3107 C C . VAL B 1 159 ? -3.450 -14.698 -2.004 1.00 29.44 138 VAL B C 1
ATOM 3108 O O . VAL B 1 159 ? -3.345 -15.113 -0.841 1.00 25.85 138 VAL B O 1
ATOM 3112 N N . GLU B 1 160 ? -4.548 -14.880 -2.739 1.00 30.72 139 GLU B N 1
ATOM 3113 C CA . GLU B 1 160 ? -5.766 -15.451 -2.177 1.00 35.11 139 GLU B CA 1
ATOM 3114 C C . GLU B 1 160 ? -6.246 -16.609 -3.034 1.00 35.96 139 GLU B C 1
ATOM 3115 O O . GLU B 1 160 ? -6.141 -16.572 -4.264 1.00 34.12 139 GLU B O 1
ATOM 3121 N N . LYS B 1 161 ? -6.767 -17.638 -2.381 1.00 29.79 140 LYS B N 1
ATOM 3122 C CA . LYS B 1 161 ? -7.345 -18.767 -3.080 1.00 36.26 140 LYS B CA 1
ATOM 3123 C C . LYS B 1 161 ? -8.710 -19.059 -2.473 1.00 39.39 140 LYS B C 1
ATOM 3124 O O . LYS B 1 161 ? -8.810 -19.305 -1.270 1.00 35.27 140 LYS B O 1
ATOM 3130 N N . GLU B 1 162 ? -9.746 -19.035 -3.317 1.00 41.98 141 GLU B N 1
ATOM 3131 C CA A GLU B 1 162 ? -11.153 -19.170 -2.918 0.43 42.09 141 GLU B CA 1
ATOM 3132 C CA B GLU B 1 162 ? -11.127 -19.228 -2.866 0.57 41.97 141 GLU B CA 1
ATOM 3133 C C . GLU B 1 162 ? -11.443 -18.323 -1.681 1.00 40.20 141 GLU B C 1
ATOM 3134 O O . GLU B 1 162 ? -12.010 -18.773 -0.684 1.00 39.23 141 GLU B O 1
ATOM 3145 N N . GLY B 1 163 ? -11.028 -17.060 -1.760 1.00 35.15 142 GLY B N 1
ATOM 3146 C CA . GLY B 1 163 ? -11.248 -16.122 -0.677 1.00 41.57 142 GLY B CA 1
ATOM 3147 C C . GLY B 1 163 ? -10.315 -16.246 0.521 1.00 45.71 142 GLY B C 1
ATOM 3148 O O . GLY B 1 163 ? -10.386 -15.403 1.426 1.00 47.11 142 GLY B O 1
ATOM 3149 N N . LYS B 1 164 ? -9.446 -17.256 0.572 1.00 32.45 143 LYS B N 1
ATOM 3150 C CA . LYS B 1 164 ? -8.585 -17.471 1.727 1.00 43.10 143 LYS B CA 1
ATOM 3151 C C . LYS B 1 164 ? -7.180 -16.941 1.441 1.00 31.60 143 LYS B C 1
ATOM 3152 O O . LYS B 1 164 ? -6.569 -17.294 0.426 1.00 34.17 143 LYS B O 1
ATOM 3158 N N . LEU B 1 165 ? -6.688 -16.078 2.325 1.00 36.65 144 LEU B N 1
ATOM 3159 C CA . LEU B 1 165 ? -5.317 -15.586 2.210 1.00 37.19 144 LEU B CA 1
ATOM 3160 C C . LEU B 1 165 ? -4.308 -16.729 2.327 1.00 32.98 144 LEU B C 1
ATOM 3161 O O . LEU B 1 165 ? -4.277 -17.443 3.333 1.00 35.41 144 LEU B O 1
ATOM 3166 N N . VAL B 1 166 ? -3.467 -16.894 1.313 1.00 30.59 145 VAL B N 1
ATOM 3167 C CA . VAL B 1 166 ? -2.390 -17.874 1.372 1.00 26.40 145 VAL B CA 1
ATOM 3168 C C . VAL B 1 166 ? -1.021 -17.235 1.259 1.00 26.49 145 VAL B C 1
ATOM 3169 O O . VAL B 1 166 ? -0.019 -17.911 1.534 1.00 33.20 145 VAL B O 1
ATOM 3173 N N . GLY B 1 167 ? -0.925 -15.966 0.880 1.00 31.21 146 GLY B N 1
ATOM 3174 C CA . GLY B 1 167 ? 0.387 -15.352 0.884 1.00 28.72 146 GLY B CA 1
ATOM 3175 C C . GLY B 1 167 ? 0.356 -13.877 0.546 1.00 24.56 146 GLY B C 1
ATOM 3176 O O . GLY B 1 167 ? -0.701 -13.243 0.447 1.00 23.91 146 GLY B O 1
ATOM 3177 N N . VAL B 1 168 ? 1.555 -13.350 0.408 1.00 24.74 147 VAL B N 1
ATOM 3178 C CA . VAL B 1 168 ? 1.822 -11.982 0.011 1.00 24.18 147 VAL B CA 1
ATOM 3179 C C . VAL B 1 168 ? 2.957 -12.056 -1.008 1.00 27.23 147 VAL B C 1
ATOM 3180 O O . VAL B 1 168 ? 3.876 -12.875 -0.863 1.00 28.59 147 VAL B O 1
ATOM 3184 N N . ALA B 1 169 ? 2.896 -11.225 -2.038 1.00 28.17 148 ALA B N 1
ATOM 3185 C CA . ALA B 1 169 ? 3.978 -11.221 -3.013 1.00 29.93 148 ALA B CA 1
ATOM 3186 C C . ALA B 1 169 ? 4.219 -9.813 -3.519 1.00 26.14 148 ALA B C 1
ATOM 3187 O O . ALA B 1 169 ? 3.317 -8.968 -3.536 1.00 25.36 148 ALA B O 1
ATOM 3189 N N . GLY B 1 170 ? 5.433 -9.590 -4.012 1.00 28.16 149 GLY B N 1
ATOM 3190 C CA . GLY B 1 170 ? 5.651 -8.458 -4.885 1.00 30.10 149 GLY B CA 1
ATOM 3191 C C . GLY B 1 170 ? 7.127 -8.247 -5.132 1.00 30.78 149 GLY B C 1
ATOM 3192 O O . GLY B 1 170 ? 7.875 -9.214 -5.304 1.00 28.17 149 GLY B O 1
ATOM 3193 N N . MET B 1 171 ? 7.565 -6.996 -5.085 1.00 27.05 150 MET B N 1
ATOM 3194 C CA . MET B 1 171 ? 8.938 -6.685 -5.472 1.00 29.63 150 MET B CA 1
ATOM 3195 C C . MET B 1 171 ? 9.402 -5.427 -4.741 1.00 29.73 150 MET B C 1
ATOM 3196 O O . MET B 1 171 ? 8.591 -4.652 -4.220 1.00 37.18 150 MET B O 1
ATOM 3201 N N . GLY B 1 172 ? 10.723 -5.261 -4.666 1.00 29.07 151 GLY B N 1
ATOM 3202 C CA . GLY B 1 172 ? 11.322 -4.101 -4.038 1.00 31.29 151 GLY B CA 1
ATOM 3203 C C . GLY B 1 172 ? 12.210 -3.358 -5.021 1.00 38.50 151 GLY B C 1
ATOM 3204 O O . GLY B 1 172 ? 12.753 -3.946 -5.962 1.00 37.81 151 GLY B O 1
ATOM 3205 N N . LEU B 1 173 ? 12.351 -2.053 -4.792 1.00 35.11 152 LEU B N 1
ATOM 3206 C CA . LEU B 1 173 ? 13.156 -1.152 -5.611 1.00 38.58 152 LEU B CA 1
ATOM 3207 C C . LEU B 1 173 ? 14.172 -0.450 -4.727 1.00 40.72 152 LEU B C 1
ATOM 3208 O O . LEU B 1 173 ? 13.833 0.014 -3.633 1.00 40.32 152 LEU B O 1
ATOM 3213 N N . ARG B 1 174 ? 15.423 -0.375 -5.183 1.00 42.96 153 ARG B N 1
ATOM 3214 C CA . ARG B 1 174 ? 16.454 0.235 -4.364 1.00 35.35 153 ARG B CA 1
ATOM 3215 C C . ARG B 1 174 ? 16.158 1.718 -4.160 1.00 40.16 153 ARG B C 1
ATOM 3216 O O . ARG B 1 174 ? 15.950 2.453 -5.129 1.00 39.46 153 ARG B O 1
ATOM 3224 N N . MET B 1 175 ? 16.156 2.171 -2.900 1.00 39.68 154 MET B N 1
ATOM 3225 C CA . MET B 1 175 ? 15.862 3.581 -2.638 1.00 41.00 154 MET B CA 1
ATOM 3226 C C . MET B 1 175 ? 16.925 4.511 -3.224 1.00 42.48 154 MET B C 1
ATOM 3227 O O . MET B 1 175 ? 16.604 5.605 -3.706 1.00 40.60 154 MET B O 1
ATOM 3232 N N . THR B 1 176 ? 18.193 4.110 -3.194 1.00 41.16 155 THR B N 1
ATOM 3233 C CA . THR B 1 176 ? 19.197 4.946 -3.844 1.00 41.27 155 THR B CA 1
ATOM 3234 C C . THR B 1 176 ? 18.920 5.094 -5.348 1.00 46.26 155 THR B C 1
ATOM 3235 O O . THR B 1 176 ? 19.081 6.185 -5.910 1.00 47.93 155 THR B O 1
ATOM 3239 N N . GLU B 1 177 ? 18.459 4.030 -6.012 1.00 49.84 156 GLU B N 1
ATOM 3240 C CA . GLU B 1 177 ? 18.078 4.152 -7.426 1.00 52.37 156 GLU B CA 1
ATOM 3241 C C . GLU B 1 177 ? 16.941 5.160 -7.608 1.00 50.09 156 GLU B C 1
ATOM 3242 O O . GLU B 1 177 ? 17.015 6.048 -8.465 1.00 48.83 156 GLU B O 1
ATOM 3248 N N . LEU B 1 178 ? 15.884 5.043 -6.799 1.00 39.73 157 LEU B N 1
ATOM 3249 C CA . LEU B 1 178 ? 14.756 5.967 -6.908 1.00 45.40 157 LEU B CA 1
ATOM 3250 C C . LEU B 1 178 ? 15.180 7.407 -6.643 1.00 42.79 157 LEU B C 1
ATOM 3251 O O . LEU B 1 178 ? 14.666 8.338 -7.270 1.00 41.70 157 LEU B O 1
ATOM 3256 N N . SER B 1 179 ? 16.072 7.616 -5.679 1.00 43.99 158 SER B N 1
ATOM 3257 C CA . SER B 1 179 ? 16.572 8.963 -5.417 1.00 45.26 158 SER B CA 1
ATOM 3258 C C . SER B 1 179 ? 17.332 9.517 -6.620 1.00 47.66 158 SER B C 1
ATOM 3259 O O . SER B 1 179 ? 17.214 10.704 -6.945 1.00 45.37 158 SER B O 1
ATOM 3262 N N . LYS B 1 180 ? 18.091 8.672 -7.314 1.00 44.31 159 LYS B N 1
ATOM 3263 C CA . LYS B 1 180 ? 18.771 9.137 -8.523 1.00 50.90 159 LYS B CA 1
ATOM 3264 C C . LYS B 1 180 ? 17.769 9.515 -9.613 1.00 50.11 159 LYS B C 1
ATOM 3265 O O . LYS B 1 180 ? 17.952 10.517 -10.316 1.00 54.09 159 LYS B O 1
ATOM 3271 N N . LEU B 1 181 ? 16.700 8.732 -9.767 1.00 47.99 160 LEU B N 1
ATOM 3272 C CA . LEU B 1 181 ? 15.723 9.031 -10.804 1.00 47.29 160 LEU B CA 1
ATOM 3273 C C . LEU B 1 181 ? 15.070 10.384 -10.571 1.00 48.76 160 LEU B C 1
ATOM 3274 O O . LEU B 1 181 ? 14.925 11.186 -11.499 1.00 47.98 160 LEU B O 1
ATOM 3279 N N . ILE B 1 182 ? 14.637 10.662 -9.344 1.00 43.25 161 ILE B N 1
ATOM 3280 C CA . ILE B 1 182 ? 13.940 11.930 -9.208 1.00 45.07 161 ILE B CA 1
ATOM 3281 C C . ILE B 1 182 ? 14.932 13.089 -9.177 1.00 48.43 161 ILE B C 1
ATOM 3282 O O . ILE B 1 182 ? 14.558 14.228 -9.482 1.00 47.44 161 ILE B O 1
ATOM 3287 N N . HIS B 1 183 ? 16.202 12.832 -8.858 1.00 48.27 162 HIS B N 1
ATOM 3288 C CA . HIS B 1 183 ? 17.198 13.882 -9.001 1.00 52.05 162 HIS B CA 1
ATOM 3289 C C . HIS B 1 183 ? 17.366 14.293 -10.458 1.00 50.46 162 HIS B C 1
ATOM 3290 O O . HIS B 1 183 ? 17.649 15.457 -10.745 1.00 49.84 162 HIS B O 1
ATOM 3297 N N . ASP B 1 184 ? 17.164 13.370 -11.393 1.00 50.17 163 ASP B N 1
ATOM 3298 C CA . ASP B 1 184 ? 17.371 13.714 -12.796 1.00 50.53 163 ASP B CA 1
ATOM 3299 C C . ASP B 1 184 ? 16.287 14.630 -13.361 1.00 57.61 163 ASP B C 1
ATOM 3300 O O . ASP B 1 184 ? 16.531 15.297 -14.369 1.00 54.95 163 ASP B O 1
ATOM 3305 N N . PHE B 1 185 ? 15.115 14.704 -12.732 1.00 51.33 164 PHE B N 1
ATOM 3306 C CA . PHE B 1 185 ? 14.144 15.735 -13.076 1.00 49.17 164 PHE B CA 1
ATOM 3307 C C . PHE B 1 185 ? 14.627 17.079 -12.544 1.00 60.99 164 PHE B C 1
ATOM 3308 O O . PHE B 1 185 ? 15.302 17.143 -11.516 1.00 68.45 164 PHE B O 1
ATOM 3316 N N . SER B 1 186 ? 14.288 18.165 -13.239 1.00 69.44 165 SER B N 1
ATOM 3317 C CA . SER B 1 186 ? 14.738 19.452 -12.709 1.00 69.72 165 SER B CA 1
ATOM 3318 C C . SER B 1 186 ? 14.030 20.619 -13.386 1.00 75.02 165 SER B C 1
ATOM 3319 O O . SER B 1 186 ? 13.424 20.483 -14.453 1.00 77.69 165 SER B O 1
ATOM 3322 N N . PHE B 1 187 ? 14.096 21.767 -12.710 1.00 76.13 166 PHE B N 1
ATOM 3323 C CA . PHE B 1 187 ? 13.761 23.076 -13.251 1.00 74.14 166 PHE B CA 1
ATOM 3324 C C . PHE B 1 187 ? 14.957 23.978 -13.019 1.00 78.63 166 PHE B C 1
ATOM 3325 O O . PHE B 1 187 ? 15.526 23.977 -11.923 1.00 86.36 166 PHE B O 1
ATOM 3333 N N . GLY B 1 188 ? 15.323 24.753 -14.030 1.00 81.16 167 GLY B N 1
ATOM 3334 C CA . GLY B 1 188 ? 16.324 25.778 -13.866 1.00 78.01 167 GLY B CA 1
ATOM 3335 C C . GLY B 1 188 ? 17.600 25.265 -13.237 1.00 79.40 167 GLY B C 1
ATOM 3336 O O . GLY B 1 188 ? 17.986 24.102 -13.377 1.00 82.53 167 GLY B O 1
ATOM 3337 N N . GLU B 1 189 ? 18.263 26.159 -12.512 1.00 78.15 168 GLU B N 1
ATOM 3338 C CA . GLU B 1 189 ? 19.525 25.837 -11.863 1.00 85.11 168 GLU B CA 1
ATOM 3339 C C . GLU B 1 189 ? 19.334 25.124 -10.533 1.00 79.23 168 GLU B C 1
ATOM 3340 O O . GLU B 1 189 ? 20.238 24.405 -10.095 1.00 78.75 168 GLU B O 1
ATOM 3346 N N . HIS B 1 190 ? 18.181 25.308 -9.881 1.00 70.70 169 HIS B N 1
ATOM 3347 C CA . HIS B 1 190 ? 18.038 24.850 -8.503 1.00 68.28 169 HIS B CA 1
ATOM 3348 C C . HIS B 1 190 ? 16.633 24.346 -8.194 1.00 62.40 169 HIS B C 1
ATOM 3349 O O . HIS B 1 190 ? 16.256 24.296 -7.017 1.00 67.56 169 HIS B O 1
ATOM 3356 N N . GLY B 1 191 ? 15.844 23.990 -9.205 1.00 60.91 170 GLY B N 1
ATOM 3357 C CA . GLY B 1 191 ? 14.549 23.380 -8.952 1.00 65.30 170 GLY B CA 1
ATOM 3358 C C . GLY B 1 191 ? 14.727 21.930 -8.555 1.00 60.25 170 GLY B C 1
ATOM 3359 O O . GLY B 1 191 ? 15.492 21.190 -9.181 1.00 61.74 170 GLY B O 1
ATOM 3360 N N . LYS B 1 192 ? 14.040 21.523 -7.500 1.00 52.32 171 LYS B N 1
ATOM 3361 C CA . LYS B 1 192 ? 14.023 20.126 -7.105 1.00 54.75 171 LYS B CA 1
ATOM 3362 C C . LYS B 1 192 ? 12.583 19.655 -6.995 1.00 45.46 171 LYS B C 1
ATOM 3363 O O . LYS B 1 192 ? 11.674 20.456 -6.765 1.00 42.18 171 LYS B O 1
ATOM 3369 N N . VAL B 1 193 ? 12.386 18.357 -7.215 1.00 42.11 172 VAL B N 1
ATOM 3370 C CA . VAL B 1 193 ? 11.102 17.693 -7.027 1.00 46.90 172 VAL B CA 1
ATOM 3371 C C . VAL B 1 193 ? 11.266 16.672 -5.917 1.00 48.05 172 VAL B C 1
ATOM 3372 O O . VAL B 1 193 ? 12.362 16.150 -5.693 1.00 41.17 172 VAL B O 1
ATOM 3376 N N . PHE B 1 194 ? 10.169 16.396 -5.215 1.00 39.14 173 PHE B N 1
ATOM 3377 C CA . PHE B 1 194 ? 10.158 15.360 -4.199 1.00 42.41 173 PHE B CA 1
ATOM 3378 C C . PHE B 1 194 ? 8.870 14.577 -4.350 1.00 36.09 173 PHE B C 1
ATOM 3379 O O . PHE B 1 194 ? 7.870 15.105 -4.836 1.00 39.31 173 PHE B O 1
ATOM 3387 N N . LEU B 1 195 ? 8.891 13.324 -3.907 1.00 33.24 174 LEU B N 1
ATOM 3388 C CA . LEU B 1 195 ? 7.668 12.548 -3.719 1.00 40.29 174 LEU B CA 1
ATOM 3389 C C . LEU B 1 195 ? 7.370 12.465 -2.220 1.00 38.12 174 LEU B C 1
ATOM 3390 O O . LEU B 1 195 ? 8.267 12.205 -1.418 1.00 39.24 174 LEU B O 1
ATOM 3395 N N . VAL B 1 196 ? 6.122 12.712 -1.844 1.00 41.53 175 VAL B N 1
ATOM 3396 C CA . VAL B 1 196 ? 5.755 12.810 -0.438 1.00 42.79 175 VAL B CA 1
ATOM 3397 C C . VAL B 1 196 ? 4.430 12.092 -0.226 1.00 44.00 175 VAL B C 1
ATOM 3398 O O . VAL B 1 196 ? 3.460 12.326 -0.952 1.00 41.69 175 VAL B O 1
ATOM 3402 N N . ARG B 1 197 ? 4.409 11.182 0.739 1.00 46.85 176 ARG B N 1
ATOM 3403 C CA . ARG B 1 197 ? 3.163 10.556 1.141 1.00 52.48 176 ARG B CA 1
ATOM 3404 C C . ARG B 1 197 ? 2.227 11.630 1.667 1.00 56.58 176 ARG B C 1
ATOM 3405 O O . ARG B 1 197 ? 2.659 12.583 2.321 1.00 52.50 176 ARG B O 1
ATOM 3413 N N . ASN B 1 198 ? 0.936 11.470 1.384 1.00 58.60 177 ASN B N 1
ATOM 3414 C CA . ASN B 1 198 ? -0.053 12.510 1.665 1.00 59.99 177 ASN B CA 1
ATOM 3415 C C . ASN B 1 198 ? -0.187 12.834 3.154 1.00 59.12 177 ASN B C 1
ATOM 3416 O O . ASN B 1 198 ? -1.049 13.629 3.535 1.00 62.28 177 ASN B O 1
ATOM 3421 N N . ASP B 1 199 ? 0.663 12.243 3.998 1.00 67.82 178 ASP B N 1
ATOM 3422 C CA . ASP B 1 199 ? 0.772 12.629 5.398 1.00 71.63 178 ASP B CA 1
ATOM 3423 C C . ASP B 1 199 ? 1.953 13.559 5.675 1.00 78.40 178 ASP B C 1
ATOM 3424 O O . ASP B 1 199 ? 2.161 13.945 6.835 1.00 71.41 178 ASP B O 1
ATOM 3429 N N . GLY B 1 200 ? 2.749 13.906 4.657 1.00 64.17 179 GLY B N 1
ATOM 3430 C CA . GLY B 1 200 ? 3.829 14.864 4.812 1.00 60.27 179 GLY B CA 1
ATOM 3431 C C . GLY B 1 200 ? 5.226 14.279 4.795 1.00 62.02 179 GLY B C 1
ATOM 3432 O O . GLY B 1 200 ? 6.189 15.044 4.679 1.00 59.26 179 GLY B O 1
ATOM 3433 N N . LEU B 1 201 ? 5.376 12.959 4.902 1.00 57.98 180 LEU B N 1
ATOM 3434 C CA . LEU B 1 201 ? 6.695 12.343 4.979 1.00 57.57 180 LEU B CA 1
ATOM 3435 C C . LEU B 1 201 ? 7.291 12.212 3.580 1.00 51.37 180 LEU B C 1
ATOM 3436 O O . LEU B 1 201 ? 6.683 11.604 2.702 1.00 47.14 180 LEU B O 1
ATOM 3441 N N . ILE B 1 202 ? 8.489 12.753 3.377 1.00 52.27 181 ILE B N 1
ATOM 3442 C CA . ILE B 1 202 ? 9.106 12.635 2.058 1.00 50.25 181 ILE B CA 1
ATOM 3443 C C . ILE B 1 202 ? 9.463 11.174 1.801 1.00 47.38 181 ILE B C 1
ATOM 3444 O O . ILE B 1 202 ? 10.178 10.543 2.587 1.00 53.35 181 ILE B O 1
ATOM 3449 N N . GLN B 1 203 ? 8.960 10.629 0.699 1.00 40.95 182 GLN B N 1
ATOM 3450 C CA . GLN B 1 203 ? 9.185 9.231 0.360 1.00 44.64 182 GLN B CA 1
ATOM 3451 C C . GLN B 1 203 ? 10.410 9.050 -0.530 1.00 48.25 182 GLN B C 1
ATOM 3452 O O . GLN B 1 203 ? 11.264 8.207 -0.237 1.00 45.10 182 GLN B O 1
ATOM 3458 N N . VAL B 1 204 ? 10.490 9.795 -1.637 1.00 37.97 183 VAL B N 1
ATOM 3459 C CA . VAL B 1 204 ? 11.685 9.828 -2.483 1.00 44.35 183 VAL B CA 1
ATOM 3460 C C . VAL B 1 204 ? 12.191 11.263 -2.515 1.00 39.57 183 VAL B C 1
ATOM 3461 O O . VAL B 1 204 ? 11.451 12.184 -2.883 1.00 40.66 183 VAL B O 1
ATOM 3465 N N . HIS B 1 205 ? 13.443 11.454 -2.122 1.00 44.49 184 HIS B N 1
ATOM 3466 C CA . HIS B 1 205 ? 14.104 12.746 -2.065 1.00 47.69 184 HIS B CA 1
ATOM 3467 C C . HIS B 1 205 ? 15.328 12.700 -2.970 1.00 47.60 184 HIS B C 1
ATOM 3468 O O . HIS B 1 205 ? 15.958 11.642 -3.070 1.00 40.11 184 HIS B O 1
ATOM 3475 N N . PRO B 1 206 ? 15.697 13.812 -3.634 1.00 48.24 185 PRO B N 1
ATOM 3476 C CA . PRO B 1 206 ? 16.893 13.781 -4.498 1.00 50.45 185 PRO B CA 1
ATOM 3477 C C . PRO B 1 206 ? 18.157 13.415 -3.743 1.00 53.99 185 PRO B C 1
ATOM 3478 O O . PRO B 1 206 ? 19.064 12.784 -4.305 1.00 56.26 185 PRO B O 1
ATOM 3482 N N . ASP B 1 207 ? 18.249 13.830 -2.487 1.00 55.63 186 ASP B N 1
ATOM 3483 C CA . ASP B 1 207 ? 19.260 13.349 -1.552 1.00 57.60 186 ASP B CA 1
ATOM 3484 C C . ASP B 1 207 ? 18.695 12.093 -0.904 1.00 58.63 186 ASP B C 1
ATOM 3485 O O . ASP B 1 207 ? 17.708 12.165 -0.162 1.00 57.97 186 ASP B O 1
ATOM 3490 N N . ALA B 1 208 ? 19.300 10.935 -1.196 1.00 56.49 187 ALA B N 1
ATOM 3491 C CA . ALA B 1 208 ? 18.739 9.674 -0.703 1.00 59.13 187 ALA B CA 1
ATOM 3492 C C . ALA B 1 208 ? 18.696 9.618 0.823 1.00 61.37 187 ALA B C 1
ATOM 3493 O O . ALA B 1 208 ? 17.803 8.978 1.391 1.00 60.46 187 ALA B O 1
ATOM 3495 N N . ALA B 1 209 ? 19.640 10.289 1.500 1.00 62.65 188 ALA B N 1
ATOM 3496 C CA . ALA B 1 209 ? 19.700 10.276 2.962 1.00 59.75 188 ALA B CA 1
ATOM 3497 C C . ALA B 1 209 ? 18.363 10.623 3.597 1.00 64.97 188 ALA B C 1
ATOM 3498 O O . ALA B 1 209 ? 18.035 10.118 4.678 1.00 54.80 188 ALA B O 1
ATOM 3500 N N . PHE B 1 210 ? 17.574 11.471 2.936 1.00 63.65 189 PHE B N 1
ATOM 3501 C CA . PHE B 1 210 ? 16.332 11.978 3.495 1.00 60.96 189 PHE B CA 1
ATOM 3502 C C . PHE B 1 210 ? 15.107 11.213 3.018 1.00 56.96 189 PHE B C 1
ATOM 3503 O O . PHE B 1 210 ? 14.025 11.411 3.577 1.00 56.14 189 PHE B O 1
ATOM 3511 N N . SER B 1 211 ? 15.254 10.339 2.020 1.00 54.93 190 SER B N 1
ATOM 3512 C CA . SER B 1 211 ? 14.134 9.538 1.533 1.00 56.90 190 SER B CA 1
ATOM 3513 C C . SER B 1 211 ? 13.555 8.709 2.670 1.00 61.61 190 SER B C 1
ATOM 3514 O O . SER B 1 211 ? 14.281 7.988 3.361 1.00 62.06 190 SER B O 1
ATOM 3517 N N . GLY B 1 212 ? 12.244 8.824 2.870 1.00 62.52 191 GLY B N 1
ATOM 3518 C CA . GLY B 1 212 ? 11.565 8.116 3.936 1.00 58.13 191 GLY B CA 1
ATOM 3519 C C . GLY B 1 212 ? 11.746 8.685 5.324 1.00 61.50 191 GLY B C 1
ATOM 3520 O 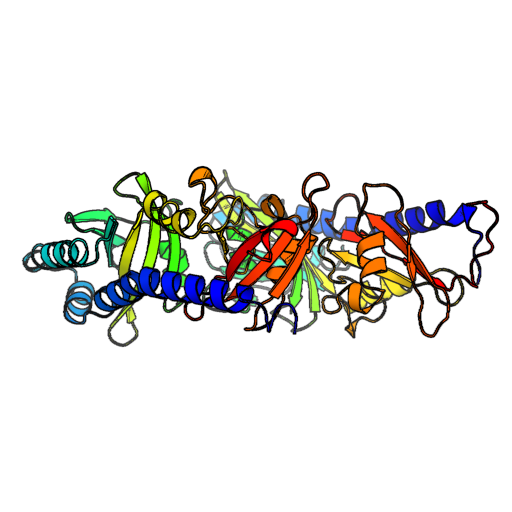O . GLY B 1 212 ? 11.124 8.168 6.258 1.00 58.38 191 GLY B O 1
ATOM 3521 N N . LYS B 1 213 ? 12.554 9.739 5.497 1.00 61.39 192 LYS B N 1
ATOM 3522 C CA . LYS B 1 213 ? 12.917 10.207 6.835 1.00 65.97 192 LYS B CA 1
ATOM 3523 C C . LYS B 1 213 ? 12.634 11.684 7.093 1.00 63.85 192 LYS B C 1
ATOM 3524 O O . LYS B 1 213 ? 12.453 12.077 8.244 1.00 61.61 192 LYS B O 1
ATOM 3530 N N . ARG B 1 214 ? 12.591 12.516 6.064 1.00 56.41 193 ARG B N 1
ATOM 3531 C CA . ARG B 1 214 ? 12.355 13.938 6.263 1.00 58.45 193 ARG B CA 1
ATOM 3532 C C . ARG B 1 214 ? 10.871 14.273 6.089 1.00 61.47 193 ARG B C 1
ATOM 3533 O O . ARG B 1 214 ? 10.213 13.778 5.166 1.00 58.59 193 ARG B O 1
ATOM 3541 N N . GLN B 1 215 ? 10.347 15.097 7.000 1.00 59.58 194 GLN B N 1
ATOM 3542 C CA . GLN B 1 215 ? 9.013 15.671 6.865 1.00 59.82 194 GLN B CA 1
ATOM 3543 C C . GLN B 1 215 ? 9.034 16.835 5.888 1.00 61.31 194 GLN B C 1
ATOM 3544 O O . GLN B 1 215 ? 10.005 17.594 5.835 1.00 60.80 194 GLN B O 1
ATOM 3550 N N . LEU B 1 216 ? 7.953 16.983 5.113 1.00 59.84 195 LEU B N 1
ATOM 3551 C CA . LEU B 1 216 ? 7.881 18.105 4.174 1.00 60.66 195 LEU B CA 1
ATOM 3552 C C . LEU B 1 216 ? 8.061 19.445 4.880 1.00 62.86 195 LEU B C 1
ATOM 3553 O O . LEU B 1 216 ? 8.695 20.358 4.339 1.00 58.21 195 LEU B O 1
ATOM 3558 N N . ALA B 1 217 ? 7.511 19.583 6.095 1.00 59.51 196 ALA B N 1
ATOM 3559 C CA . ALA B 1 217 ? 7.673 20.832 6.835 1.00 59.65 196 ALA B CA 1
ATOM 3560 C C . ALA B 1 217 ? 9.142 21.146 7.090 1.00 60.79 196 ALA B C 1
ATOM 3561 O O . ALA B 1 217 ? 9.537 22.317 7.092 1.00 64.22 196 ALA B O 1
ATOM 3563 N N . GLU B 1 218 ? 9.971 20.121 7.291 1.00 60.99 197 GLU B N 1
ATOM 3564 C CA . GLU B 1 218 ? 11.404 20.360 7.454 1.00 59.39 197 GLU B CA 1
ATOM 3565 C C . GLU B 1 218 ? 12.031 20.928 6.185 1.00 62.92 197 GLU B C 1
ATOM 3566 O O . GLU B 1 218 ? 13.023 21.660 6.252 1.00 61.56 197 GLU B O 1
ATOM 3572 N N . GLN B 1 219 ? 11.472 20.593 5.020 1.00 64.72 198 GLN B N 1
ATOM 3573 C CA . GLN B 1 219 ? 12.020 21.043 3.744 1.00 58.57 198 GLN B CA 1
ATOM 3574 C C . GLN B 1 219 ? 11.536 22.440 3.392 1.00 59.82 198 GLN B C 1
ATOM 3575 O O . GLN B 1 219 ? 12.326 23.283 2.954 1.00 62.70 198 GLN B O 1
ATOM 3581 N N . LEU B 1 220 ? 10.248 22.695 3.572 1.00 55.59 199 LEU B N 1
ATOM 3582 C CA . LEU B 1 220 ? 9.603 23.950 3.228 1.00 61.26 199 LEU B CA 1
ATOM 3583 C C . LEU B 1 220 ? 9.251 24.692 4.513 1.00 65.71 199 LEU B C 1
ATOM 3584 O O . LEU B 1 220 ? 9.737 24.371 5.604 1.00 68.87 199 LEU B O 1
ATOM 3589 N N . GLY B 1 221 ? 8.396 25.692 4.397 1.00 63.06 200 GLY B N 1
ATOM 3590 C CA . GLY B 1 221 ? 7.725 26.165 5.586 1.00 70.03 200 GLY B CA 1
ATOM 3591 C C . GLY B 1 221 ? 6.758 25.108 6.079 1.00 64.99 200 GLY B C 1
ATOM 3592 O O . GLY B 1 221 ? 6.424 24.149 5.381 1.00 63.99 200 GLY B O 1
ATOM 3593 N N . ALA B 1 222 ? 6.313 25.262 7.324 1.00 68.64 201 ALA B N 1
ATOM 3594 C CA . ALA B 1 222 ? 5.113 24.543 7.729 1.00 65.97 201 ALA B CA 1
ATOM 3595 C C . ALA B 1 222 ? 3.926 25.015 6.899 1.00 64.89 201 ALA B C 1
ATOM 3596 O O . ALA B 1 222 ? 3.157 24.207 6.364 1.00 63.75 201 ALA B O 1
ATOM 3598 N N . ASP B 1 223 ? 3.793 26.336 6.754 1.00 64.99 202 ASP B N 1
ATOM 3599 C CA . ASP B 1 223 ? 2.729 26.922 5.945 1.00 66.50 202 ASP B CA 1
ATOM 3600 C C . ASP B 1 223 ? 2.816 26.444 4.498 1.00 61.73 202 ASP B C 1
ATOM 3601 O O . ASP B 1 223 ? 1.806 26.058 3.892 1.00 60.31 202 ASP B O 1
ATOM 3606 N N . ALA B 1 224 ? 4.023 26.464 3.928 1.00 63.32 203 ALA B N 1
ATOM 3607 C CA . ALA B 1 224 ? 4.194 26.066 2.535 1.00 57.13 203 ALA B CA 1
ATOM 3608 C C . ALA B 1 224 ? 3.944 24.577 2.355 1.00 59.08 203 ALA B C 1
ATOM 3609 O O . ALA B 1 224 ? 3.330 24.161 1.366 1.00 58.26 203 ALA B O 1
ATOM 3611 N N . ALA B 1 225 ? 4.421 23.757 3.291 1.00 57.65 204 ALA B N 1
ATOM 3612 C CA . ALA B 1 225 ? 4.102 22.335 3.245 1.00 57.95 204 ALA B CA 1
ATOM 3613 C C . ALA B 1 225 ? 2.594 22.130 3.271 1.00 60.71 204 ALA B C 1
ATOM 3614 O O . ALA B 1 225 ? 2.035 21.405 2.436 1.00 56.90 204 ALA B O 1
ATOM 3616 N N . LYS B 1 226 ? 1.918 22.795 4.213 1.00 61.57 205 LYS B N 1
ATOM 3617 C CA . LYS B 1 226 ? 0.458 22.778 4.248 1.00 66.51 205 LYS B CA 1
ATOM 3618 C C . LYS B 1 226 ? -0.126 23.303 2.944 1.00 63.60 205 LYS B C 1
ATOM 3619 O O . LYS B 1 226 ? -1.116 22.762 2.438 1.00 59.40 205 LYS B O 1
ATOM 3625 N N . GLY B 1 227 ? 0.498 24.336 2.368 1.00 61.77 206 GLY B N 1
ATOM 3626 C CA . GLY B 1 227 ? -0.059 24.958 1.178 1.00 61.44 206 GLY B CA 1
ATOM 3627 C C . GLY B 1 227 ? -0.116 24.028 -0.020 1.00 60.40 206 GLY B C 1
ATOM 3628 O O . GLY B 1 227 ? -1.065 24.076 -0.807 1.00 60.76 206 GLY B O 1
ATOM 3629 N N . VAL B 1 228 ? 0.899 23.175 -0.186 1.00 61.02 207 VAL B N 1
ATOM 3630 C CA . VAL B 1 228 ? 0.953 22.318 -1.369 1.00 58.23 207 VAL B CA 1
ATOM 3631 C C . VAL B 1 228 ? 0.312 20.950 -1.156 1.00 55.52 207 VAL B C 1
ATOM 3632 O O . VAL B 1 228 ? -0.058 20.293 -2.143 1.00 55.70 207 VAL B O 1
ATOM 3636 N N . MET B 1 229 ? 0.185 20.493 0.090 1.00 57.82 208 MET B N 1
ATOM 3637 C CA . MET B 1 229 ? -0.556 19.269 0.373 1.00 58.05 208 MET B CA 1
ATOM 3638 C C . MET B 1 229 ? -2.057 19.502 0.521 1.00 64.45 208 MET B C 1
ATOM 3639 O O . MET B 1 229 ? -2.815 18.528 0.568 1.00 64.69 208 MET B O 1
ATOM 3644 N N . THR B 1 230 ? -2.507 20.751 0.580 1.00 64.25 209 THR B N 1
ATOM 3645 C CA . THR B 1 230 ? -3.924 21.072 0.717 1.00 68.46 209 THR B CA 1
ATOM 3646 C C . THR B 1 230 ? -4.491 21.466 -0.642 1.00 68.89 209 THR B C 1
ATOM 3647 O O . THR B 1 230 ? -4.032 22.438 -1.257 1.00 60.64 209 THR B O 1
ATOM 3651 N N . GLY B 1 231 ? -5.499 20.733 -1.089 1.00 67.93 210 GLY B N 1
ATOM 3652 C CA . GLY B 1 231 ? -6.156 21.048 -2.338 1.00 66.72 210 GLY B CA 1
ATOM 3653 C C . GLY B 1 231 ? -6.769 19.798 -2.937 1.00 73.10 210 GLY B C 1
ATOM 3654 O O . GLY B 1 231 ? -6.809 18.736 -2.311 1.00 74.13 210 GLY B O 1
ATOM 3655 N N . GLY B 1 232 ? -7.254 19.958 -4.165 1.00 72.16 211 GLY B N 1
ATOM 3656 C CA . GLY B 1 232 ? -7.810 18.846 -4.900 1.00 72.52 211 GLY B CA 1
ATOM 3657 C C . GLY B 1 232 ? -6.787 18.267 -5.850 1.00 75.40 211 GLY B C 1
ATOM 3658 O O . GLY B 1 232 ? -5.626 18.055 -5.476 1.00 68.79 211 GLY B O 1
ATOM 3659 N N . GLU B 1 233 ? -7.203 18.029 -7.091 1.00 74.05 212 GLU B N 1
ATOM 3660 C CA . GLU B 1 233 ? -6.345 17.428 -8.100 1.00 69.54 212 GLU B CA 1
ATOM 3661 C C . GLU B 1 233 ? -5.749 18.466 -9.041 1.00 69.68 212 GLU B C 1
ATOM 3662 O O . GLU B 1 233 ? -5.051 18.106 -9.997 1.00 68.70 212 GLU B O 1
ATOM 3668 N N . SER B 1 234 ? -5.992 19.746 -8.774 1.00 68.30 213 SER B N 1
ATOM 3669 C CA . SER B 1 234 ? -5.363 20.849 -9.481 1.00 63.70 213 SER B CA 1
ATOM 3670 C C . SER B 1 234 ? -3.999 21.171 -8.864 1.00 62.51 213 SER B C 1
ATOM 3671 O O . SER B 1 234 ? -3.681 20.759 -7.743 1.00 59.97 213 SER B O 1
ATOM 3674 N N . LEU B 1 235 ? -3.191 21.915 -9.619 1.00 55.77 214 LEU B N 1
ATOM 3675 C CA . LEU B 1 235 ? -1.902 22.385 -9.125 1.00 57.56 214 LEU B CA 1
ATOM 3676 C C . LEU B 1 235 ? -2.079 23.249 -7.880 1.00 56.05 214 LEU B C 1
ATOM 3677 O O . LEU B 1 235 ? -2.844 24.216 -7.887 1.00 60.44 214 LEU B O 1
ATOM 3682 N N . ARG B 1 236 ? -1.382 22.899 -6.808 1.00 52.73 215 ARG B N 1
ATOM 3683 C CA . ARG B 1 236 ? -1.322 23.737 -5.622 1.00 54.30 215 ARG B CA 1
ATOM 3684 C C . ARG B 1 236 ? -0.030 24.548 -5.645 1.00 57.97 215 ARG B C 1
ATOM 3685 O O . ARG B 1 236 ? 0.952 24.140 -6.270 1.00 53.01 215 ARG B O 1
ATOM 3693 N N . SER B 1 237 ? -0.029 25.697 -4.959 1.00 56.47 216 SER B N 1
ATOM 3694 C CA A SER B 1 237 ? 1.151 26.548 -4.914 0.82 57.64 216 SER B CA 1
ATOM 3695 C CA B SER B 1 237 ? 1.134 26.575 -4.931 0.18 57.69 216 SER B CA 1
ATOM 3696 C C . SER B 1 237 ? 1.158 27.363 -3.628 1.00 60.97 216 SER B C 1
ATOM 3697 O O . SER B 1 237 ? 0.115 27.618 -3.018 1.00 65.92 216 SER B O 1
ATOM 3702 N N . SER B 1 238 ? 2.362 27.762 -3.217 1.00 58.24 217 SER B N 1
ATOM 3703 C CA . SER B 1 238 ? 2.557 28.653 -2.077 1.00 62.76 217 SER B CA 1
ATOM 3704 C C . SER B 1 238 ? 3.999 29.135 -2.086 1.00 60.22 217 SER B C 1
ATOM 3705 O O . SER B 1 238 ? 4.908 28.386 -2.449 1.00 59.04 217 SER B O 1
ATOM 3708 N N . ARG B 1 239 ? 4.194 30.386 -1.674 1.00 60.59 218 ARG B N 1
ATOM 3709 C CA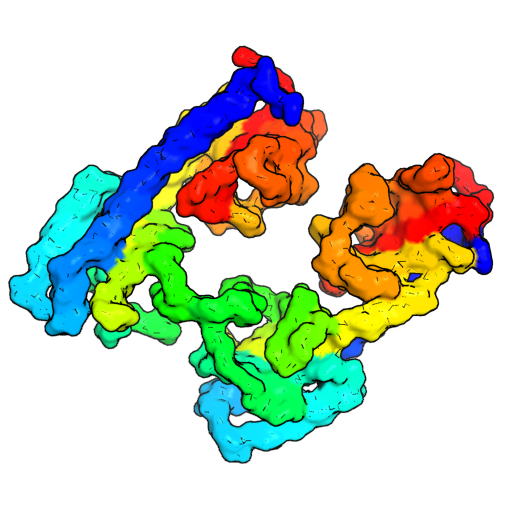 . ARG B 1 239 ? 5.519 30.977 -1.566 1.00 63.88 218 ARG B CA 1
ATOM 3710 C C . ARG B 1 239 ? 6.079 30.700 -0.170 1.00 67.63 218 ARG B C 1
ATOM 3711 O O . ARG B 1 239 ? 5.332 30.620 0.813 1.00 60.04 218 ARG B O 1
ATOM 3719 N N . PHE B 1 240 ? 7.400 30.535 -0.094 1.00 62.92 219 PHE B N 1
ATOM 3720 C CA . PHE B 1 240 ? 8.078 30.459 1.193 1.00 64.57 219 PHE B CA 1
ATOM 3721 C C . PHE B 1 240 ? 9.456 31.081 1.047 1.00 68.64 219 PHE B C 1
ATOM 3722 O O . PHE B 1 240 ? 10.024 31.125 -0.048 1.00 66.07 219 PHE B O 1
ATOM 3730 N N . SER B 1 241 ? 9.972 31.586 2.155 1.00 71.53 220 SER B N 1
ATOM 3731 C CA . SER B 1 241 ? 11.264 32.245 2.168 1.00 75.30 220 SER B CA 1
ATOM 3732 C C . SER B 1 241 ? 12.316 31.331 2.782 1.00 77.68 220 SER B C 1
ATOM 3733 O O . SER B 1 241 ? 12.043 30.588 3.730 1.00 75.64 220 SER B O 1
ATOM 3736 N N A ARG B 1 242 ? 13.513 31.374 2.201 0.50 81.43 221 ARG B N 1
ATOM 3737 N N B ARG B 1 242 ? 13.517 31.381 2.224 0.50 81.43 221 ARG B N 1
ATOM 3738 C CA A ARG B 1 242 ? 14.707 30.711 2.716 0.50 84.06 221 ARG B CA 1
ATOM 3739 C CA B ARG B 1 242 ? 14.669 30.709 2.812 0.50 84.04 221 ARG B CA 1
ATOM 3740 C C A ARG B 1 242 ? 15.822 31.746 2.688 0.50 86.07 221 ARG B C 1
ATOM 3741 C C B ARG B 1 242 ? 15.834 31.681 2.709 0.50 86.08 221 ARG B C 1
ATOM 3742 O O A ARG B 1 242 ? 16.181 32.235 1.613 0.50 86.23 221 ARG B O 1
ATOM 3743 O O B ARG B 1 242 ? 16.220 32.074 1.605 0.50 86.32 221 ARG B O 1
ATOM 3758 N N . ASP B 1 243 ? 16.348 32.106 3.863 1.00 87.83 222 ASP B N 1
ATOM 3759 C CA . ASP B 1 243 ? 17.426 33.098 3.964 1.00 86.37 222 ASP B CA 1
ATOM 3760 C C . ASP B 1 243 ? 17.018 34.449 3.378 1.00 84.73 222 ASP B C 1
ATOM 3761 O O . ASP B 1 243 ? 17.865 35.216 2.913 1.00 83.60 222 ASP B O 1
ATOM 3766 N N . GLY B 1 244 ? 15.720 34.754 3.387 1.00 88.13 223 GLY B N 1
ATOM 3767 C CA . GLY B 1 244 ? 15.211 35.915 2.690 1.00 89.49 223 GLY B CA 1
ATOM 3768 C C . GLY B 1 244 ? 15.036 35.745 1.193 1.00 83.53 223 GLY B C 1
ATOM 3769 O O . GLY B 1 244 ? 14.506 36.659 0.543 1.00 80.54 223 GLY B O 1
ATOM 3770 N N . GLU B 1 245 ? 15.465 34.617 0.621 1.00 86.89 224 GLU B N 1
ATOM 3771 C CA . GLU B 1 245 ? 15.321 34.366 -0.810 1.00 84.04 224 GLU B CA 1
ATOM 3772 C C . GLU B 1 245 ? 13.946 33.759 -1.074 1.00 76.60 224 GLU B C 1
ATOM 3773 O O . GLU B 1 245 ? 13.615 32.702 -0.528 1.00 74.83 224 GLU B O 1
ATOM 3779 N N . ARG B 1 246 ? 13.155 34.422 -1.914 1.00 72.84 225 ARG B N 1
ATOM 3780 C CA . ARG B 1 246 ? 11.797 33.968 -2.182 1.00 69.26 225 ARG B CA 1
ATOM 3781 C C . ARG B 1 246 ? 11.817 32.691 -3.016 1.00 65.03 225 ARG B C 1
ATOM 3782 O O . ARG B 1 246 ? 12.495 32.615 -4.044 1.00 61.09 225 ARG B O 1
ATOM 3790 N N . TYR B 1 247 ? 11.081 31.685 -2.563 1.00 59.32 226 TYR B N 1
ATOM 3791 C CA . TYR B 1 247 ? 10.964 30.410 -3.247 1.00 55.44 226 TYR B CA 1
ATOM 3792 C C . TYR B 1 247 ? 9.505 30.181 -3.610 1.00 58.36 226 TYR B C 1
ATOM 3793 O O . TYR B 1 247 ? 8.590 30.749 -3.000 1.00 58.51 226 TYR B O 1
ATOM 3802 N N . LEU B 1 248 ? 9.291 29.325 -4.600 1.00 57.52 227 LEU B N 1
ATOM 3803 C CA . LEU B 1 248 ? 7.962 28.865 -4.961 1.00 48.39 227 LEU B CA 1
ATOM 3804 C C . LEU B 1 248 ? 7.893 27.361 -4.747 1.00 49.55 227 LEU B C 1
ATOM 3805 O O . LEU B 1 248 ? 8.808 26.626 -5.126 1.00 44.86 227 LEU B O 1
ATOM 3810 N N . ALA B 1 249 ? 6.818 26.907 -4.116 1.00 48.80 228 ALA B N 1
ATOM 3811 C CA . ALA B 1 249 ? 6.576 25.488 -3.921 1.00 45.89 228 ALA B CA 1
ATOM 3812 C C . ALA B 1 249 ? 5.323 25.116 -4.694 1.00 46.28 228 ALA B C 1
ATOM 3813 O O . ALA B 1 249 ? 4.366 25.890 -4.752 1.00 45.60 228 ALA B O 1
ATOM 3815 N N . LEU B 1 250 ? 5.360 23.963 -5.332 1.00 42.57 229 LEU B N 1
ATOM 3816 C CA . LEU B 1 250 ? 4.262 23.499 -6.153 1.00 47.56 229 LEU B CA 1
ATOM 3817 C C . LEU B 1 250 ? 3.906 22.101 -5.685 1.00 47.11 229 LEU B C 1
ATOM 3818 O O . LEU B 1 250 ? 4.753 21.386 -5.148 1.00 48.33 229 LEU B O 1
ATOM 3823 N N . GLY B 1 251 ? 2.653 21.719 -5.875 1.00 44.05 230 GLY B N 1
ATOM 3824 C CA . GLY B 1 251 ? 2.202 20.397 -5.488 1.00 46.87 230 GLY B CA 1
ATOM 3825 C C . GLY B 1 251 ? 1.192 19.873 -6.486 1.00 46.00 230 GLY B C 1
ATOM 3826 O O . GLY B 1 251 ? 0.390 20.624 -7.044 1.00 48.30 230 GLY B O 1
ATOM 3827 N N . LEU B 1 252 ? 1.255 18.568 -6.721 1.00 39.87 231 LEU B N 1
ATOM 3828 C CA . LEU B 1 252 ? 0.380 17.899 -7.671 1.00 48.94 231 LEU B CA 1
ATOM 3829 C C . LEU B 1 252 ? 0.199 16.444 -7.268 1.00 44.07 231 LEU B C 1
ATOM 3830 O O . LEU B 1 252 ? 1.184 15.695 -7.186 1.00 39.14 231 LEU B O 1
ATOM 3835 N N . PRO B 1 253 ? -1.037 16.010 -7.011 1.00 43.79 232 PRO B N 1
ATOM 3836 C CA . PRO B 1 253 ? -1.255 14.617 -6.601 1.00 46.32 232 PRO B CA 1
ATOM 3837 C C . PRO B 1 253 ? -0.920 13.639 -7.718 1.00 42.82 232 PRO B C 1
ATOM 3838 O O . PRO B 1 253 ? -1.132 13.914 -8.903 1.00 44.52 232 PRO B O 1
ATOM 3842 N N . LEU B 1 254 ? -0.343 12.506 -7.326 1.00 45.28 233 LEU B N 1
ATOM 3843 C CA . LEU B 1 254 ? -0.361 11.320 -8.167 1.00 44.37 233 LEU B CA 1
ATOM 3844 C C . LEU B 1 254 ? -1.766 10.727 -8.131 1.00 51.89 233 LEU B C 1
ATOM 3845 O O . LEU B 1 254 ? -2.506 10.920 -7.163 1.00 46.59 233 LEU B O 1
ATOM 3850 N N . ARG B 1 255 ? -2.153 10.043 -9.218 1.00 50.31 234 ARG B N 1
ATOM 3851 C CA . ARG B 1 255 ? -3.527 9.560 -9.374 1.00 55.69 234 ARG B CA 1
ATOM 3852 C C . ARG B 1 255 ? -3.748 8.152 -8.835 1.00 58.79 234 ARG B C 1
ATOM 3853 O O . ARG B 1 255 ? -4.904 7.758 -8.626 1.00 60.37 234 ARG B O 1
ATOM 3861 N N . ASP B 1 256 ? -2.675 7.385 -8.643 1.00 55.17 235 ASP B N 1
ATOM 3862 C CA . ASP B 1 256 ? -2.734 5.983 -8.249 1.00 60.44 235 ASP B CA 1
ATOM 3863 C C . ASP B 1 256 ? -2.200 5.783 -6.837 1.00 57.81 235 ASP B C 1
ATOM 3864 O O . ASP B 1 256 ? -2.927 5.346 -5.941 1.00 65.45 235 ASP B O 1
ATOM 3869 N N . LEU B 1 257 ? -0.936 6.115 -6.621 1.00 52.37 236 LEU B N 1
ATOM 3870 C CA . LEU B 1 257 ? -0.372 6.135 -5.288 1.00 51.60 236 LEU B CA 1
ATOM 3871 C C . LEU B 1 257 ? -0.976 7.285 -4.485 1.00 50.06 236 LEU B C 1
ATOM 3872 O O . LEU B 1 257 ? -1.292 8.349 -5.026 1.00 49.46 236 LEU B O 1
ATOM 3877 N N . ASN B 1 258 ? -1.124 7.077 -3.176 1.00 47.32 237 ASN B N 1
ATOM 3878 C CA . ASN B 1 258 ? -1.542 8.163 -2.282 1.00 50.13 237 ASN B CA 1
ATOM 3879 C C . ASN B 1 258 ? -0.355 9.061 -1.919 1.00 51.68 237 ASN B C 1
ATOM 3880 O O . ASN B 1 258 ? -0.040 9.298 -0.750 1.00 48.62 237 ASN B O 1
ATOM 3885 N N . TRP B 1 259 ? 0.296 9.569 -2.971 1.00 45.49 238 TRP B N 1
ATOM 3886 C CA . TRP B 1 259 ? 1.483 10.401 -2.879 1.00 44.93 238 TRP B CA 1
ATOM 3887 C C . TRP B 1 259 ? 1.247 11.694 -3.651 1.00 48.58 238 TRP B C 1
ATOM 3888 O O . TRP B 1 259 ? 0.345 11.783 -4.494 1.00 45.84 238 TRP B O 1
ATOM 3899 N N . THR B 1 260 ? 2.102 12.685 -3.381 1.00 38.84 239 THR B N 1
ATOM 3900 C CA . THR B 1 260 ? 2.005 14.009 -3.990 1.00 38.71 239 THR B CA 1
ATOM 3901 C C . THR B 1 260 ? 3.359 14.408 -4.567 1.00 42.39 239 THR B C 1
ATOM 3902 O O . THR B 1 260 ? 4.388 14.287 -3.894 1.00 40.59 239 THR B O 1
ATOM 3906 N N . LEU B 1 261 ? 3.361 14.858 -5.819 1.00 40.49 240 LEU B N 1
ATOM 3907 C CA . LEU B 1 261 ? 4.565 15.443 -6.400 1.00 40.21 240 LEU B CA 1
ATOM 3908 C C . LEU B 1 261 ? 4.696 16.888 -5.944 1.00 39.87 240 LEU B C 1
ATOM 3909 O O . LEU B 1 261 ? 3.814 17.711 -6.210 1.00 44.12 240 LEU B O 1
ATOM 3914 N N . VAL B 1 262 ? 5.781 17.197 -5.246 1.00 39.85 241 VAL B N 1
ATOM 3915 C CA A VAL B 1 262 ? 6.066 18.554 -4.801 0.17 41.91 241 VAL B CA 1
ATOM 3916 C CA B VAL B 1 262 ? 6.068 18.552 -4.796 0.83 41.82 241 VAL B CA 1
ATOM 3917 C C . VAL B 1 262 ? 7.350 19.019 -5.473 1.00 45.47 241 VAL B C 1
ATOM 3918 O O . VAL B 1 262 ? 8.310 18.253 -5.609 1.00 40.84 241 VAL B O 1
ATOM 3925 N N . ALA B 1 263 ? 7.352 20.265 -5.919 1.00 46.01 242 ALA B N 1
ATOM 3926 C CA . ALA B 1 263 ? 8.521 20.875 -6.527 1.00 47.81 242 ALA B CA 1
ATOM 3927 C C . ALA B 1 263 ? 8.811 22.180 -5.808 1.00 44.70 242 ALA B C 1
ATOM 3928 O O . ALA B 1 263 ? 7.896 22.826 -5.292 1.00 46.48 242 ALA B O 1
ATOM 3930 N N . GLU B 1 264 ? 10.092 22.563 -5.739 1.00 44.32 243 GLU B N 1
ATOM 3931 C CA . GLU B 1 264 ? 10.432 23.852 -5.171 1.00 47.65 243 GLU B CA 1
ATOM 3932 C C . GLU B 1 264 ? 11.455 24.500 -6.089 1.00 49.69 243 GLU B C 1
ATOM 3933 O O . GLU B 1 264 ? 12.326 23.813 -6.627 1.00 44.91 243 GLU B O 1
ATOM 3939 N N . VAL B 1 265 ? 11.349 25.814 -6.262 1.00 47.27 244 VAL B N 1
ATOM 3940 C CA . VAL B 1 265 ? 12.205 26.560 -7.185 1.00 50.72 244 VAL B CA 1
ATOM 3941 C C . VAL B 1 265 ? 12.434 27.956 -6.619 1.00 49.48 244 VAL B C 1
ATOM 3942 O O . VAL B 1 265 ? 11.514 28.537 -6.021 1.00 49.70 244 VAL B O 1
ATOM 3946 N N . PRO B 1 266 ? 13.641 28.519 -6.731 1.00 55.62 245 PRO B N 1
ATOM 3947 C CA . PRO B 1 266 ? 13.810 29.934 -6.386 1.00 52.81 245 PRO B CA 1
ATOM 3948 C C . PRO B 1 266 ? 12.946 30.803 -7.283 1.00 47.89 245 PRO B C 1
ATOM 3949 O O . PRO B 1 266 ? 12.801 30.545 -8.479 1.00 55.51 245 PRO B O 1
ATOM 3953 N N . GLU B 1 267 ? 12.360 31.841 -6.695 1.00 48.02 246 GLU B N 1
ATOM 3954 C CA . GLU B 1 267 ? 11.465 32.686 -7.473 1.00 54.04 246 GLU B CA 1
ATOM 3955 C C . GLU B 1 267 ? 12.221 33.411 -8.568 1.00 53.15 246 GLU B C 1
ATOM 3956 O O . GLU B 1 267 ? 11.633 33.759 -9.594 1.00 56.80 246 GLU B O 1
ATOM 3962 N N . SER B 1 268 ? 13.524 33.600 -8.378 1.00 53.81 247 SER B N 1
ATOM 3963 C CA . SER B 1 268 ? 14.397 34.293 -9.315 1.00 52.92 247 SER B CA 1
ATOM 3964 C C . SER B 1 268 ? 14.690 33.484 -10.570 1.00 52.72 247 SER B C 1
ATOM 3965 O O . SER B 1 268 ? 15.257 34.034 -11.520 1.00 54.44 247 SER B O 1
ATOM 3968 N N . GLU B 1 269 ? 14.298 32.214 -10.615 1.00 53.30 248 GLU B N 1
ATOM 3969 C CA . GLU B 1 269 ? 14.453 31.400 -11.810 1.00 54.21 248 GLU B CA 1
ATOM 3970 C C . GLU B 1 269 ? 13.157 31.296 -12.609 1.00 54.89 248 GLU B C 1
ATOM 3971 O O . GLU B 1 269 ? 13.052 30.450 -13.501 1.00 55.11 248 GLU B O 1
ATOM 3977 N N . ILE B 1 270 ? 12.179 32.149 -12.307 1.00 53.60 249 ILE B N 1
ATOM 3978 C CA . ILE B 1 270 ? 10.859 32.145 -12.930 1.00 44.89 249 ILE B CA 1
ATOM 3979 C C . ILE B 1 270 ? 10.633 33.500 -13.592 1.00 49.63 249 ILE B C 1
ATOM 3980 O O . ILE B 1 270 ? 10.715 34.548 -12.932 1.00 47.01 249 ILE B O 1
ATOM 3985 N N . TYR B 1 271 ? 10.361 33.483 -14.894 1.00 43.65 250 TYR B N 1
ATOM 3986 C CA . TYR B 1 271 ? 9.974 34.687 -15.624 1.00 48.07 250 TYR B CA 1
ATOM 3987 C C . TYR B 1 271 ? 8.452 34.786 -15.597 1.00 44.29 250 TYR B C 1
ATOM 3988 O O . TYR B 1 271 ? 7.756 34.028 -16.281 1.00 45.07 250 TYR B O 1
ATOM 3997 N N . ALA B 1 272 ? 7.929 35.695 -14.788 1.00 41.45 251 ALA B N 1
ATOM 3998 C CA . ALA B 1 272 ? 6.490 35.749 -14.557 1.00 41.61 251 ALA B CA 1
ATOM 3999 C C . ALA B 1 272 ? 5.857 36.625 -15.627 1.00 40.65 251 ALA B C 1
ATOM 4000 O O . ALA B 1 272 ? 6.226 37.793 -15.765 1.00 46.23 251 ALA B O 1
ATOM 4002 N N . GLN B 1 273 ? 4.919 36.064 -16.379 1.00 45.02 252 GLN B N 1
ATOM 4003 C CA . GLN B 1 273 ? 4.091 36.835 -17.296 1.00 46.10 252 GLN B CA 1
ATOM 4004 C C . GLN B 1 273 ? 2.702 37.146 -16.747 1.00 49.63 252 GLN B C 1
ATOM 4005 O O . GLN B 1 273 ? 2.173 38.231 -17.013 1.00 46.09 252 GLN B O 1
ATOM 4011 N N . MET B 1 274 ? 2.107 36.233 -15.983 1.00 52.28 253 MET B N 1
ATOM 4012 C CA . MET B 1 274 ? 0.713 36.366 -15.577 1.00 53.93 253 MET B CA 1
ATOM 4013 C C . MET B 1 274 ? 0.548 37.293 -14.381 1.00 57.81 253 MET B C 1
ATOM 4014 O O . MET B 1 274 ? 1.307 37.217 -13.408 1.00 56.69 253 MET B O 1
ATOM 4019 N N . HIS B 1 275 ? -0.462 38.160 -14.462 1.00 66.18 254 HIS B N 1
ATOM 4020 C CA . HIS B 1 275 ? -0.893 38.991 -13.348 1.00 69.68 254 HIS B CA 1
ATOM 4021 C C . HIS B 1 275 ? -1.496 38.133 -12.233 1.00 74.98 254 HIS B C 1
ATOM 4022 O O . HIS B 1 275 ? -1.903 36.985 -12.443 1.00 75.73 254 HIS B O 1
ATOM 4029 N N . GLN B 1 276 ? -1.549 38.717 -11.035 1.00 72.92 255 GLN B N 1
ATOM 4030 C CA . GLN B 1 276 ? -2.101 38.087 -9.826 1.00 74.87 255 GLN B CA 1
ATOM 4031 C C . GLN B 1 276 ? -1.276 36.855 -9.465 1.00 75.47 255 GLN B C 1
ATOM 4032 O O . GLN B 1 276 ? -0.060 36.831 -9.681 1.00 76.14 255 GLN B O 1
#

Radius of gyration: 26.75 Å; Cα contacts (8 Å, |Δi|>4): 954; chains: 2; bounding box: 43×71×61 Å

Organism: Pseudomonas putida (strain ATCC 47054 / DSM 6125 / CFBP 8728 / NCIMB 11950 / KT2440) (NCBI:txid160488)

InterPro domains:
  IPR003660 HAMP domain [PF00672] (311-362)
  IPR003660 HAMP domain [PS50885] (314-368)
  IPR003660 HAMP domain [SM00304] (314-368)
  IPR004089 Methyl-accepting chemotaxis protein (MCP) signalling domain [PF00015] (460-610)
  IPR004089 Methyl-accepting chemotaxis protein (MCP) signalling domain [PS50111] (373-609)
  IPR004089 Methyl-accepting chemotaxis protein (MCP) signalling domain [SM00283] (383-644)
  IPR033479 Double Cache domain 1 [PF02743] (50-276)

Nearest PDB structures (foldseek):
  8bmv-assembly1_A  TM=1.004E+00  e=8.967E-54  Pseudomonas putida KT2440
  5ltv-assembly3_C  TM=7.331E-01  e=1.001E-10  Pseudomonas aeruginosa
  5ltv-assembly4_D  TM=5.780E-01  e=6.870E-12  Pseudomonas aeruginosa
  2zbb-assembly2_D  TM=6.171E-01  e=1.956E-10  unclassified
  5ltv-assembly5_E  TM=5.776E-01  e=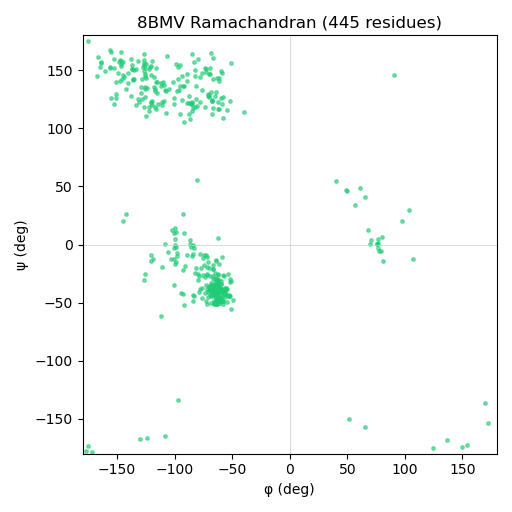2.467E-11  Pseudomonas aeruginosa

Solvent-accessible surface area: 24344 Å² total; per-residue (Å²): 266,94,17,93,142,30,76,13,29,68,50,2,75,60,21,12,56,60,4,27,153,59,10,19,88,7,17,96,10,0,38,94,2,5,52,29,75,127,0,65,61,10,7,37,86,54,13,67,108,80,89,21,79,104,20,28,116,62,0,40,44,3,52,117,147,17,158,8,31,2,0,1,0,0,1,36,148,60,9,52,4,14,8,20,126,14,98,58,67,82,8,48,156,105,60,110,174,7,113,38,1,30,16,3,24,54,33,34,46,149,78,48,36,33,36,38,94,3,49,40,85,52,52,44,0,2,17,2,1,35,43,1,83,46,155,70,99,38,6,0,0,0,0,0,0,17,84,2,71,82,15,2,135,55,5,91,92,32,40,51,71,140,94,2,58,0,1,4,0,89,79,91,9,32,0,2,1,13,14,75,38,65,71,0,21,135,53,72,2,47,109,32,7,33,68,93,1,9,88,18,0,43,82,54,37,141,81,42,30,39,20,113,23,86,68,138,68,95,167,21,0,0,0,0,13,16,10,164,91,14,119,8,3,1,0,1,7,0,9,51,107,36,22,163,151,206,137,25,52,27,70,44,9,66,67,32,0,76,64,18,14,59,51,5,30,157,62,17,21,90,11,16,98,9,0,38,93,4,8,54,33,70,122,0,68,59,9,10,47,92,54,15,66,106,84,75,19,88,129,22,31,125,60,0,43,43,2,58,121,145,20,156,10,30,2,0,1,0,0,1,34,147,52,6,54,4,12,7,18,131,14,88,60,68,79,6,43,67,64,65,109,104,6,147,34,0,31,42,3,13,80,80,42,45,152,71,46,39,36,33,21,76,2,50,44,73,43,86,42,0,2,18,2,2,34,54,2,76,66,171,69,126,31,10,0,0,0,0,0,0,16,97,1,69,75,13,3,111,57,8,115,112,33,69,8,27,107,102,4,68,0,0,2,0,95,68,66,9,32,0,6,2,10,23,72,36,69,74,0,17,134,56,55,2,48,99,24,12,26,70,122,2,9,130,23,0,42,82,52,50,153,86,53,27,67,24,148,19,84,103,133,59,91,168,23,15,0,7,0,10,17,12,161,84,12,110,7,3,0,0,2,6,4,15,64,110,19,23,132,75,122,110,170,188

Secondary structure (DSSP, 8-state):
--STTSSHHHHHHHHHHHHHHHHHHHHHHHHHHHH-HHHHHHHHTT--GGGHHHHHHHHHHHHHHTT-SEEEEEETTT-EEEETTEEEEE--TT-GGGHHHHHHHHHT-SEEEEEEE-TTT--EEEEEEEEEEETTEEEEEEEEEEEHHHHHHHHHHT-BTTTBEEEEEETTSBEEE-SSGGGTTT-BHHHHH-HHHHHHHHSS-SSPEEEEEEETTEEEEEEEEE-SSSSEEEEEEEEGGGS--/--EEGGGHHHHHHHHHHHHHHHHHHHHHHHHHHHT-HHHHHHHHHT--TTTHHHHHHHHHHHHHHTT-SEEEEEETTT-EEEETTEEEEE--TT-GGGHHHHHHHHHT-SEEEEEEE-TTT--EEEEEEEEEEETTEEEEEEEEEEEHHHHHHHHHH--BTTTBEEEEEETTSBEEE-SSGGGTTT-BHHHHS-HHHHHHHHSSSSSPEEEEEEETTEEEEEEEEE-SSSSEEEEEEEEGGGEE--S--

B-factor: mean 47.5, std 17.53, range [17.48, 142.06]